Protein 9BQ8 (pdb70)

Solvent-accessible surface area: 19017 Å² total; per-residue (Å²): 104,59,100,135,164,84,167,118,196,89,82,106,84,85,72,0,60,82,133,14,77,99,24,1,13,42,20,78,85,69,72,73,145,36,40,0,53,16,150,125,93,14,25,29,43,61,98,0,61,15,5,26,0,0,31,24,0,0,12,13,2,0,9,58,4,6,17,14,32,56,104,20,140,125,0,60,14,0,94,2,42,8,64,36,150,50,30,61,0,22,3,62,9,33,13,62,0,22,34,7,50,88,60,164,118,81,137,46,86,25,0,18,14,45,16,17,72,27,86,19,35,79,22,111,77,65,133,81,134,55,21,9,0,12,37,56,11,43,10,8,6,0,0,1,3,3,1,55,90,0,9,0,46,1,0,0,92,115,87,85,71,18,4,101,18,31,11,58,77,20,25,138,113,65,75,169,16,115,48,116,138,32,70,35,162,22,60,12,18,9,35,1,46,1,10,18,83,64,0,143,32,176,95,2,65,140,28,2,18,4,0,0,12,18,6,0,16,1,2,6,5,8,13,128,54,9,107,1,46,30,83,70,158,85,9,110,7,137,28,10,82,32,1,0,36,62,4,2,142,140,71,112,26,144,111,46,92,65,24,94,31,8,77,32,90,34,49,128,80,0,18,0,0,0,0,12,1,78,143,21,62,25,34,24,4,3,0,6,10,2,16,0,91,147,5,9,94,0,4,54,39,0,2,94,32,2,10,35,62,1,30,105,34,1,138,149,97,27,192,143,74,20,108,80,136,35,0,70,67,39,0,10,2,0,0,20,2,42,0,26,19,2,62,35,114,38,18,16,14,53,36,0,38,27,91,43,197,49,0,45,29,148,0,124,9,43,114,170,5,18,148,26,0,17,96,6,19,0,1,93,35,5,22,104,152,36,205

GO terms:
  GO:0005634 nucleus (C, IDA)
  GO:0005730 nucleolus (C, IDA)
  GO:0003918 DNA topoisomerase type II (double strand cut, ATP-hydrolyzing) activity (F, IDA)
  GO:0006265 DNA topological change (P, IDA)
  GO:0005634 nucleus (C, EXP)
  GO:0003918 DNA topoisomerase type II (double strand cut, ATP-hydrolyzing) activity (F, IMP)
  GO:0030183 B cell differentiation (P, IMP)
  GO:0005654 nucleoplasm (C, TAS)
  GO:0005515 protein binding (F, IPI)
  GO:0005654 nucleoplasm (C, IDA)
  GO:0000792 heterochromatin (C, IDA)
  GO:0005829 cytosol (C, IDA)
  GO:0003682 chromatin binding (F, IDA)
  GO:0045870 positive regulation of single stranded viral RNA replication via double stranded DNA intermediate (P, IMP)

Foldseek 3Di:
DDPDVVDDDDDPLRCCLVPVPQAQHFLEKDWDWQWFQFPPPGTDTDIFIDGRSVLRLLVLVVLVQLLVCQVFVPKAEWEWEADFVVLKIKIKTFDAWDQQDADPPVRHGPVCPLQQDAQDDPQDDQVPQDLRPDHGSHNNLSSLQQFQKKWKWWAGQVNQKIWIWMAGDRSPDTDDIDIDGDHDTIMMMMMTRGNCVSSPDDTCDRRSVRHSVVLQLLCQAFRANYWYHYNHHTDPRNYNVSSVCSPFVPDDDPVRHGFDKFWDPQDPFKTKIKTWDPAFAAEFEARNSQTLQVEEQVNVQVLVVLLVLLLVVLVVVQPPDDDSRLLNGTMYMYIHGGFTNWDDPGNSNNYTYDHPVRRPDHRDDDPVRSVSSNVRCSSVVVNVVSD

Nearest PDB structures (foldseek):
  7zbg-assembly1_A-2  TM=9.766E-01  e=2.369E-74  Homo sapiens
  7qfn-assembly1_A-2  TM=9.805E-01  e=5.914E-73  Homo sapiens
  1zxn-assembly1_A  TM=9.740E-01  e=1.458E-66  Homo sapiens
  1zxn-assembly2_D  TM=9.707E-01  e=5.525E-65  Homo sapiens
  4gfh-assembly1_A  TM=9.729E-01  e=1.283E-58  Saccharomyces cerevisiae S288C

InterPro domains:
  IPR001154 DNA topoisomerase II, eukaryotic-type [PR01158] (461-471)
  IPR001154 DNA topoisomerase II, eukaryotic-type [PR01158] (476-483)
  IPR001154 DNA topoisomerase II, eukaryotic-type [PR01158] (524-537)
  IPR001154 DNA topoisomerase II, eukaryotic-type [PR01158] (570-585)
  IPR001154 DNA topoisomerase II, eukaryotic-type [PR01158] (590-601)
  IPR001154 DNA topoisomerase II, eukaryotic-type [PR01158] (637-649)
  IPR001154 DNA topoisomerase II, eukaryotic-type [PR01158] (762-785)
  IPR001154 DNA topoisomerase II, eukaryotic-type [PR01158] (809-831)
  IPR001154 DNA topoisomerase II, eukaryotic-type [PR01158] (839-859)
  IPR001154 DNA topoisomerase II, eukaryotic-type [PR01158] (944-958)
  IPR001154 DNA topoisomerase II, eukaryotic-type [PR01158] (1028-1054)
  IPR001241 DNA topoisomerase, type IIA [SM00433] (101-691)
  IPR002205 DNA topoisomerase, type IIA, domain A [PF00521] (734-1189)
  IPR002205 DNA topoisomerase, type IIA, domain A [PS52040] (736-1189)
  IPR002205 DNA topoisomerase, type IIA, domain A [SM00434] (714-1187)
  IPR002205 DNA topoisomerase, type IIA, domain A [cd00187] (732-1192)
  IPR003594 Histidine kinase/HSP90-like ATPase domain [PF02518] (101-197)
  IPR006171 TOPRIM domain [PF01751] (477-579)
  IPR006171 TOPRIM domain [PS50880] (476-593)
  IPR012542 DTHCT [PF08070] (1508-1610)

Secondary structure (DSSP, 8-state):
--HHHHS----HHHHHHHSTHHHH--SS-EEEEEEEEETTTEEEEEEEEE-HHHHHHHHHHHHHHHHHHHH-TT--EEEEEEETTTTEEEEEEES-----SB-TTT-SBHHHHHHHSSS--S---TTS----S--SS-HHHHHHHTEEEEEEEEEEGGGTEEEEEEEETTTTEE-PPEEEE--S--EEEEEEEE-GGGGT-SS--HHHHHHHHHHHHHHHHHSTT-EEEETTEE-S--SHHHHHHHHHTT-B-TTS-BPP-EEEEEETTEEEEEEE-SSS-EEEEEETTEE-TT-BHHHHHHHHHHHHHHHHHHHTTT-----HHHHHTTEEEEEEE--SS--BSSTT--SB---GGGSSS-----HHHHHHHTTSSHHHHHHHHT-

Radius of gyration: 22.7 Å; Cα contacts (8 Å, |Δi|>4): 880; chains: 1; bounding box: 70×69×46 Å

Organism: Homo sapiens (NCBI:txid9606)

B-factor: mean 25.47, std 14.93, range [9.86, 101.51]

Sequence (387 aa):
ASVERVYQKKTQLEHILLRPDTYIGSVEPLTQFFMMWVYDEDVGMNCREVVTFVPGLYYKIFDEILVNAADNKQRDKNMTCIKVSSSIDPESNIISIWNNGKGIPVVEHKVEKVYVPALIFGQLLTSSNYDDDEKKVTGGRNGYGAKLCNIFSTKFTVEETACKEYKHSFKQTWMNNMMMKTSEAKIKHFDDGEDYTCITFQPDLSKFKMEKLDKDIVALLMTRRAYDLAGSCRGVKVMMMFNGKKLPVNGFRRSYVDLYVKDKLDETGVALKVIHELANERWDVCLLTLSEKGFQQISFVNSIATTKGGRHVDYVVDQVVGKLIEVVKKKNKVSVKPFQVKNHIWVFINCLIIENPTFDDSSQTKKEENNMTLQPKSFGSKCQQLSEKFFKAASNCCGIVESILNWVK

Structure (mmCIF, N/CA/C/O backbone):
data_9BQ8
#
_entry.id   9BQ8
#
_cell.length_a   83.766
_cell.length_b   83.766
_cell.length_c   127.108
_cell.angle_alpha   90.00
_cell.angle_beta   90.00
_cell.angle_gamma   90.00
#
_symmetry.space_group_name_H-M   'P 41 21 2'
#
loop_
_entity.id
_entity.type
_entity.pdbx_description
1 polymer 'DNA topoisomerase 2-beta'
2 non-polymer 'PHOSPHOAMINOPHOSPHONIC ACID-ADENYLATE ESTER'
3 non-polymer 'MAGNESIUM ION'
4 water water
#
loop_
_atom_site.group_PDB
_atom_site.id
_atom_site.type_symbol
_atom_site.label_atom_id
_atom_site.label_alt_id
_atom_site.label_comp_id
_atom_site.label_asym_id
_atom_site.label_entity_id
_atom_site.label_seq_id
_atom_site.pdbx_PDB_ins_code
_atom_site.Cartn_x
_atom_site.Cartn_y
_atom_site.Cartn_z
_atom_site.occupancy
_atom_site.B_iso_or_equiv
_atom_site.auth_seq_id
_atom_site.auth_comp_id
_atom_site.auth_asym_id
_atom_site.auth_atom_id
_atom_site.pdbx_PDB_model_num
ATOM 1 N N . ALA A 1 3 ? 17.034 -17.841 13.675 1.00 41.50 44 ALA A N 1
ATOM 2 C CA . ALA A 1 3 ? 15.812 -17.177 13.241 1.00 39.67 44 ALA A CA 1
ATOM 3 C C . ALA A 1 3 ? 15.240 -17.848 11.999 1.00 36.61 44 ALA A C 1
ATOM 4 O O . ALA A 1 3 ? 15.945 -18.077 11.017 1.00 34.76 44 ALA A O 1
ATOM 10 N N . SER A 1 4 ? 13.947 -18.147 12.055 1.00 33.13 45 SER A N 1
ATOM 11 C CA . SER A 1 4 ? 13.290 -18.869 10.984 1.00 29.57 45 SER A CA 1
ATOM 12 C C . SER A 1 4 ? 13.120 -17.984 9.756 1.00 25.50 45 SER A C 1
ATOM 13 O O . SER A 1 4 ? 13.210 -16.758 9.815 1.00 24.12 45 SER A O 1
ATOM 21 N N . VAL A 1 5 ? 12.835 -18.639 8.634 1.00 24.50 46 VAL A N 1
ATOM 22 C CA . VAL A 1 5 ? 12.548 -17.938 7.388 1.00 23.16 46 VAL A CA 1
ATOM 23 C C . VAL A 1 5 ? 11.410 -16.944 7.575 1.00 21.54 46 VAL A C 1
ATOM 24 O O . VAL A 1 5 ? 11.440 -15.831 7.032 1.00 22.07 46 VAL A O 1
ATOM 37 N N . GLU A 1 6 ? 10.391 -17.326 8.348 1.00 22.61 47 GLU A N 1
ATOM 38 C CA . GLU A 1 6 ? 9.223 -16.471 8.525 1.00 23.10 47 GLU A CA 1
ATOM 39 C C . GLU A 1 6 ? 9.512 -15.295 9.451 1.00 22.51 47 GLU A C 1
ATOM 40 O O . GLU A 1 6 ? 8.875 -14.243 9.328 1.00 25.21 47 GLU A O 1
ATOM 52 N N . ARG A 1 7 ? 10.472 -15.437 10.364 1.00 24.77 48 ARG A N 1
ATOM 53 C CA . ARG A 1 7 ? 10.874 -14.295 11.177 1.00 26.62 48 ARG A CA 1
ATOM 54 C C . ARG A 1 7 ? 11.776 -13.348 10.393 1.00 23.88 48 ARG A C 1
ATOM 55 O O . ARG A 1 7 ? 11.681 -12.126 10.549 1.00 23.89 48 ARG A O 1
ATOM 76 N N . VAL A 1 8 ? 12.634 -13.893 9.529 1.00 20.77 49 VAL A N 1
ATOM 77 C CA . VAL A 1 8 ? 13.594 -13.068 8.800 1.00 20.15 49 VAL A CA 1
ATOM 78 C C . VAL A 1 8 ? 12.901 -12.275 7.699 1.00 17.92 49 VAL A C 1
ATOM 79 O O . VAL A 1 8 ? 13.093 -11.061 7.576 1.00 18.67 49 VAL A O 1
ATOM 92 N N . TYR A 1 9 ? 12.119 -12.953 6.862 1.00 16.74 50 TYR A N 1
ATOM 93 C CA . TYR A 1 9 ? 11.526 -12.355 5.669 1.00 16.52 50 TYR A CA 1
ATOM 94 C C . TYR A 1 9 ? 10.075 -12.010 5.973 1.00 18.42 50 TYR A C 1
ATOM 95 O O . TYR A 1 9 ? 9.233 -12.901 6.116 1.00 19.41 50 TYR A O 1
ATOM 113 N N . GLN A 1 10 ? 9.789 -10.715 6.068 1.00 16.45 51 GLN A N 1
ATOM 114 C CA . GLN A 1 10 ? 8.500 -10.237 6.534 1.00 15.82 51 GLN A CA 1
ATOM 115 C C . GLN A 1 10 ? 7.833 -9.350 5.494 1.00 15.99 51 GLN A C 1
ATOM 116 O O . GLN A 1 10 ? 8.490 -8.629 4.744 1.00 16.30 51 GLN A O 1
ATOM 130 N N . LYS A 1 11 ? 6.513 -9.406 5.474 1.00 16.53 52 LYS A N 1
ATOM 131 C CA . LYS A 1 11 ? 5.677 -8.530 4.675 1.00 16.74 52 LYS A CA 1
ATOM 132 C C . LYS A 1 11 ? 4.886 -7.635 5.617 1.00 17.02 52 LYS A C 1
ATOM 133 O O . LYS A 1 11 ? 4.399 -8.092 6.655 1.00 19.54 52 LYS A O 1
ATOM 152 N N . LYS A 1 12 ? 4.774 -6.357 5.265 1.00 15.49 53 LYS A N 1
ATOM 153 C CA . LYS A 1 12 ? 4.013 -5.397 6.048 1.00 16.25 53 LYS A CA 1
ATOM 154 C C . LYS A 1 12 ? 2.834 -4.884 5.235 1.00 15.69 53 LYS A C 1
ATOM 155 O O . LYS A 1 12 ? 2.902 -4.790 4.007 1.00 17.65 53 LYS A O 1
ATOM 174 N N . THR A 1 13 ? 1.744 -4.560 5.930 1.00 16.40 54 THR A N 1
ATOM 175 C CA . THR A 1 13 ? 0.668 -3.801 5.310 1.00 16.71 54 THR A CA 1
ATOM 176 C C . THR A 1 13 ? 1.079 -2.334 5.182 1.00 16.43 54 THR A C 1
ATOM 177 O O . THR A 1 13 ? 2.025 -1.865 5.820 1.00 15.45 54 THR A O 1
ATOM 188 N N . GLN A 1 14 ? 0.341 -1.600 4.354 1.00 17.36 55 GLN A N 1
ATOM 189 C CA . GLN A 1 14 ? 0.638 -0.181 4.178 1.00 17.93 55 GLN A CA 1
ATOM 190 C C . GLN A 1 14 ? 0.561 0.563 5.504 1.00 16.41 55 GLN A C 1
ATOM 191 O O . GLN A 1 14 ? 1.423 1.395 5.812 1.00 15.57 55 GLN A O 1
ATOM 205 N N . LEU A 1 15 ? -0.471 0.281 6.302 1.00 17.27 56 LEU A N 1
ATOM 206 C CA . LEU A 1 15 ? -0.626 0.974 7.577 1.00 18.40 56 LEU A CA 1
ATOM 207 C C . LEU A 1 15 ? 0.486 0.603 8.549 1.00 17.60 56 LEU A C 1
ATOM 208 O O . LEU A 1 15 ? 1.000 1.468 9.266 1.00 19.64 56 LEU A O 1
ATOM 224 N N . GLU A 1 16 ? 0.878 -0.673 8.587 1.00 17.23 57 GLU A N 1
ATOM 225 C CA . GLU A 1 16 ? 2.001 -1.063 9.434 1.00 17.81 57 GLU A CA 1
ATOM 226 C C . GLU A 1 16 ? 3.277 -0.353 9.006 1.00 16.69 57 GLU A C 1
ATOM 227 O O . GLU A 1 16 ? 4.080 0.065 9.848 1.00 17.49 57 GLU A O 1
ATOM 239 N N . HIS A 1 17 ? 3.480 -0.217 7.696 1.00 15.40 58 HIS A N 1
ATOM 240 C CA . HIS A 1 17 ? 4.716 0.351 7.169 1.00 14.76 58 HIS A CA 1
ATOM 241 C C . HIS A 1 17 ? 4.861 1.815 7.563 1.00 14.18 58 HIS A C 1
ATOM 242 O O . HIS A 1 17 ? 5.970 2.280 7.846 1.00 14.25 58 HIS A O 1
ATOM 256 N N . ILE A 1 18 ? 3.750 2.551 7.606 1.00 13.47 59 ILE A N 1
ATOM 257 C CA . ILE A 1 18 ? 3.798 3.957 8.002 1.00 13.38 59 ILE A CA 1
ATOM 258 C C . ILE A 1 18 ? 4.300 4.102 9.436 1.00 13.45 59 ILE A C 1
ATOM 259 O O . ILE A 1 18 ? 5.125 4.975 9.735 1.00 13.72 59 ILE A O 1
ATOM 275 N N . LEU A 1 19 ? 3.813 3.255 10.349 1.00 14.71 60 LEU A N 1
ATOM 276 C CA . LEU A 1 19 ? 4.249 3.364 11.739 1.00 14.98 60 LEU A CA 1
ATOM 277 C C . LEU A 1 19 ? 5.663 2.842 11.930 1.00 15.12 60 LEU A C 1
ATOM 278 O O . LEU A 1 19 ? 6.392 3.343 12.791 1.00 15.75 60 LEU A O 1
ATOM 294 N N . LEU A 1 20 ? 6.061 1.840 11.147 1.00 15.76 61 LEU A N 1
ATOM 295 C CA . LEU A 1 20 ? 7.391 1.258 11.272 1.00 16.91 61 LEU A CA 1
ATOM 296 C C . LEU A 1 20 ? 8.456 2.132 10.626 1.00 14.84 61 LEU A C 1
ATOM 297 O O . LEU A 1 20 ? 9.594 2.194 11.112 1.00 16.07 61 LEU A O 1
ATOM 313 N N . ARG A 1 21 ? 8.104 2.801 9.539 1.00 15.06 62 ARG A N 1
ATOM 314 C CA . ARG A 1 21 ? 9.041 3.586 8.739 1.00 14.49 62 ARG A CA 1
ATOM 315 C C . ARG A 1 21 ? 8.432 4.958 8.502 1.00 15.57 62 ARG A C 1
ATOM 316 O O . ARG A 1 21 ? 8.124 5.328 7.368 1.00 19.84 62 ARG A O 1
ATOM 337 N N . PRO A 1 22 ? 8.241 5.745 9.565 1.00 12.88 63 PRO A N 1
ATOM 338 C CA . PRO A 1 22 ? 7.552 7.031 9.399 1.00 13.14 63 PRO A CA 1
ATOM 339 C C . PRO A 1 22 ? 8.331 8.028 8.5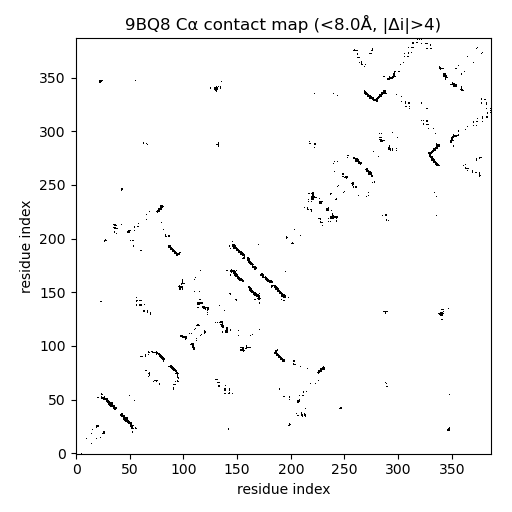62 1.00 13.46 63 PRO A C 1
ATOM 340 O O . PRO A 1 22 ? 7.735 8.954 8.003 1.00 14.50 63 PRO A O 1
ATOM 351 N N . ASP A 1 23 ? 9.639 7.836 8.410 1.00 15.33 64 ASP A N 1
ATOM 352 C CA . ASP A 1 23 ? 10.492 8.910 7.918 1.00 15.82 64 ASP A CA 1
ATOM 353 C C . ASP A 1 23 ? 10.181 9.313 6.484 1.00 14.38 64 ASP A C 1
ATOM 354 O O . ASP A 1 23 ? 10.251 10.503 6.162 1.00 15.42 64 ASP A O 1
ATOM 363 N N . THR A 1 24 ? 9.899 8.361 5.588 1.00 15.13 65 THR A N 1
ATOM 364 C CA . THR A 1 24 ? 9.603 8.785 4.220 1.00 18.17 65 THR A CA 1
ATOM 365 C C . THR A 1 24 ? 8.183 9.304 4.068 1.00 19.32 65 THR A C 1
ATOM 366 O O . THR A 1 24 ? 7.825 9.794 2.993 1.00 22.19 65 THR A O 1
ATOM 377 N N . TYR A 1 25 ? 7.370 9.226 5.112 1.00 13.60 66 TYR A N 1
ATOM 378 C CA . TYR A 1 25 ? 6.019 9.751 5.050 1.00 13.22 66 TYR A CA 1
ATOM 379 C C . TYR A 1 25 ? 5.922 11.145 5.651 1.00 12.43 66 TYR A C 1
ATOM 380 O O . TYR A 1 25 ? 5.348 12.033 5.024 1.00 13.16 66 TYR A O 1
ATOM 398 N N . ILE A 1 26 ? 6.498 11.358 6.838 1.00 11.97 67 ILE A N 1
ATOM 399 C CA . ILE A 1 26 ? 6.362 12.621 7.552 1.00 11.44 67 ILE A CA 1
ATOM 400 C C . ILE A 1 26 ? 7.692 13.243 7.947 1.00 11.35 67 ILE A C 1
ATOM 401 O O . ILE A 1 26 ? 7.700 14.326 8.537 1.00 12.02 67 ILE A O 1
ATOM 417 N N . GLY A 1 27 ? 8.817 12.611 7.632 1.00 11.88 68 GLY A N 1
ATOM 418 C CA . GLY A 1 27 ? 10.098 13.064 8.133 1.00 12.67 68 GLY A CA 1
ATOM 419 C C . GLY A 1 27 ? 10.420 12.468 9.489 1.00 12.99 68 GLY A C 1
ATOM 420 O O . GLY A 1 27 ? 9.710 11.609 10.028 1.00 15.20 68 GLY A O 1
ATOM 424 N N . SER A 1 28 ? 11.522 12.948 10.054 1.00 14.12 69 SER A N 1
ATOM 425 C CA . SER A 1 28 ? 12.064 12.344 11.260 1.00 14.72 69 SER A CA 1
ATOM 426 C C . SER A 1 28 ? 11.095 12.459 12.429 1.00 13.92 69 SER A C 1
ATOM 427 O O . SER A 1 28 ? 10.469 13.501 12.643 1.00 15.24 69 SER A O 1
ATOM 435 N N . VAL A 1 29 ? 10.993 11.376 13.204 1.00 14.71 70 VAL A N 1
ATOM 436 C CA . VAL A 1 29 ? 10.201 11.370 14.428 1.00 15.30 70 VAL A CA 1
ATOM 437 C C . VAL A 1 29 ? 11.074 11.527 15.668 1.00 16.38 70 VAL A C 1
ATOM 438 O O . VAL A 1 29 ? 10.600 11.321 16.789 1.00 17.61 70 VAL A O 1
ATOM 451 N N . GLU A 1 30 ? 12.337 11.878 15.491 1.00 17.03 71 GLU A N 1
ATOM 452 C CA . GLU A 1 30 ? 13.239 12.178 16.586 1.00 17.13 71 GLU A CA 1
ATOM 453 C C . GLU A 1 30 ? 13.536 13.675 16.615 1.00 17.13 71 GLU A C 1
ATOM 454 O O . GLU A 1 30 ? 13.369 14.376 15.612 1.00 15.25 71 GLU A O 1
ATOM 466 N N . PRO A 1 31 ? 13.990 14.201 17.747 1.00 19.41 72 PRO A N 1
ATOM 467 C CA . PRO A 1 31 ? 14.249 15.640 17.827 1.00 19.54 72 PRO A CA 1
ATOM 468 C C . PRO A 1 31 ? 15.364 16.076 16.889 1.00 19.00 72 PRO A C 1
ATOM 469 O O . PRO A 1 31 ? 16.302 15.327 16.598 1.00 20.68 72 PRO A O 1
ATOM 480 N N . LEU A 1 32 ? 15.254 17.322 16.440 1.00 18.07 73 LEU A N 1
ATOM 481 C CA . LEU A 1 32 ? 16.240 17.993 15.607 1.00 19.14 73 LEU A CA 1
ATOM 482 C C . LEU A 1 32 ? 16.465 19.375 16.200 1.00 18.18 73 LEU A C 1
ATOM 483 O O . LEU A 1 32 ? 15.500 20.048 16.566 1.00 18.79 73 LEU A O 1
ATOM 499 N N . THR A 1 33 ? 17.727 19.786 16.316 1.00 18.77 74 THR A N 1
ATOM 500 C CA . THR A 1 33 ? 18.082 21.119 16.788 1.00 20.15 74 THR A CA 1
ATOM 501 C C . THR A 1 33 ? 18.815 21.847 15.674 1.00 20.78 74 THR A C 1
ATOM 502 O O . THR A 1 33 ? 19.834 21.357 15.178 1.00 22.01 74 THR A O 1
ATOM 513 N N . GLN A 1 34 ? 18.314 23.021 15.299 1.00 21.23 75 GLN A N 1
ATOM 514 C CA . GLN A 1 34 ? 18.955 23.791 14.243 1.00 22.55 75 GLN A CA 1
ATOM 515 C C . GLN A 1 34 ? 18.484 25.237 14.292 1.00 21.03 75 GLN A C 1
ATOM 516 O O . GLN A 1 34 ? 17.455 25.560 14.892 1.00 20.04 75 GLN A O 1
ATOM 530 N N A PHE A 1 35 ? 19.283 26.110 13.682 0.66 20.50 76 PHE A N 1
ATOM 531 N N B PHE A 1 35 ? 19.258 26.092 13.627 0.34 24.08 76 PHE A N 1
ATOM 532 C CA A PHE A 1 35 ? 18.929 27.516 13.558 0.66 21.20 76 PHE A CA 1
ATOM 533 C CA B PHE A 1 35 ? 18.975 27.517 13.511 0.34 26.35 76 PHE A CA 1
ATOM 534 C C A PHE A 1 35 ? 17.922 27.671 12.431 0.66 23.28 76 PHE A C 1
ATOM 535 C C B PHE A 1 35 ? 17.961 27.729 12.394 0.34 24.40 76 PHE A C 1
ATOM 536 O O A PHE A 1 35 ? 18.112 27.137 11.335 0.66 27.20 76 PHE A O 1
ATOM 537 O O B PHE A 1 35 ? 18.181 27.291 11.261 0.34 25.53 76 PHE A O 1
ATOM 570 N N . MET A 1 36 ? 16.848 28.396 12.698 1.00 21.31 77 MET A N 1
ATOM 571 C CA A MET A 1 36 ? 15.825 28.562 11.677 0.76 21.73 77 MET A CA 1
ATOM 572 C CA B MET A 1 36 ? 15.844 28.589 11.666 0.24 19.70 77 MET A CA 1
ATOM 573 C C . MET A 1 36 ? 14.866 29.668 12.093 1.00 18.15 77 MET A C 1
ATOM 574 O O . MET A 1 36 ? 14.881 30.141 13.232 1.00 17.95 77 MET A O 1
ATOM 601 N N . TRP A 1 37 ? 14.017 30.049 11.144 1.00 16.14 78 TRP A N 1
ATOM 602 C CA . TRP A 1 37 ? 13.063 31.125 11.330 1.00 14.54 78 TRP A CA 1
ATOM 603 C C . TRP A 1 37 ? 11.797 30.593 11.974 1.00 14.42 78 TRP A C 1
ATOM 604 O O . TRP A 1 37 ? 11.205 29.619 11.495 1.00 15.25 78 TRP A O 1
ATOM 625 N N . VAL A 1 38 ? 11.381 31.255 13.049 1.00 13.29 79 VAL A N 1
ATOM 626 C CA . VAL A 1 38 ? 10.142 30.951 13.749 1.00 13.31 79 VAL A CA 1
ATOM 627 C C . VAL A 1 38 ? 9.470 32.270 14.100 1.00 14.25 79 VAL A C 1
ATOM 628 O O . VAL A 1 38 ? 10.050 33.347 13.957 1.00 14.63 79 VAL A O 1
ATOM 641 N N . TYR A 1 39 ? 8.229 32.178 14.559 1.00 13.68 80 TYR A N 1
ATOM 642 C CA . TYR A 1 39 ? 7.471 33.347 14.988 1.00 13.88 80 TYR A CA 1
ATOM 643 C C . TYR A 1 39 ? 7.141 33.174 16.466 1.00 13.76 80 TYR A C 1
ATOM 644 O O . TYR A 1 39 ? 6.278 32.362 16.822 1.00 14.69 80 TYR A O 1
ATOM 662 N N . ASP A 1 40 ? 7.844 33.918 17.320 1.00 15.23 81 ASP A N 1
ATOM 663 C CA . ASP A 1 40 ? 7.740 33.791 18.763 1.00 15.04 81 ASP A CA 1
ATOM 664 C C . ASP A 1 40 ? 6.783 34.827 19.344 1.00 16.31 81 ASP A C 1
ATOM 665 O O . ASP A 1 40 ? 6.589 35.912 18.790 1.00 16.28 81 ASP A O 1
ATOM 674 N N . GLU A 1 41 ? 6.225 34.490 20.508 1.00 15.80 82 GLU A N 1
ATOM 675 C CA . GLU A 1 41 ? 5.318 35.400 21.197 1.00 17.92 82 GLU A CA 1
ATOM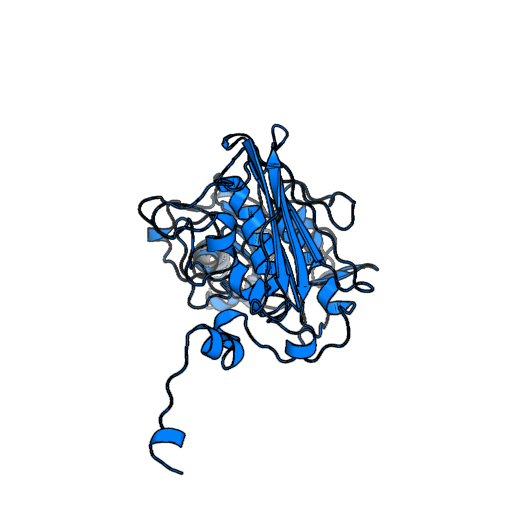 676 C C . GLU A 1 41 ? 6.021 36.665 21.674 1.00 17.73 82 GLU A C 1
ATOM 677 O O . GLU A 1 41 ? 5.374 37.706 21.813 1.00 18.69 82 GLU A O 1
ATOM 689 N N . ASP A 1 42 ? 7.332 36.607 21.924 1.00 17.82 83 ASP A N 1
ATOM 690 C CA . ASP A 1 42 ? 8.036 37.760 22.478 1.00 19.04 83 ASP A CA 1
ATOM 691 C C . ASP A 1 42 ? 8.677 38.657 21.423 1.00 20.08 83 ASP A C 1
ATOM 692 O O . ASP A 1 42 ? 8.706 39.880 21.607 1.00 19.68 83 ASP A O 1
ATOM 701 N N . VAL A 1 43 ? 9.188 38.094 20.328 1.00 18.26 84 VAL A N 1
ATOM 702 C CA . VAL A 1 43 ? 9.944 38.863 19.347 1.00 18.15 84 VAL A CA 1
ATOM 703 C C . VAL A 1 43 ? 9.382 38.760 17.942 1.00 17.57 84 VAL A C 1
ATOM 704 O O . VAL A 1 43 ? 9.920 39.395 17.026 1.00 18.33 84 VAL A O 1
ATOM 717 N N . GLY A 1 44 ? 8.318 37.986 17.734 1.00 16.36 85 GLY A N 1
ATOM 718 C CA . GLY A 1 44 ? 7.825 37.820 16.384 1.00 18.56 85 GLY A CA 1
ATOM 719 C C . GLY A 1 44 ? 8.813 37.029 15.554 1.00 16.31 85 GLY A C 1
ATOM 720 O O . GLY A 1 44 ? 9.422 36.063 16.026 1.00 16.89 85 GLY A O 1
ATOM 724 N N . MET A 1 45 ? 8.954 37.425 14.292 1.00 17.19 86 MET A N 1
ATOM 725 C CA . MET A 1 45 ? 9.796 36.691 13.359 1.00 17.10 86 MET A CA 1
ATOM 726 C C . MET A 1 45 ? 11.254 36.844 13.769 1.00 16.92 86 MET A C 1
ATOM 727 O O . MET A 1 45 ? 11.748 37.960 13.962 1.00 19.31 86 MET A O 1
ATOM 741 N N . ASN A 1 46 ? 11.940 35.718 13.916 1.00 16.43 87 ASN A N 1
ATOM 742 C CA . ASN A 1 46 ? 13.340 35.744 14.296 1.00 16.49 87 ASN A CA 1
ATOM 743 C C . ASN A 1 46 ? 13.969 34.410 13.938 1.00 15.93 87 ASN A C 1
ATOM 744 O O . ASN A 1 46 ? 13.287 33.391 13.789 1.00 16.31 87 ASN A O 1
ATOM 755 N N . CYS A 1 47 ? 15.283 34.440 13.791 1.00 16.76 88 CYS A N 1
ATOM 756 C CA . CYS A 1 47 ? 16.070 33.256 13.494 1.00 17.97 88 CYS A CA 1
ATOM 757 C C . CYS A 1 47 ? 16.830 32.872 14.755 1.00 19.54 88 CYS A C 1
ATOM 758 O O . CYS A 1 47 ? 17.591 33.679 15.297 1.00 21.34 88 CYS A O 1
ATOM 766 N N . ARG A 1 48 ? 16.596 31.659 15.241 1.00 17.99 89 ARG A N 1
ATOM 767 C CA . ARG A 1 48 ? 17.232 31.199 16.464 1.00 18.87 89 ARG A CA 1
ATOM 768 C C . ARG A 1 48 ? 17.335 29.682 16.436 1.00 18.71 89 ARG A C 1
ATOM 769 O O . ARG A 1 48 ? 16.749 29.010 15.585 1.00 18.94 89 ARG A O 1
ATOM 790 N N . GLU A 1 49 ? 18.090 29.140 17.386 1.00 17.88 90 GLU A N 1
ATOM 791 C CA . GLU A 1 49 ? 18.154 27.694 17.535 1.00 17.63 90 GLU A CA 1
ATOM 792 C C . GLU A 1 49 ? 16.814 27.182 18.055 1.00 16.91 90 GLU A C 1
ATOM 793 O O . GLU A 1 49 ? 16.266 27.711 19.029 1.00 18.42 90 GLU A O 1
ATOM 805 N N . VAL A 1 50 ? 16.292 26.156 17.394 1.00 16.80 91 VAL A N 1
ATOM 806 C CA A VAL A 1 50 ? 14.993 25.553 17.680 0.63 17.11 91 VAL A CA 1
ATOM 807 C CA B VAL A 1 50 ? 15.034 25.558 17.800 0.37 18.06 91 VAL A CA 1
ATOM 808 C C . VAL A 1 50 ? 15.204 24.051 17.830 1.00 18.53 91 VAL A C 1
ATOM 809 O O . VAL A 1 50 ? 15.963 23.462 17.055 1.00 20.35 91 VAL A O 1
ATOM 834 N N . THR A 1 51 ? 14.517 23.429 18.785 1.00 16.38 92 THR A N 1
ATOM 835 C CA . THR A 1 51 ? 14.499 21.975 18.912 1.00 16.41 92 THR A CA 1
ATOM 836 C C . THR A 1 51 ? 13.067 21.498 18.708 1.00 15.91 92 THR A C 1
ATOM 837 O O . THR A 1 51 ? 12.159 21.933 19.424 1.00 16.62 92 THR A O 1
ATOM 848 N N . PHE A 1 52 ? 12.865 20.616 17.731 1.00 15.72 93 PHE A N 1
ATOM 849 C CA . PHE A 1 52 ? 11.524 20.174 17.376 1.00 15.59 93 PHE A CA 1
ATOM 850 C C . PHE A 1 52 ? 11.610 18.833 16.668 1.00 15.19 93 PHE A C 1
ATOM 851 O O . PHE A 1 52 ? 12.683 18.391 16.257 1.00 16.15 93 PHE A O 1
ATOM 868 N N . VAL A 1 53 ? 10.455 18.198 16.509 1.00 13.28 94 VAL A N 1
ATOM 869 C CA . VAL A 1 53 ? 10.350 16.912 15.833 1.00 14.07 94 VAL A CA 1
ATOM 870 C C . VAL A 1 53 ? 9.749 17.156 14.448 1.00 12.57 94 VAL A C 1
ATOM 871 O O . VAL A 1 53 ? 8.575 17.554 14.340 1.00 13.04 94 VAL A O 1
ATOM 884 N N . PRO A 1 54 ? 10.504 16.929 13.368 1.00 12.70 95 PRO A N 1
ATOM 885 C CA . PRO A 1 54 ? 9.973 17.227 12.028 1.00 12.13 95 PRO A CA 1
ATOM 886 C C . PRO A 1 54 ? 8.627 16.594 11.724 1.00 12.14 95 PRO A C 1
ATOM 887 O O . PRO A 1 54 ? 7.778 17.260 11.121 1.00 12.15 95 PRO A O 1
ATOM 898 N N . GLY A 1 55 ? 8.395 15.336 12.112 1.00 11.36 96 GLY A N 1
ATOM 899 C CA . GLY A 1 55 ? 7.140 14.690 11.760 1.00 11.50 96 GLY A CA 1
ATOM 900 C C . GLY A 1 55 ? 5.925 15.373 12.354 1.00 11.29 96 GLY A C 1
ATOM 901 O O . GLY A 1 55 ? 4.855 15.384 11.742 1.00 12.24 96 GLY A O 1
ATOM 905 N N . LEU A 1 56 ? 6.071 15.959 13.544 1.00 11.84 97 LEU A N 1
ATOM 906 C CA . LEU A 1 56 ? 4.956 16.674 14.157 1.00 12.10 97 LEU A CA 1
ATOM 907 C C . LEU A 1 56 ? 4.662 17.961 13.395 1.00 11.38 97 LEU A C 1
ATOM 908 O O . LEU A 1 56 ? 3.505 18.285 13.099 1.00 12.03 97 LEU A O 1
ATOM 924 N N . TYR A 1 57 ? 5.704 18.714 13.078 1.00 11.32 98 TYR A N 1
ATOM 925 C CA A TYR A 1 57 ? 5.540 19.887 12.232 0.65 12.09 98 TYR A CA 1
ATOM 926 C CA B TYR A 1 57 ? 5.536 19.889 12.236 0.35 11.97 98 TYR A CA 1
ATOM 927 C C . TYR A 1 57 ? 4.864 19.519 10.919 1.00 10.96 98 TYR A C 1
ATOM 928 O O . TYR A 1 57 ? 3.979 20.241 10.437 1.00 11.40 98 TYR A O 1
ATOM 961 N N . LYS A 1 58 ? 5.249 18.382 10.335 1.00 10.32 99 LYS A N 1
ATOM 962 C CA . LYS A 1 58 ? 4.733 17.999 9.023 1.00 10.59 99 LYS A CA 1
ATOM 963 C C . LYS A 1 58 ? 3.250 17.626 9.056 1.00 10.45 99 LYS A C 1
ATOM 964 O O . LYS A 1 58 ? 2.512 17.946 8.116 1.00 11.47 99 LYS A O 1
ATOM 983 N N . ILE A 1 59 ? 2.788 16.914 10.085 1.00 10.56 100 ILE A N 1
ATOM 984 C CA . ILE A 1 59 ? 1.371 16.555 10.066 1.00 11.26 100 ILE A CA 1
ATOM 985 C C . ILE A 1 59 ? 0.493 17.796 10.155 1.00 11.50 100 ILE A C 1
ATOM 986 O O . ILE A 1 59 ? -0.576 17.845 9.539 1.00 12.61 100 ILE A O 1
ATOM 1002 N N . PHE A 1 60 ? 0.935 18.820 10.897 1.00 11.47 101 PHE A N 1
ATOM 1003 C CA . PHE A 1 60 ? 0.276 20.125 10.875 1.00 11.14 101 PHE A CA 1
ATOM 1004 C C . PHE A 1 60 ? 0.317 20.727 9.474 1.00 10.67 101 PHE A C 1
ATOM 1005 O O . PHE A 1 60 ? -0.706 21.184 8.945 1.00 10.93 101 PHE A O 1
ATOM 1022 N N . ASP A 1 61 ? 1.502 20.728 8.856 1.00 10.68 102 ASP A N 1
ATOM 1023 C CA . ASP A 1 61 ? 1.655 21.283 7.517 1.00 10.32 102 ASP A CA 1
ATOM 1024 C C . ASP A 1 61 ? 0.710 20.623 6.518 1.00 10.17 102 ASP A C 1
ATOM 1025 O O . ASP A 1 61 ? 0.155 21.294 5.644 1.00 10.51 102 ASP A O 1
ATOM 1034 N N . GLU A 1 62 ? 0.539 19.304 6.606 1.00 10.43 103 GLU A N 1
ATOM 1035 C CA . GLU A 1 62 ? -0.332 18.629 5.649 1.00 10.35 103 GLU A CA 1
ATOM 1036 C C . GLU A 1 62 ? -1.738 19.210 5.695 1.00 10.28 103 GLU A C 1
ATOM 1037 O O . GLU A 1 62 ? -2.367 19.438 4.650 1.00 11.11 103 GLU A O 1
ATOM 1049 N N . ILE A 1 63 ? -2.262 19.432 6.898 1.00 11.06 104 ILE A N 1
ATOM 1050 C CA . ILE A 1 63 ? -3.620 19.953 7.014 1.00 10.94 104 ILE A CA 1
ATOM 1051 C C . ILE A 1 63 ? -3.674 21.409 6.560 1.00 10.94 104 ILE A C 1
ATOM 1052 O O . ILE A 1 63 ? -4.643 21.842 5.929 1.00 11.30 104 ILE A O 1
ATOM 1068 N N . LEU A 1 64 ? -2.636 22.186 6.866 1.00 10.76 105 LEU A N 1
ATOM 1069 C CA . LEU A 1 64 ? -2.611 23.589 6.471 1.00 10.50 105 LEU A CA 1
ATOM 1070 C C . LEU A 1 64 ? -2.589 23.741 4.956 1.00 10.45 105 LEU A C 1
ATOM 1071 O O . LEU A 1 64 ? -3.323 24.564 4.389 1.00 11.57 105 LEU A O 1
ATOM 1087 N N . VAL A 1 65 ? -1.729 22.979 4.278 1.00 10.31 106 VAL A N 1
ATOM 1088 C CA . VAL A 1 65 ? -1.674 23.066 2.823 1.00 11.09 106 VAL A CA 1
ATOM 1089 C C . VAL A 1 65 ? -2.984 22.577 2.202 1.00 10.89 106 VAL A C 1
ATOM 1090 O O . VAL A 1 65 ? -3.434 23.108 1.184 1.00 11.45 106 VAL A O 1
ATOM 1103 N N . ASN A 1 66 ? -3.622 21.566 2.797 1.00 11.01 107 ASN A N 1
ATOM 1104 C CA . ASN A 1 66 ? -4.931 21.145 2.301 1.00 10.24 107 ASN A CA 1
ATOM 1105 C C . ASN A 1 66 ? -5.932 22.296 2.329 1.00 11.42 107 ASN A C 1
ATOM 1106 O O . ASN A 1 66 ? -6.781 22.412 1.437 1.00 12.19 107 ASN A O 1
ATOM 1117 N N . ALA A 1 67 ? -5.886 23.120 3.377 1.00 11.39 108 ALA A N 1
ATOM 1118 C CA . ALA A 1 67 ? -6.783 24.268 3.448 1.00 11.82 108 ALA A CA 1
ATOM 1119 C C . ALA A 1 67 ? -6.464 25.270 2.345 1.00 12.45 108 ALA A C 1
ATOM 1120 O O . ALA A 1 67 ? -7.368 25.751 1.655 1.00 13.14 108 ALA A O 1
ATOM 1127 N N . ALA A 1 68 ? -5.177 25.574 2.151 1.00 11.83 109 ALA A N 1
ATOM 1128 C CA . ALA A 1 68 ? -4.771 26.461 1.065 1.00 12.28 109 ALA A CA 1
ATOM 1129 C C . ALA A 1 68 ? -5.228 25.917 -0.282 1.00 11.98 109 ALA A C 1
ATOM 1130 O O . ALA A 1 68 ? -5.653 26.676 -1.163 1.00 12.95 109 ALA A O 1
ATOM 1137 N N . ASP A 1 69 ? -5.160 24.596 -0.450 1.00 11.79 110 ASP A N 1
ATOM 1138 C CA . ASP A 1 69 ? -5.544 23.978 -1.710 1.00 11.95 110 ASP A CA 1
ATOM 1139 C C . ASP A 1 69 ? -7.009 24.217 -2.039 1.00 12.45 110 ASP A C 1
ATOM 1140 O O . ASP A 1 69 ? -7.394 24.169 -3.214 1.00 13.28 110 ASP A O 1
ATOM 1149 N N . ASN A 1 70 ? -7.847 24.454 -1.025 1.00 13.04 111 ASN A N 1
ATOM 1150 C CA . ASN A 1 70 ? -9.257 24.671 -1.313 1.00 13.36 111 ASN A CA 1
ATOM 1151 C C . ASN A 1 70 ? -9.490 25.960 -2.082 1.00 14.97 111 ASN A C 1
ATOM 1152 O O . ASN A 1 70 ? -10.537 26.102 -2.719 1.00 16.07 111 ASN A O 1
ATOM 1163 N N . LYS A 1 71 ? -8.536 26.893 -2.046 1.00 14.09 112 LYS A N 1
ATOM 1164 C CA . LYS A 1 71 ? -8.666 28.110 -2.840 1.00 15.90 112 LYS A CA 1
ATOM 1165 C C . LYS A 1 71 ? -8.654 27.786 -4.325 1.00 18.59 112 LYS A C 1
ATOM 1166 O O . LYS A 1 71 ? -9.199 28.548 -5.130 1.00 21.41 112 LYS A O 1
ATOM 1185 N N . GLN A 1 72 ? -8.040 26.663 -4.706 1.00 18.21 113 GLN A N 1
ATOM 1186 C CA . GLN A 1 72 ? -8.085 26.214 -6.094 1.00 19.39 113 GLN A CA 1
ATOM 1187 C C . GLN A 1 72 ? -9.425 25.574 -6.432 1.00 20.79 113 GLN A C 1
ATOM 1188 O O . GLN A 1 72 ? -9.921 25.734 -7.552 1.00 24.21 113 GLN A O 1
ATOM 1202 N N . ARG A 1 73 ? -10.023 24.851 -5.481 1.00 19.79 114 ARG A N 1
ATOM 1203 C CA . ARG A 1 73 ? -11.336 24.259 -5.711 1.00 20.66 114 ARG A CA 1
ATOM 1204 C C . ARG A 1 73 ? -12.423 25.320 -5.750 1.00 18.69 114 ARG A C 1
ATOM 1205 O O . ARG A 1 73 ? -13.446 25.139 -6.424 1.00 21.57 114 ARG A O 1
ATOM 1226 N N . ASP A 1 74 ? -12.237 26.411 -5.011 1.00 16.32 115 ASP A N 1
ATOM 1227 C CA . ASP A 1 74 ? -13.249 27.459 -4.919 1.00 14.92 115 ASP A CA 1
ATOM 1228 C C . ASP A 1 74 ? -12.510 28.785 -4.771 1.00 13.96 115 ASP A C 1
ATOM 1229 O O . ASP A 1 74 ? -12.074 29.138 -3.673 1.00 14.49 115 ASP A O 1
ATOM 1238 N N . LYS A 1 75 ? -12.398 29.519 -5.874 1.00 14.09 116 LYS A N 1
ATOM 1239 C CA . LYS A 1 75 ? -11.673 30.779 -5.854 1.00 14.40 116 LYS A CA 1
ATOM 1240 C C . LYS A 1 75 ? -12.356 31.827 -4.989 1.00 15.14 116 LYS A C 1
ATOM 1241 O O . LYS A 1 75 ? -11.726 32.838 -4.666 1.00 16.14 116 LYS A O 1
ATOM 1260 N N . ASN A 1 76 ? -13.615 31.611 -4.599 1.00 14.27 117 ASN A N 1
ATOM 1261 C CA . ASN A 1 76 ? -14.299 32.530 -3.696 1.00 15.01 117 ASN A CA 1
ATOM 1262 C C . ASN A 1 76 ? -13.889 32.363 -2.236 1.00 14.81 117 ASN A C 1
ATOM 1263 O O . ASN A 1 76 ? -14.311 33.167 -1.400 1.00 16.46 117 ASN A O 1
ATOM 1274 N N . MET A 1 77 ? -13.111 31.338 -1.903 1.00 14.40 118 MET A N 1
ATOM 1275 C CA . MET A 1 77 ? -12.643 31.186 -0.533 1.00 13.80 118 MET A CA 1
ATOM 1276 C C . MET A 1 77 ? -11.904 32.443 -0.088 1.00 14.40 118 MET A C 1
ATOM 1277 O O . MET A 1 77 ? -11.166 33.053 -0.865 1.00 16.39 118 MET A O 1
ATOM 1291 N N . THR A 1 78 ? -12.101 32.833 1.176 1.00 14.02 119 THR A N 1
ATOM 1292 C CA . THR A 1 78 ? -11.479 34.047 1.693 1.00 15.47 119 THR A CA 1
ATOM 1293 C C . THR A 1 78 ? -10.669 33.884 2.972 1.00 15.32 119 THR A C 1
ATOM 1294 O O . THR A 1 78 ? -9.932 34.813 3.319 1.00 15.76 119 THR A O 1
ATOM 1305 N N . CYS A 1 79 ? -10.767 32.763 3.688 1.00 14.37 120 CYS A N 1
ATOM 1306 C CA . CYS A 1 79 ? -10.263 32.750 5.054 1.00 14.81 120 CYS A CA 1
ATOM 1307 C C . CYS A 1 79 ? -9.856 31.360 5.508 1.00 12.83 120 CYS A C 1
ATOM 1308 O O . CYS A 1 79 ? -10.555 30.375 5.251 1.00 14.28 120 CYS A O 1
ATOM 1316 N N . ILE A 1 80 ? -8.717 31.303 6.197 1.00 12.78 121 ILE A N 1
ATOM 1317 C CA . ILE A 1 80 ? -8.270 30.132 6.941 1.00 13.23 121 ILE A CA 1
ATOM 1318 C C . ILE A 1 80 ? -8.035 30.568 8.381 1.00 13.16 121 ILE A C 1
ATOM 1319 O O . ILE A 1 80 ? -7.410 31.607 8.619 1.00 13.91 121 ILE A O 1
ATOM 1335 N N . LYS A 1 81 ? -8.548 29.789 9.336 1.00 13.56 122 LYS A N 1
ATOM 1336 C CA . LYS A 1 81 ? -8.376 30.063 10.757 1.00 13.90 122 LYS A CA 1
ATOM 1337 C C . LYS A 1 81 ? -7.632 28.907 11.404 1.00 13.37 122 LYS A C 1
ATOM 1338 O O . LYS A 1 81 ? -8.054 27.750 11.292 1.00 14.83 122 LYS A O 1
ATOM 1357 N N . VAL A 1 82 ? -6.534 29.229 12.081 1.00 13.70 123 VAL A N 1
ATOM 1358 C CA . VAL A 1 82 ? -5.686 28.256 12.757 1.00 12.91 123 VAL A CA 1
ATOM 1359 C C . VAL A 1 82 ? -5.786 28.502 14.253 1.00 13.46 123 VAL A C 1
ATOM 1360 O O . VAL A 1 82 ? -5.680 29.647 14.703 1.00 14.58 123 VAL A O 1
ATOM 1373 N N . SER A 1 83 ? -5.952 27.433 15.024 1.00 14.47 124 SER A N 1
ATOM 1374 C CA A SER A 1 83 ? -5.963 27.517 16.477 0.31 15.18 124 SER A CA 1
ATOM 1375 C CA B SER A 1 83 ? -5.972 27.510 16.477 0.35 15.21 124 SER A CA 1
ATOM 1376 C CA C SER A 1 83 ? -5.976 27.507 16.477 0.34 14.89 124 SER A CA 1
ATOM 1377 C C . SER A 1 83 ? -5.060 26.434 17.047 1.00 14.73 124 SER A C 1
ATOM 1378 O O . SER A 1 83 ? -5.079 25.290 16.590 1.00 14.88 124 SER A O 1
ATOM 1400 N N . ILE A 1 84 ? -4.254 26.811 18.036 1.00 15.07 125 ILE A N 1
ATOM 1401 C CA . ILE A 1 84 ? -3.361 25.884 18.723 1.00 14.36 125 ILE A CA 1
ATOM 1402 C C . ILE A 1 84 ? -3.513 26.122 20.219 1.00 15.80 125 ILE A C 1
ATOM 1403 O O . ILE A 1 84 ? -3.274 27.236 20.697 1.00 18.26 125 ILE A O 1
ATOM 1419 N N . ASP A 1 85 ? -3.903 25.083 20.956 1.00 15.90 126 ASP A N 1
ATOM 1420 C CA . ASP A 1 85 ? -4.042 25.154 22.413 1.00 17.19 126 ASP A CA 1
ATOM 1421 C C . ASP A 1 85 ? -3.124 24.107 23.023 1.00 16.75 126 ASP A C 1
ATOM 1422 O O . ASP A 1 85 ? -3.491 22.921 23.088 1.00 17.08 126 ASP A O 1
ATOM 1431 N N . PRO A 1 86 ? -1.927 24.482 23.477 1.00 17.27 127 PRO A N 1
ATOM 1432 C CA . PRO A 1 86 ? -1.017 23.472 24.038 1.00 18.11 127 PRO A CA 1
ATOM 1433 C C . PRO A 1 86 ? -1.563 22.784 25.275 1.00 20.33 127 PRO A C 1
ATOM 1434 O O . PRO A 1 86 ? -1.266 21.604 25.500 1.00 21.39 127 PRO A O 1
ATOM 1445 N N . GLU A 1 87 ? -2.348 23.484 26.094 1.00 18.90 128 GLU A N 1
ATOM 1446 C CA . GLU A 1 87 ? -2.812 22.889 27.341 1.00 22.46 128 GLU A CA 1
ATOM 1447 C C . GLU A 1 87 ? -3.757 21.725 27.080 1.00 21.76 128 GLU A C 1
ATOM 1448 O O . GLU A 1 87 ? -3.664 20.685 27.740 1.00 23.94 128 GLU A O 1
ATOM 1460 N N . SER A 1 88 ? -4.671 21.878 26.125 1.00 19.98 129 SER A N 1
ATOM 1461 C CA . SER A 1 88 ? -5.586 20.809 25.752 1.00 20.73 129 SER A CA 1
ATOM 1462 C C . SER A 1 88 ? -5.016 19.902 24.671 1.00 19.53 129 SER A C 1
ATOM 1463 O O . SER A 1 88 ? -5.586 18.835 24.412 1.00 19.33 129 SER A O 1
ATOM 1471 N N . ASN A 1 89 ? -3.914 20.303 24.040 1.00 17.13 130 ASN A N 1
ATOM 1472 C CA . ASN A 1 89 ? -3.305 19.561 22.938 1.00 15.60 130 ASN A CA 1
ATOM 1473 C C . ASN A 1 89 ? -4.214 19.490 21.715 1.00 15.71 130 ASN A C 1
ATOM 1474 O O . ASN A 1 89 ? -4.206 18.492 20.989 1.00 17.27 130 ASN A O 1
ATOM 1485 N N . ILE A 1 90 ? -4.989 20.542 21.467 1.00 16.71 131 ILE A N 1
ATOM 1486 C CA . ILE A 1 90 ? -5.925 20.585 20.348 1.00 15.55 131 ILE A CA 1
ATOM 1487 C C . ILE A 1 90 ? -5.448 21.611 19.329 1.00 14.25 131 ILE A C 1
ATOM 1488 O O . ILE A 1 90 ? -5.207 22.778 19.671 1.00 15.14 131 ILE A O 1
ATOM 1504 N N . ILE A 1 91 ? -5.327 21.173 18.077 1.00 13.75 132 ILE A N 1
ATOM 1505 C CA . ILE A 1 91 ? -5.065 22.038 16.934 1.00 13.39 132 ILE A CA 1
ATOM 1506 C C . ILE A 1 91 ? -6.278 21.974 16.019 1.00 14.55 132 ILE A C 1
ATOM 1507 O O . ILE A 1 91 ? -6.814 20.891 15.767 1.00 14.29 132 ILE A O 1
ATOM 1523 N N . SER A 1 92 ? -6.710 23.119 15.511 1.00 13.27 133 SER A N 1
ATOM 1524 C CA . SER A 1 92 ? -7.771 23.125 14.515 1.00 14.19 133 SER A CA 1
ATOM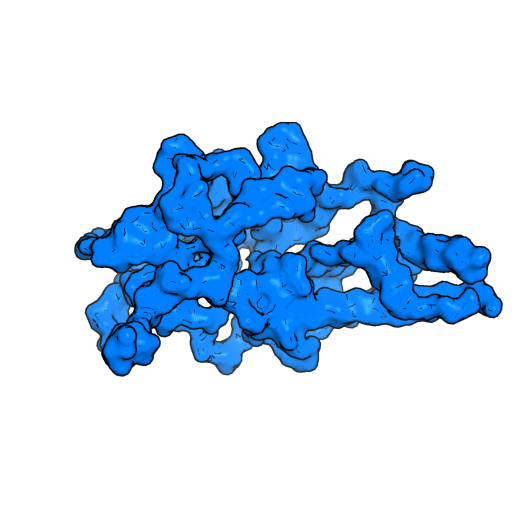 1525 C C . SER A 1 92 ? -7.414 24.043 13.359 1.00 14.13 133 SER A C 1
ATOM 1526 O O . SER A 1 92 ? -6.803 25.101 13.549 1.00 14.34 133 SER A O 1
ATOM 1534 N N . ILE A 1 93 ? -7.783 23.611 12.156 1.00 13.00 134 ILE A N 1
ATOM 1535 C CA . ILE A 1 93 ? -7.585 24.380 10.936 1.00 12.35 134 ILE A CA 1
ATOM 1536 C C . ILE A 1 93 ? -8.912 24.403 10.200 1.00 12.57 134 ILE A C 1
ATOM 1537 O O . ILE A 1 93 ? -9.434 23.348 9.815 1.00 12.60 134 ILE A O 1
ATOM 1553 N N . TRP A 1 94 ? -9.458 25.599 10.028 1.00 12.81 135 TRP A N 1
ATOM 1554 C CA . TRP A 1 94 ? -10.766 25.833 9.434 1.00 12.75 135 TRP A CA 1
ATOM 1555 C C . TRP A 1 94 ? -10.580 26.644 8.164 1.00 13.01 135 TRP A C 1
ATOM 1556 O O . TRP A 1 94 ? -9.705 27.516 8.094 1.00 13.21 135 TRP A O 1
ATOM 1577 N N . ASN A 1 95 ? -11.403 26.364 7.159 1.00 12.81 136 ASN A N 1
ATOM 1578 C CA . ASN A 1 95 ? -11.408 27.160 5.945 1.00 12.00 136 ASN A CA 1
ATOM 1579 C C . ASN A 1 95 ? -12.832 27.311 5.441 1.00 12.72 136 ASN A C 1
ATOM 1580 O O . ASN A 1 95 ? -13.694 26.472 5.715 1.00 13.49 136 ASN A O 1
ATOM 1591 N N . ASN A 1 96 ? -13.070 28.395 4.711 1.00 13.87 137 ASN A N 1
ATOM 1592 C CA . ASN A 1 96 ? -14.342 28.576 4.029 1.00 13.66 137 ASN A CA 1
ATOM 1593 C C . ASN A 1 96 ? -14.159 28.274 2.541 1.00 14.58 137 ASN A C 1
ATOM 1594 O O . ASN A 1 96 ? -13.187 27.621 2.144 1.00 14.57 137 ASN A O 1
ATOM 1605 N N . GLY A 1 97 ? -15.094 28.722 1.713 1.00 14.50 138 GLY A N 1
ATOM 1606 C CA . GLY A 1 97 ? -15.206 28.174 0.381 1.00 15.71 138 GLY A CA 1
ATOM 1607 C C . GLY A 1 97 ? -15.837 26.795 0.436 1.00 14.59 138 GLY A C 1
ATOM 1608 O O . GLY A 1 97 ? -16.162 26.266 1.498 1.00 15.43 138 GLY A O 1
ATOM 1612 N N . LYS A 1 98 ? -15.992 26.198 -0.747 1.00 15.00 139 LYS A N 1
ATOM 1613 C CA . LYS A 1 98 ? -16.768 24.970 -0.878 1.00 14.69 139 LYS A CA 1
ATOM 1614 C C . LYS A 1 98 ? -16.284 23.898 0.087 1.00 15.03 139 LYS A C 1
ATOM 1615 O O . LYS A 1 98 ? -15.080 23.663 0.235 1.00 14.84 139 LYS A O 1
ATOM 1634 N N . GLY A 1 99 ? -17.244 23.231 0.721 1.00 14.49 140 GLY A N 1
ATOM 1635 C CA . GLY A 1 99 ? -16.971 22.063 1.523 1.00 15.18 140 GLY A CA 1
ATOM 1636 C C . GLY A 1 99 ? -16.797 20.839 0.648 1.00 15.22 140 GLY A C 1
ATOM 1637 O O . GLY A 1 99 ? -16.696 20.917 -0.577 1.00 18.06 140 GLY A O 1
ATOM 1641 N N . ILE A 1 100 ? -16.761 19.686 1.296 1.00 15.99 141 ILE A N 1
ATOM 1642 C CA . ILE A 1 100 ? -16.574 18.405 0.621 1.00 16.29 141 ILE A CA 1
ATOM 1643 C C . ILE A 1 100 ? -17.944 17.760 0.444 1.00 16.83 141 ILE A C 1
ATOM 1644 O O . ILE A 1 100 ? -18.725 17.730 1.406 1.00 18.08 141 ILE A O 1
ATOM 1660 N N . PRO A 1 101 ? -18.271 17.233 -0.742 1.00 17.58 142 PRO A N 1
ATOM 1661 C CA . PRO A 1 101 ? -19.590 16.608 -0.927 1.00 18.41 142 PRO A CA 1
ATOM 1662 C C . PRO A 1 101 ? -19.914 15.585 0.149 1.00 18.09 142 PRO A C 1
ATOM 1663 O O . PRO A 1 101 ? -19.157 14.632 0.363 1.00 18.50 142 PRO A O 1
ATOM 1674 N N . VAL A 1 102 ? -21.043 15.773 0.825 1.00 18.04 143 VAL A N 1
ATOM 1675 C CA . VAL A 1 102 ? -21.496 14.861 1.871 1.00 19.73 143 VAL A CA 1
ATOM 1676 C C . VAL A 1 102 ? -22.489 13.920 1.201 1.00 21.71 143 VAL A C 1
ATOM 1677 O O . VAL A 1 102 ? -23.699 14.145 1.190 1.00 24.59 143 VAL A O 1
ATOM 1690 N N . VAL A 1 103 ? -21.948 12.848 0.628 1.00 19.91 144 VAL A N 1
ATOM 1691 C CA . VAL A 1 103 ? -22.711 11.916 -0.186 1.00 20.28 144 VAL A CA 1
ATOM 1692 C C . VAL A 1 103 ? -21.922 10.620 -0.221 1.00 21.06 144 VAL A C 1
ATOM 1693 O O . VAL A 1 103 ? -20.702 10.609 -0.025 1.00 20.28 144 VAL A O 1
ATOM 1706 N N . GLU A 1 104 ? -22.615 9.514 -0.459 1.00 23.05 145 GLU A N 1
ATOM 1707 C CA . GLU A 1 104 ? -21.931 8.240 -0.590 1.00 23.34 145 GLU A CA 1
ATOM 1708 C C . GLU A 1 104 ? -21.221 8.158 -1.936 1.00 22.43 145 GLU A C 1
ATOM 1709 O O . GLU A 1 104 ? -21.811 8.434 -2.985 1.00 24.53 145 GLU A O 1
ATOM 1721 N N . HIS A 1 105 ? -19.947 7.785 -1.892 1.00 20.89 146 HIS A N 1
ATOM 1722 C CA . HIS A 1 105 ? -19.176 7.473 -3.087 1.00 20.88 146 HIS A CA 1
ATOM 1723 C C . HIS A 1 105 ? -19.692 6.159 -3.654 1.00 22.26 146 HIS A C 1
ATOM 1724 O O . HIS A 1 105 ? -19.730 5.147 -2.949 1.00 22.68 146 HIS A O 1
ATOM 1738 N N . LYS A 1 106 ? -20.096 6.169 -4.923 1.00 23.81 147 LYS A N 1
ATOM 1739 C CA . LYS A 1 106 ? -20.806 5.014 -5.464 1.00 24.86 147 LYS A CA 1
ATOM 1740 C C . LYS A 1 106 ? -19.895 3.823 -5.745 1.00 26.14 147 LYS A C 1
ATOM 1741 O O . LYS A 1 106 ? -20.396 2.700 -5.867 1.00 28.36 147 LYS A O 1
ATOM 1760 N N . VAL A 1 107 ? -18.588 4.034 -5.856 1.00 25.03 148 VAL A N 1
ATOM 1761 C CA . VAL A 1 107 ? -17.652 2.924 -6.035 1.00 26.42 148 VAL A CA 1
ATOM 1762 C C . VAL A 1 107 ? -17.151 2.406 -4.695 1.00 25.95 148 VAL A C 1
ATOM 1763 O O . VAL A 1 107 ? -17.157 1.201 -4.432 1.00 26.16 148 VAL A O 1
ATOM 1776 N N . GLU A 1 108 ? -16.709 3.308 -3.824 1.00 23.80 149 GLU A N 1
ATOM 1777 C CA . GLU A 1 108 ? -16.125 2.910 -2.551 1.00 23.93 149 GLU A CA 1
ATOM 1778 C C . GLU A 1 108 ? -17.168 2.664 -1.470 1.00 23.54 149 GLU A C 1
ATOM 1779 O O . GLU A 1 108 ? -16.832 2.081 -0.434 1.00 24.01 149 GLU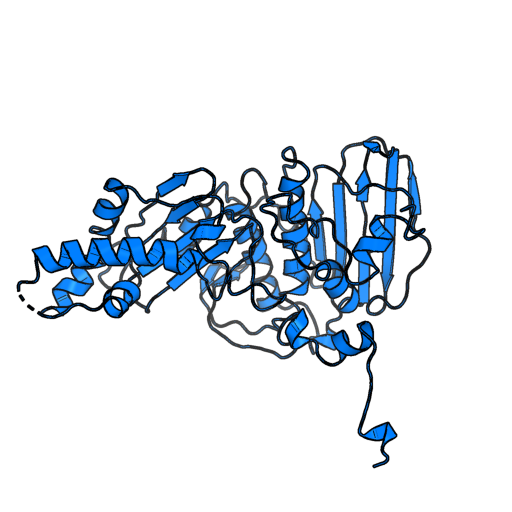 A O 1
ATOM 1791 N N . LYS A 1 109 ? -18.417 3.079 -1.687 1.00 23.70 150 LYS A N 1
ATOM 1792 C CA . LYS A 1 109 ? -19.532 2.724 -0.806 1.00 24.13 150 LYS A CA 1
ATOM 1793 C C . LYS A 1 109 ? -19.352 3.279 0.605 1.00 23.35 150 LYS A C 1
ATOM 1794 O O . LYS A 1 109 ? -19.745 2.648 1.588 1.00 24.18 150 LYS A O 1
ATOM 1813 N N . VAL A 1 110 ? -18.757 4.470 0.703 1.00 20.79 151 VAL A N 1
ATOM 1814 C CA . VAL A 1 110 ? -18.592 5.192 1.958 1.00 20.22 151 VAL A CA 1
ATOM 1815 C C . VAL A 1 110 ? -18.833 6.664 1.658 1.00 19.53 151 VAL A C 1
ATOM 1816 O O . VAL A 1 110 ? -18.800 7.095 0.505 1.00 19.59 151 VAL A O 1
ATOM 1829 N N . TYR A 1 111 ? -19.072 7.444 2.711 1.00 18.81 152 TYR A N 1
ATOM 1830 C CA . TYR A 1 111 ? -19.172 8.885 2.525 1.00 19.34 152 TYR A CA 1
ATOM 1831 C C . TYR A 1 111 ? -17.843 9.441 2.026 1.00 17.45 152 TYR A C 1
ATOM 1832 O O . TYR A 1 111 ? -16.771 9.022 2.475 1.00 17.91 152 TYR A O 1
ATOM 1850 N N . VAL A 1 112 ? -17.924 10.383 1.081 1.00 17.13 153 VAL A N 1
ATOM 1851 C CA . VAL A 1 112 ? -16.713 10.957 0.489 1.00 16.84 153 VAL A CA 1
ATOM 1852 C C . VAL A 1 112 ? -15.721 11.438 1.544 1.00 15.30 153 VAL A C 1
ATOM 1853 O O . VAL A 1 112 ? -14.532 11.109 1.434 1.00 15.93 153 VAL A O 1
ATOM 1866 N N . PRO A 1 113 ? -16.117 12.214 2.558 1.00 15.54 154 PRO A N 1
ATOM 1867 C CA . PRO A 1 113 ? -15.113 12.649 3.547 1.00 16.05 154 PRO A CA 1
ATOM 1868 C C . PRO A 1 113 ? -14.484 11.491 4.302 1.00 15.17 154 PRO A C 1
ATOM 1869 O O . PRO A 1 113 ? -13.293 11.550 4.646 1.00 16.44 154 PRO A O 1
ATOM 1880 N N . ALA A 1 114 ? -15.247 10.427 4.565 1.00 16.61 155 ALA A N 1
ATOM 1881 C CA . ALA A 1 114 ? -14.682 9.262 5.237 1.00 17.31 155 ALA A CA 1
ATOM 1882 C C . ALA A 1 114 ? -13.661 8.555 4.353 1.00 17.36 155 ALA A C 1
ATOM 1883 O O . ALA A 1 114 ? -12.639 8.065 4.849 1.00 17.24 155 ALA A O 1
ATOM 1890 N N . LEU A 1 115 ? -13.916 8.501 3.042 1.00 15.31 156 LEU A N 1
ATOM 1891 C CA . LEU A 1 115 ? -12.960 7.904 2.115 1.00 15.61 156 LEU A CA 1
ATOM 1892 C C . LEU A 1 115 ? -11.636 8.653 2.140 1.00 14.89 156 LEU A C 1
ATOM 1893 O O . LEU A 1 115 ? -10.565 8.049 2.280 1.00 15.67 156 LEU A O 1
ATOM 1909 N N . ILE A 1 116 ? -11.691 9.979 1.992 1.00 14.26 157 ILE A N 1
ATOM 1910 C CA . ILE A 1 116 ? -10.486 10.754 1.702 1.00 13.37 157 ILE A CA 1
ATOM 1911 C C . ILE A 1 116 ? -9.752 11.192 2.957 1.00 12.47 157 ILE A C 1
ATOM 1912 O O . ILE A 1 116 ? -8.599 11.633 2.856 1.00 13.61 157 ILE A O 1
ATOM 1928 N N . PHE A 1 117 ? -10.345 11.027 4.139 1.00 13.51 158 PHE A N 1
ATOM 1929 C CA . PHE A 1 117 ? -9.621 11.222 5.387 1.00 13.68 158 PHE A CA 1
ATOM 1930 C C . PHE A 1 117 ? -9.302 9.929 6.123 1.00 14.19 158 PHE A C 1
ATOM 1931 O O . PHE A 1 117 ? -8.472 9.954 7.035 1.00 14.76 158 PHE A O 1
ATOM 1948 N N . GLY A 1 118 ? -9.922 8.807 5.752 1.00 13.98 159 GLY A N 1
ATOM 1949 C CA . GLY A 1 118 ? -9.785 7.577 6.501 1.00 15.15 159 GLY A CA 1
ATOM 1950 C C . GLY A 1 118 ? -9.212 6.390 5.753 1.00 14.74 159 GLY A C 1
ATOM 1951 O O . GLY A 1 118 ? -9.028 5.329 6.356 1.00 16.51 159 GLY A O 1
ATOM 1955 N N . GLN A 1 119 ? -8.918 6.539 4.459 1.00 14.52 160 GLN A N 1
ATOM 1956 C CA . GLN A 1 119 ? -8.323 5.471 3.661 1.00 15.02 160 GLN A CA 1
ATOM 1957 C C . GLN A 1 119 ? -7.117 6.003 2.900 1.00 13.82 160 GLN A C 1
ATOM 1958 O O . GLN A 1 119 ? -7.168 7.096 2.331 1.00 13.86 160 GLN A O 1
ATOM 1972 N N . LEU A 1 120 ? -6.040 5.222 2.883 1.00 13.83 161 LEU A N 1
ATOM 1973 C CA . LEU A 1 120 ? -4.816 5.638 2.216 1.00 13.77 161 LEU A CA 1
ATOM 1974 C C . LEU A 1 120 ? -5.005 5.707 0.704 1.00 13.27 161 LEU A C 1
ATOM 1975 O O . LEU A 1 120 ? -5.814 4.983 0.116 1.00 14.47 161 LEU A O 1
ATOM 1991 N N . LEU A 1 121 ? -4.217 6.579 0.075 1.00 12.82 162 LEU A N 1
ATOM 1992 C CA . LEU A 1 121 ? -4.127 6.679 -1.381 1.00 13.07 162 LEU A CA 1
ATOM 1993 C C . LEU A 1 121 ? -5.454 7.127 -1.984 1.00 13.00 162 LEU A C 1
ATOM 1994 O O . LEU A 1 121 ? -5.968 6.526 -2.928 1.00 13.43 162 LEU A O 1
ATOM 2010 N N . THR A 1 122 ? -5.990 8.214 -1.432 1.00 13.37 163 THR A N 1
ATOM 2011 C CA . THR A 1 122 ? -7.263 8.791 -1.846 1.00 13.52 163 THR A CA 1
ATOM 2012 C C . THR A 1 122 ? -7.061 10.286 -2.047 1.00 13.40 163 THR A C 1
ATOM 2013 O O . THR A 1 122 ? -6.460 10.956 -1.197 1.00 12.84 163 THR A O 1
ATOM 2024 N N . SER A 1 123 ? -7.555 10.809 -3.168 1.00 13.13 164 SER A N 1
ATOM 2025 C CA . SER A 1 123 ? -7.202 12.165 -3.558 1.00 12.93 164 SER A CA 1
ATOM 2026 C C . SER A 1 123 ? -8.130 12.651 -4.657 1.00 13.02 164 SER A C 1
ATOM 2027 O O . SER A 1 123 ? -8.639 11.858 -5.449 1.00 14.16 164 SER A O 1
ATOM 2035 N N . SER A 1 124 ? -8.308 13.970 -4.717 1.00 13.39 165 SER A N 1
ATOM 2036 C CA . SER A 1 124 ? -8.858 14.627 -5.892 1.00 13.83 165 SER A CA 1
ATOM 2037 C C . SER A 1 124 ? -7.771 15.140 -6.827 1.00 16.17 165 SER A C 1
ATOM 2038 O O . SER A 1 124 ? -8.083 15.817 -7.812 1.00 17.56 165 SER A O 1
ATOM 2046 N N . ASN A 1 125 ? -6.506 14.815 -6.549 1.00 15.13 166 ASN A N 1
ATOM 2047 C CA . ASN A 1 125 ? -5.369 15.328 -7.300 1.00 15.44 166 ASN A CA 1
ATOM 2048 C C . ASN A 1 125 ? -4.666 14.262 -8.129 1.00 16.39 166 ASN A C 1
ATOM 2049 O O . ASN A 1 125 ? -3.495 14.433 -8.473 1.00 17.52 166 ASN A O 1
ATOM 2060 N N . TYR A 1 126 ? -5.363 13.188 -8.496 1.00 15.69 167 TYR A N 1
ATOM 2061 C CA . TYR A 1 126 ? -4.737 12.095 -9.224 1.00 15.81 167 TYR A CA 1
ATOM 2062 C C . TYR A 1 126 ? -4.895 12.188 -10.742 1.00 17.26 167 TYR A C 1
ATOM 2063 O O . TYR A 1 126 ? -4.332 11.352 -11.455 1.00 19.87 167 TYR A O 1
ATOM 2081 N N . ASP A 1 127 ? -5.637 13.166 -11.260 1.00 19.73 168 ASP A N 1
ATOM 2082 C CA . ASP A 1 127 ? -5.824 13.321 -12.705 1.00 21.97 168 ASP A CA 1
ATOM 2083 C C . ASP A 1 127 ? -4.986 14.506 -13.183 1.00 22.30 168 ASP A C 1
ATOM 2084 O O . ASP A 1 127 ? -5.421 15.658 -13.101 1.00 23.65 168 ASP A O 1
ATOM 2093 N N . ASP A 1 128 ? -3.799 14.220 -13.714 1.00 24.36 169 ASP A N 1
ATOM 2094 C CA . ASP A 1 128 ? -2.853 15.276 -14.058 1.00 26.09 169 ASP A CA 1
ATOM 2095 C C . ASP A 1 128 ? -3.161 15.963 -15.380 1.00 27.77 169 ASP A C 1
ATOM 2096 O O . ASP A 1 128 ? -2.504 16.960 -15.705 1.00 28.71 169 ASP A O 1
ATOM 2105 N N . ASP A 1 129 ? -4.135 15.466 -16.143 1.00 25.94 170 ASP A N 1
ATOM 2106 C CA . ASP A 1 129 ? -4.590 16.206 -17.315 1.00 28.32 170 ASP A CA 1
ATOM 2107 C C . ASP A 1 129 ? -5.159 17.553 -16.908 1.00 26.63 170 ASP A C 1
ATOM 2108 O O . ASP A 1 129 ? -5.089 18.523 -17.674 1.00 27.93 170 ASP A O 1
ATOM 2117 N N . GLU A 1 130 ? -5.729 17.635 -15.714 1.00 26.25 171 GLU A N 1
ATOM 2118 C CA . GLU A 1 130 ? -5.936 18.930 -15.100 1.00 29.57 171 GLU A CA 1
ATOM 2119 C C . GLU A 1 130 ? -4.566 19.416 -14.672 1.00 32.31 171 GLU A C 1
ATOM 2120 O O . GLU A 1 130 ? -3.813 18.679 -14.029 1.00 35.42 171 GLU A O 1
ATOM 2132 N N . LYS A 1 131 ? -4.219 20.632 -15.059 1.00 31.35 172 LYS A N 1
ATOM 2133 C CA . LYS A 1 131 ? -2.914 21.192 -14.725 1.00 21.37 172 LYS A CA 1
ATOM 2134 C C . LYS A 1 131 ? -3.087 22.065 -13.485 1.00 21.32 172 LYS A C 1
ATOM 2135 O O . LYS A 1 131 ? -3.105 23.291 -13.550 1.00 29.09 172 LYS A O 1
ATOM 2154 N N . LYS A 1 132 ? -3.199 21.414 -12.336 1.00 16.96 173 LYS A N 1
ATOM 2155 C CA . LYS A 1 132 ? -3.563 22.108 -11.113 1.00 15.05 173 LYS A CA 1
ATOM 2156 C C . LYS A 1 132 ? -2.341 22.703 -10.432 1.00 13.55 173 LYS A C 1
ATOM 2157 O O . LYS A 1 132 ? -1.224 22.192 -10.553 1.00 14.70 173 LYS A O 1
ATOM 2176 N N . VAL A 1 133 ? -2.575 23.777 -9.678 1.00 12.55 174 VAL A N 1
ATOM 2177 C CA . VAL A 1 133 ? -1.529 24.391 -8.866 1.00 12.29 174 VAL A CA 1
ATOM 2178 C C . VAL A 1 133 ? -1.847 24.197 -7.387 1.00 12.91 174 VAL A C 1
ATOM 2179 O O . VAL A 1 133 ? -1.488 25.024 -6.546 1.00 12.65 174 VAL A O 1
ATOM 2192 N N . THR A 1 134 ? -2.504 23.087 -7.060 1.00 13.50 175 THR A N 1
ATOM 2193 C CA . THR A 1 134 ? -2.595 22.653 -5.675 1.00 12.63 175 THR A CA 1
ATOM 2194 C C . THR A 1 134 ? -1.250 22.091 -5.210 1.00 12.36 175 THR A C 1
ATOM 2195 O O . THR A 1 134 ? -0.420 21.643 -6.004 1.00 12.77 175 THR A O 1
ATOM 2206 N N . GLY A 1 135 ? -1.040 22.122 -3.895 1.00 12.75 176 GLY A N 1
ATOM 2207 C CA . GLY A 1 135 ? 0.104 21.446 -3.319 1.00 12.69 176 GLY A CA 1
ATOM 2208 C C . GLY A 1 135 ? -0.103 19.955 -3.180 1.00 12.94 176 GLY A C 1
ATOM 2209 O O . GLY A 1 135 ? 0.864 19.188 -3.220 1.00 14.04 176 GLY A O 1
ATOM 2213 N N . GLY A 1 136 ? -1.352 19.525 -3.022 1.00 13.14 177 GLY A N 1
ATOM 2214 C CA . GLY A 1 136 ? -1.630 18.108 -2.878 1.00 13.39 177 GLY A CA 1
ATOM 2215 C C . GLY A 1 136 ? -1.394 17.349 -4.172 1.00 12.66 177 GLY A C 1
ATOM 2216 O O . GLY A 1 136 ? -1.791 17.780 -5.256 1.00 13.76 177 GLY A O 1
ATOM 2220 N N . ARG A 1 137 ? -0.735 16.190 -4.042 1.00 12.69 178 ARG A N 1
ATOM 2221 C CA . ARG A 1 137 ? -0.394 15.343 -5.176 1.00 12.74 178 ARG A CA 1
ATOM 2222 C C . ARG A 1 137 ? -0.590 13.856 -4.921 1.00 12.09 178 ARG A C 1
ATOM 2223 O O . ARG A 1 137 ? -0.893 13.126 -5.872 1.00 13.24 178 ARG A O 1
ATOM 2244 N N . ASN A 1 138 ? -0.404 13.367 -3.692 1.00 12.07 179 ASN A N 1
ATOM 2245 C CA . ASN A 1 138 ? -0.165 11.948 -3.481 1.00 11.88 179 ASN A CA 1
ATOM 2246 C C . ASN A 1 138 ? -1.291 11.172 -2.815 1.00 12.82 179 ASN A C 1
ATOM 2247 O O . ASN A 1 138 ? -1.267 9.945 -2.875 1.00 13.01 179 ASN A O 1
ATOM 2258 N N . GLY A 1 139 ? -2.238 11.832 -2.161 1.00 12.13 180 GLY A N 1
ATOM 2259 C CA . GLY A 1 139 ? -3.306 11.123 -1.482 1.00 12.40 180 GLY A CA 1
ATOM 2260 C C . GLY A 1 139 ? -2.944 10.542 -0.134 1.00 11.75 180 GLY A C 1
ATOM 2261 O O . GLY A 1 139 ? -3.581 9.570 0.300 1.00 12.88 180 GLY A O 1
ATOM 2265 N N . TYR A 1 140 ? -1.950 11.116 0.545 1.00 11.34 181 TYR A N 1
ATOM 2266 C CA . TYR A 1 140 ? -1.492 10.666 1.852 1.00 11.46 181 TYR A CA 1
ATOM 2267 C C . TYR A 1 140 ? -1.717 11.658 2.983 1.00 11.15 181 TYR A C 1
ATOM 2268 O O . TYR A 1 140 ? -2.037 11.238 4.097 1.00 11.70 181 TYR A O 1
ATOM 2286 N N . GLY A 1 141 ? -1.501 12.957 2.739 1.00 11.38 182 GLY A N 1
ATOM 2287 C CA . GLY A 1 141 ? -1.236 13.895 3.829 1.00 11.98 182 GLY A CA 1
ATOM 2288 C C . GLY A 1 141 ? -2.235 13.855 4.974 1.00 11.69 182 GLY A C 1
ATOM 2289 O O . GLY A 1 141 ? -1.850 13.831 6.149 1.00 11.94 182 GLY A O 1
ATOM 2293 N N . ALA A 1 142 ? -3.534 13.891 4.658 1.00 11.98 183 ALA A N 1
ATOM 2294 C CA . ALA A 1 142 ? -4.546 13.944 5.710 1.00 12.69 183 ALA A CA 1
ATOM 2295 C C . ALA A 1 142 ? -4.596 12.645 6.501 1.00 12.21 183 ALA A C 1
ATOM 2296 O O . ALA A 1 142 ? -4.843 12.656 7.715 1.00 13.12 183 ALA A O 1
ATOM 2303 N N . LYS A 1 143 ? -4.403 11.511 5.826 1.00 11.40 184 LYS A N 1
ATOM 2304 C CA . LYS A 1 143 ? -4.373 10.229 6.525 1.00 12.03 184 LYS A CA 1
ATOM 2305 C C . LYS A 1 143 ? -3.152 10.137 7.425 1.00 12.14 184 LYS A C 1
ATOM 2306 O O . LYS A 1 143 ? -3.223 9.563 8.516 1.00 13.19 184 LYS A O 1
ATOM 2325 N N . LEU A 1 144 ? -2.025 10.712 6.993 1.00 11.83 185 LEU A N 1
ATOM 2326 C CA . LEU A 1 144 ? -0.846 10.715 7.849 1.00 11.68 185 LEU A CA 1
ATOM 2327 C C . LEU A 1 144 ? -1.108 11.497 9.131 1.00 10.97 185 LEU A C 1
ATOM 2328 O O . LEU A 1 144 ? -0.745 11.050 10.222 1.00 12.48 185 LEU A O 1
ATOM 2344 N N . CYS A 1 145 ? -1.746 12.665 9.030 1.00 12.36 186 CYS A N 1
ATOM 2345 C CA . CYS A 1 145 ? -2.076 13.390 10.251 1.00 12.16 186 CYS A CA 1
ATOM 2346 C C . CYS A 1 145 ? -2.988 12.555 11.147 1.00 12.05 186 CYS A C 1
ATOM 2347 O O . CYS A 1 145 ? -2.787 12.487 12.367 1.00 13.00 186 CYS A O 1
ATOM 2355 N N . ASN A 1 146 ? -3.997 11.911 10.551 1.00 12.20 187 ASN A N 1
ATOM 2356 C CA . ASN A 1 146 ? -4.911 11.046 11.295 1.00 12.38 187 ASN A CA 1
ATOM 2357 C C . ASN A 1 146 ? -4.148 9.928 12.007 1.00 12.12 187 ASN A C 1
ATOM 2358 O O . ASN A 1 146 ? -4.323 9.705 13.215 1.00 13.35 187 ASN A O 1
ATOM 2369 N N . ILE A 1 147 ? -3.275 9.225 11.279 1.00 12.68 188 ILE A N 1
ATOM 2370 C CA . ILE A 1 147 ? -2.510 8.120 11.857 1.00 12.93 188 ILE A CA 1
ATOM 2371 C C . ILE A 1 147 ? -1.645 8.583 13.022 1.00 13.07 188 ILE A C 1
ATOM 2372 O O . ILE A 1 147 ? -1.435 7.834 13.984 1.00 14.46 188 ILE A O 1
ATOM 2388 N N . PHE A 1 148 ? -1.128 9.810 12.963 1.00 12.10 189 PHE A N 1
ATOM 2389 C CA . PHE A 1 148 ? -0.268 10.329 14.018 1.00 12.94 189 PHE A CA 1
ATOM 2390 C C . PHE A 1 148 ? -1.023 11.197 15.019 1.00 14.25 189 PHE A C 1
ATOM 2391 O O . PHE A 1 148 ? -0.402 11.990 15.738 1.00 14.27 189 PHE A O 1
ATOM 2408 N N . SER A 1 149 ? -2.341 11.014 15.118 1.00 13.88 190 SER A N 1
ATOM 2409 C CA . SER A 1 149 ? -3.176 11.706 16.091 1.00 13.78 190 SER A CA 1
ATOM 2410 C C . SER A 1 149 ? -3.901 10.707 16.987 1.00 15.17 190 SER A C 1
ATOM 2411 O O . SER A 1 149 ? -4.321 9.635 16.539 1.00 16.05 190 SER A O 1
ATOM 2419 N N . THR A 1 150 ? -4.060 11.071 18.256 1.00 14.92 191 THR A N 1
ATOM 2420 C CA . THR A 1 150 ? -4.898 10.276 19.141 1.00 17.02 191 THR A CA 1
ATOM 2421 C C . THR A 1 150 ? -6.377 10.559 18.927 1.00 15.63 191 THR A C 1
ATOM 2422 O O . THR A 1 150 ? -7.212 9.710 19.255 1.00 17.38 191 THR A O 1
ATOM 2433 N N . LYS A 1 151 ? -6.711 11.735 18.395 1.00 15.66 192 LYS A N 1
ATOM 2434 C CA . LYS A 1 151 ? -8.075 12.086 18.034 1.00 15.94 192 LYS A CA 1
ATOM 2435 C C . LYS A 1 151 ? -7.996 12.981 16.809 1.00 15.40 192 LYS A C 1
ATOM 2436 O O . LYS A 1 151 ? -7.174 13.901 16.756 1.00 14.92 192 LYS A O 1
ATOM 2455 N N . PHE A 1 152 ? -8.855 12.713 15.830 1.00 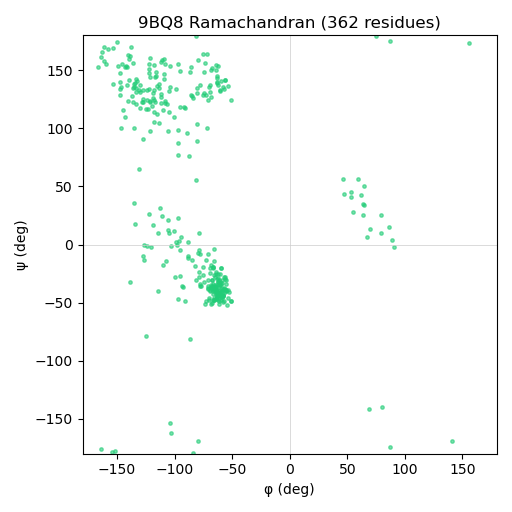14.81 193 PHE A N 1
ATOM 2456 C CA . PHE A 1 152 ? -8.820 13.420 14.552 1.00 14.04 193 PHE A CA 1
ATOM 2457 C C . PHE A 1 152 ? -10.260 13.555 14.086 1.00 15.26 193 PHE A C 1
ATOM 2458 O O . PHE A 1 152 ? -10.926 12.544 13.838 1.00 15.74 193 PHE A O 1
ATOM 2475 N N . THR A 1 153 ? -10.750 14.791 13.993 1.00 14.24 194 THR A N 1
ATOM 2476 C CA . THR A 1 153 ? -12.143 15.052 13.651 1.00 14.91 194 THR A CA 1
ATOM 2477 C C . THR A 1 153 ? -12.214 15.828 12.347 1.00 14.40 194 THR A C 1
ATOM 2478 O O . THR A 1 153 ? -11.494 16.820 12.168 1.00 14.59 194 THR A O 1
ATOM 2489 N N . VAL A 1 154 ? -13.088 15.373 11.453 1.00 14.91 195 VAL A N 1
ATOM 2490 C CA . VAL A 1 154 ? -13.384 16.042 10.195 1.00 14.62 195 VAL A CA 1
ATOM 2491 C C . VAL A 1 154 ? -14.809 16.564 10.275 1.00 14.95 195 VAL A C 1
ATOM 2492 O O . VAL A 1 154 ? -15.749 15.783 10.479 1.00 15.97 195 VAL A O 1
ATOM 2505 N N . GLU A 1 155 ? -14.969 17.874 10.106 1.00 14.58 196 GLU A N 1
ATOM 2506 C CA A GLU A 1 155 ? -16.268 18.520 9.968 0.48 15.58 196 GLU A CA 1
ATOM 2507 C CA B GLU A 1 155 ? -16.276 18.488 9.948 0.52 15.34 196 GLU A CA 1
ATOM 2508 C C . GLU A 1 155 ? -16.284 19.256 8.636 1.00 15.11 196 GLU A C 1
ATOM 2509 O O . GLU A 1 155 ? -15.375 20.042 8.359 1.00 16.61 196 GLU A O 1
ATOM 2532 N N . THR A 1 156 ? -17.304 19.012 7.823 1.00 15.04 197 THR A N 1
ATOM 2533 C CA . THR A 1 156 ? -17.408 19.710 6.551 1.00 14.68 197 THR A CA 1
ATOM 2534 C C . THR A 1 156 ? -18.884 19.903 6.251 1.00 16.32 197 THR A C 1
ATOM 2535 O O . THR A 1 156 ? -19.722 19.092 6.645 1.00 17.91 197 THR A O 1
ATOM 2546 N N . ALA A 1 157 ? -19.194 21.009 5.586 1.00 16.00 198 ALA A N 1
ATOM 2547 C CA . ALA A 1 157 ? -20.570 21.370 5.28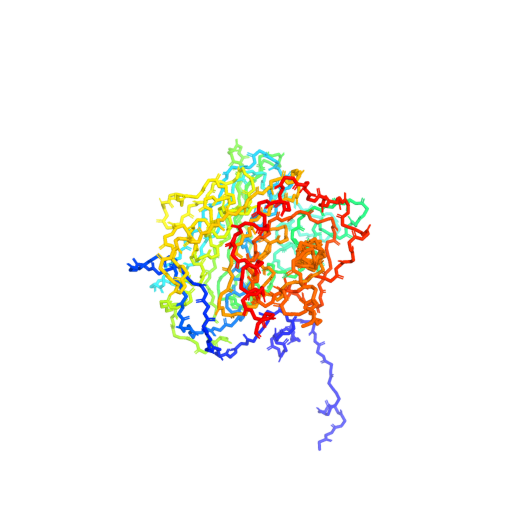5 1.00 18.06 198 ALA A CA 1
ATOM 2548 C C . ALA A 1 157 ? -20.605 21.872 3.855 1.00 17.37 198 ALA A C 1
ATOM 2549 O O . ALA A 1 157 ? -19.843 22.774 3.493 1.00 17.46 198 ALA A O 1
ATOM 2556 N N . CYS A 1 158 ? -21.506 21.304 3.055 1.00 18.02 199 CYS A N 1
ATOM 2557 C CA . CYS A 1 158 ? -21.507 21.514 1.609 1.00 18.96 199 CYS A CA 1
ATOM 2558 C C . CYS A 1 158 ? -22.947 21.771 1.177 1.00 19.24 199 CYS A C 1
ATOM 2559 O O . CYS A 1 158 ? -23.744 20.837 1.055 1.00 21.37 199 CYS A O 1
ATOM 2567 N N . LYS A 1 159 ? -23.263 23.032 0.979 1.00 19.42 200 LYS A N 1
ATOM 2568 C CA . LYS A 1 159 ? -24.621 23.431 0.604 1.00 21.82 200 LYS A CA 1
ATOM 2569 C C . LYS A 1 159 ? -25.091 22.720 -0.652 1.00 21.29 200 LYS A C 1
ATOM 2570 O O . LYS A 1 159 ? -26.239 22.333 -0.722 1.00 23.22 200 LYS A O 1
ATOM 2589 N N . GLU A 1 160 ? -24.233 22.512 -1.624 1.00 21.00 201 GLU A N 1
ATOM 2590 C CA . GLU A 1 160 ? -24.644 21.875 -2.874 1.00 21.69 201 GLU A CA 1
ATOM 2591 C C . GLU A 1 160 ? -25.290 20.518 -2.619 1.00 22.98 201 GLU A C 1
ATOM 2592 O O . GLU A 1 160 ? -26.277 20.159 -3.274 1.00 25.06 201 GLU A O 1
ATOM 2604 N N . TYR A 1 161 ? -24.739 19.748 -1.685 1.00 23.11 202 TYR A N 1
ATOM 2605 C CA . TYR A 1 161 ? -25.268 18.440 -1.324 1.00 25.60 202 TYR A CA 1
ATOM 2606 C C . TYR A 1 161 ? -26.178 18.491 -0.103 1.00 25.22 202 TYR A C 1
ATOM 2607 O O . TYR A 1 161 ? -26.655 17.443 0.342 1.00 28.18 202 TYR A O 1
ATOM 2625 N N . LYS A 1 162 ? -26.433 19.690 0.430 1.00 27.10 203 LYS A N 1
ATOM 2626 C CA . LYS A 1 162 ? -27.468 19.952 1.441 1.00 27.63 203 LYS A CA 1
ATOM 2627 C C . LYS A 1 162 ? -27.224 19.222 2.762 1.00 25.26 203 LYS A C 1
ATOM 2628 O O . LYS A 1 162 ? -28.153 19.009 3.543 1.00 23.73 203 LYS A O 1
ATOM 2647 N N . HIS A 1 163 ? -25.971 18.888 3.069 1.00 23.88 204 HIS A N 1
ATOM 2648 C CA . HIS A 1 163 ? -25.681 18.194 4.313 1.00 21.56 204 HIS A CA 1
ATOM 2649 C C . HIS A 1 163 ? -24.334 18.618 4.875 1.00 20.21 204 HIS A C 1
ATOM 2650 O O . HIS A 1 163 ? -23.439 19.057 4.146 1.00 20.07 204 HIS A O 1
ATOM 2664 N N . SER A 1 164 ? -24.212 18.470 6.187 1.00 20.03 205 SER A N 1
ATOM 2665 C CA . SER A 1 164 ? -22.948 18.560 6.894 1.00 18.87 205 SER A CA 1
ATOM 2666 C C . SER A 1 164 ? -22.573 17.178 7.410 1.00 18.99 205 SER A C 1
ATOM 2667 O O . SER A 1 164 ? -23.419 16.288 7.555 1.00 19.72 205 SER A O 1
ATOM 2675 N N . PHE A 1 165 ? -21.282 17.017 7.680 1.00 18.72 206 PHE A N 1
ATOM 2676 C CA . PHE A 1 165 ? -20.674 15.746 8.040 1.00 18.42 206 PHE A CA 1
ATOM 2677 C C . PHE A 1 165 ? -19.729 16.007 9.198 1.00 17.81 206 PHE A C 1
ATOM 2678 O O . PHE A 1 165 ? -18.967 16.976 9.165 1.00 17.83 206 PHE A O 1
ATOM 2695 N N . LYS A 1 166 ? -19.776 15.155 10.216 1.00 17.94 207 LYS A N 1
ATOM 2696 C CA . LYS A 1 166 ? -18.788 15.189 11.286 1.00 17.65 207 LYS A CA 1
ATOM 2697 C C . LYS A 1 166 ? -18.441 13.761 11.667 1.00 18.51 207 LYS A C 1
ATOM 2698 O O . LYS A 1 166 ? -19.325 12.972 12.012 1.00 19.32 207 LYS A O 1
ATOM 2717 N N . GLN A 1 167 ? -17.155 13.429 11.600 1.00 17.55 208 GLN A N 1
ATOM 2718 C CA . GLN A 1 167 ? -16.692 12.111 12.002 1.00 17.24 208 GLN A CA 1
ATOM 2719 C C . GLN A 1 167 ? -15.379 12.248 12.754 1.00 16.77 208 GLN A C 1
ATOM 2720 O O . GLN A 1 167 ? -14.527 13.070 12.399 1.00 16.12 208 GLN A O 1
ATOM 2734 N N . THR A 1 168 ? -15.228 11.438 13.795 1.00 16.76 209 THR A N 1
ATOM 2735 C CA . THR A 1 168 ? -14.033 11.441 14.621 1.00 16.56 209 THR A CA 1
ATOM 2736 C C . THR A 1 168 ? -13.364 10.078 14.563 1.00 17.05 209 THR A C 1
ATOM 2737 O O . THR A 1 168 ? -14.023 9.046 14.737 1.00 18.37 209 THR A O 1
ATOM 2748 N N . TRP A 1 169 ? -12.062 10.087 14.309 1.00 16.26 210 TRP A N 1
ATOM 2749 C CA . TRP A 1 169 ? -11.210 8.917 14.418 1.00 17.28 210 TRP A CA 1
ATOM 2750 C C . TRP A 1 169 ? -10.393 9.048 15.694 1.00 17.71 210 TRP A C 1
ATOM 2751 O O . TRP A 1 169 ? -10.115 10.158 16.158 1.00 17.24 210 TRP A O 1
ATOM 2772 N N . MET A 1 170 ? -9.995 7.908 16.250 1.00 18.10 211 MET A N 1
ATOM 2773 C CA . MET A 1 170 ? -9.162 7.905 17.438 1.00 18.41 211 MET A CA 1
ATOM 2774 C C . MET A 1 170 ? -8.095 6.833 17.318 1.00 18.47 211 MET A C 1
ATOM 2775 O O . MET A 1 170 ? -8.189 5.913 16.503 1.00 19.32 211 MET A O 1
ATOM 2789 N N . ASN A 1 171 ? -7.071 6.969 18.155 1.00 17.98 212 ASN A N 1
ATOM 2790 C CA . ASN A 1 171 ? -6.059 5.934 18.321 1.00 18.57 212 ASN A CA 1
ATOM 2791 C C . ASN A 1 171 ? -5.364 5.633 16.994 1.00 18.00 212 ASN A C 1
ATOM 2792 O O . ASN A 1 171 ? -5.346 4.498 16.513 1.00 18.82 212 ASN A O 1
ATOM 2803 N N . ASN A 1 172 ? -4.800 6.682 16.398 1.00 17.54 213 ASN A N 1
ATOM 2804 C CA . ASN A 1 172 ? -3.948 6.521 15.224 1.00 16.38 213 ASN A CA 1
ATOM 2805 C C . ASN A 1 172 ? -4.726 5.923 14.059 1.00 16.22 213 ASN A C 1
ATOM 2806 O O . ASN A 1 172 ? -4.238 5.044 13.348 1.00 17.71 213 ASN A O 1
ATOM 2817 N N . MET A 1 173 ? -5.950 6.414 13.866 1.00 15.90 214 MET A N 1
ATOM 2818 C CA . MET A 1 173 ? -6.851 6.052 12.777 1.00 16.63 214 MET A CA 1
ATOM 2819 C C . MET A 1 173 ? -7.395 4.635 12.898 1.00 19.69 214 MET A C 1
ATOM 2820 O O . MET A 1 173 ? -8.000 4.125 11.949 1.00 23.29 214 MET A O 1
ATOM 2834 N N . MET A 1 174 ? -7.238 3.992 14.049 1.00 18.77 215 MET A N 1
ATOM 2835 C CA A MET A 1 174 ? -7.651 2.603 14.189 0.42 20.93 215 MET A CA 1
ATOM 2836 C CA B MET A 1 174 ? -7.635 2.601 14.224 0.58 20.72 215 MET A CA 1
ATOM 2837 C C . MET A 1 174 ? -9.050 2.447 14.766 1.00 21.98 215 MET A C 1
ATOM 2838 O O . MET A 1 174 ? -9.590 1.336 14.736 1.00 24.47 215 MET A O 1
ATOM 2865 N N . LYS A 1 175 ? -9.658 3.522 15.254 1.00 20.93 216 LYS A N 1
ATOM 2866 C CA . LYS A 1 175 ? -10.999 3.478 15.814 1.00 22.76 216 LYS A CA 1
ATOM 2867 C C . LYS A 1 175 ? -11.798 4.654 15.280 1.00 22.17 216 LYS A C 1
ATOM 2868 O O . LYS A 1 175 ? -11.283 5.766 15.172 1.00 22.79 216 LYS A O 1
ATOM 2887 N N . THR A 1 176 ? -13.054 4.404 14.931 1.00 22.74 217 THR A N 1
ATOM 2888 C CA . THR A 1 176 ? -13.959 5.474 14.540 1.00 22.14 217 THR A CA 1
ATOM 2889 C C . THR A 1 176 ? -15.381 5.010 14.826 1.00 25.52 217 THR A C 1
ATOM 2890 O O . THR A 1 176 ? -15.609 3.911 15.341 1.00 27.13 217 THR A O 1
ATOM 2901 N N . SER A 1 177 ? -16.338 5.868 14.503 1.00 26.74 218 SER A N 1
ATOM 2902 C CA . SER A 1 177 ? -17.740 5.561 14.719 1.00 28.20 218 SER A CA 1
ATOM 2903 C C . SER A 1 177 ? -18.552 6.288 13.662 1.00 27.79 218 SER A C 1
ATOM 2904 O O . SER A 1 177 ? -18.028 7.090 12.884 1.00 27.71 218 SER A O 1
ATOM 2912 N N . GLU A 1 178 ? -19.850 6.006 13.658 1.00 28.97 219 GLU A N 1
ATOM 2913 C CA . GLU A 1 178 ? -20.735 6.519 12.625 1.00 29.87 219 GLU A CA 1
ATOM 2914 C C . GLU A 1 178 ? -20.686 8.040 12.568 1.00 26.90 219 GLU A C 1
ATOM 2915 O O . GLU A 1 178 ? -20.757 8.721 13.594 1.00 29.46 219 GLU A O 1
ATOM 2927 N N . ALA A 1 179 ? -20.567 8.568 11.355 1.00 23.92 220 ALA A N 1
ATOM 2928 C CA . ALA A 1 179 ? -20.556 10.009 11.165 1.00 23.47 220 ALA A CA 1
ATOM 2929 C C . ALA A 1 179 ? -21.926 10.604 11.483 1.00 22.34 220 ALA A C 1
ATOM 2930 O O . ALA A 1 179 ? -22.969 9.955 11.332 1.00 24.76 220 ALA A O 1
ATOM 2937 N N . LYS A 1 180 ? -21.911 11.851 11.943 1.00 22.69 221 LYS A N 1
ATOM 2938 C CA . LYS A 1 180 ? -23.130 12.622 12.149 1.00 23.94 221 LYS A CA 1
ATOM 2939 C C . LYS A 1 180 ? -23.423 13.403 10.874 1.00 22.16 221 LYS A C 1
ATOM 2940 O O . LYS A 1 180 ? -22.614 14.239 10.449 1.00 21.62 221 LYS A O 1
ATOM 2959 N N . ILE A 1 181 ? -24.569 13.117 10.263 1.00 23.14 222 ILE A N 1
ATOM 2960 C CA . ILE A 1 181 ? -25.015 13.760 9.032 1.00 23.33 222 ILE A CA 1
ATOM 2961 C C . ILE A 1 181 ? -26.230 14.612 9.371 1.00 23.05 222 ILE A C 1
ATOM 2962 O O . ILE A 1 181 ? -27.187 14.118 9.983 1.00 26.36 222 ILE A O 1
ATOM 2978 N N . LYS A 1 182 ? -26.211 15.877 8.952 1.00 22.69 223 LYS A N 1
ATOM 2979 C CA . LYS A 1 182 ? -27.309 16.792 9.235 1.00 23.71 223 LYS A CA 1
ATOM 2980 C C . LYS A 1 182 ? -27.645 17.603 7.992 1.00 22.69 223 LYS A C 1
ATOM 2981 O O . LYS A 1 182 ? -26.810 17.788 7.105 1.00 23.70 223 LYS A O 1
ATOM 3000 N N . HIS A 1 183 ? -28.882 18.095 7.943 1.00 22.31 224 HIS A N 1
ATOM 3001 C CA . HIS A 1 183 ? -29.253 19.062 6.920 1.00 22.76 224 HIS A CA 1
ATOM 3002 C C . HIS A 1 183 ? -28.376 20.302 7.042 1.00 23.35 224 HIS A C 1
ATOM 3003 O O . HIS A 1 183 ? -28.075 20.762 8.147 1.00 24.66 224 HIS A O 1
ATOM 3017 N N . PHE A 1 184 ? -27.979 20.857 5.897 1.00 22.83 225 PHE A N 1
ATOM 3018 C CA . PHE A 1 184 ? -27.166 22.063 5.884 1.00 23.03 225 PHE A CA 1
ATOM 3019 C C . PHE A 1 184 ? -27.519 22.895 4.662 1.00 24.25 225 PHE A C 1
ATOM 3020 O O . PHE A 1 184 ? -27.608 22.362 3.552 1.00 24.94 225 PHE A O 1
ATOM 3037 N N . ASP A 1 185 ? -27.700 24.202 4.871 1.00 25.50 226 ASP A N 1
ATOM 3038 C CA A ASP A 1 185 ? -27.983 25.120 3.776 0.49 27.25 226 ASP A CA 1
ATOM 3039 C CA B ASP A 1 185 ? -27.981 25.120 3.773 0.51 27.64 226 ASP A CA 1
ATOM 3040 C C . ASP A 1 185 ? -27.322 26.477 3.999 1.00 28.37 226 ASP A C 1
ATOM 3041 O O . ASP A 1 185 ? -27.803 27.495 3.491 1.00 32.68 226 ASP A O 1
ATOM 3056 N N . GLY A 1 186 ? -26.219 26.508 4.740 1.00 27.71 227 GLY A N 1
ATOM 3057 C CA . GLY A 1 186 ? -25.525 27.735 5.074 1.00 27.55 227 GLY A CA 1
ATOM 3058 C C . GLY A 1 186 ? -24.264 27.942 4.264 1.00 25.20 227 GLY A C 1
ATOM 3059 O O . GLY A 1 186 ? -24.123 27.444 3.139 1.00 26.69 227 GLY A O 1
ATOM 3063 N N . GLU A 1 187 ? -23.329 28.690 4.842 1.00 25.48 228 GLU A N 1
ATOM 3064 C CA . GLU A 1 187 ? -22.062 28.971 4.181 1.00 25.12 228 GLU A CA 1
ATOM 3065 C C . GLU A 1 187 ? -21.084 27.828 4.422 1.00 20.41 228 GLU A C 1
ATOM 3066 O O . GLU A 1 187 ? -20.817 27.459 5.570 1.00 20.51 228 GLU A O 1
ATOM 3078 N N . ASP A 1 188 ? -20.542 27.284 3.332 1.00 18.09 229 ASP A N 1
ATOM 3079 C CA . ASP A 1 188 ? -19.703 26.096 3.399 1.00 17.22 229 ASP A CA 1
ATOM 3080 C C . ASP A 1 188 ? -18.448 26.350 4.225 1.00 15.80 229 ASP A C 1
ATOM 3081 O O . ASP A 1 188 ? -17.944 27.477 4.313 1.00 16.47 229 ASP A O 1
ATOM 3090 N N . TYR A 1 189 ? -17.922 25.270 4.799 1.00 15.07 230 TYR A N 1
ATOM 3091 C CA . TYR A 1 189 ? -16.640 25.308 5.491 1.00 15.04 230 TYR A CA 1
ATOM 3092 C C . TYR A 1 189 ? -16.147 23.882 5.651 1.00 14.52 230 TYR A C 1
ATOM 3093 O O . TYR A 1 189 ? -16.905 22.920 5.502 1.00 15.92 230 TYR A O 1
ATOM 3111 N N . THR A 1 190 ? -14.867 23.763 5.996 1.00 13.79 231 THR A N 1
ATOM 3112 C CA . THR A 1 190 ? -14.284 22.523 6.484 1.00 12.96 231 THR A CA 1
ATOM 3113 C C . THR A 1 190 ? -13.428 22.861 7.694 1.00 13.61 231 THR A C 1
ATOM 3114 O O . THR A 1 190 ? -12.734 23.881 7.703 1.00 14.47 231 THR A O 1
ATOM 3125 N N . CYS A 1 191 ? -13.492 22.022 8.725 1.00 13.20 232 CYS A N 1
ATOM 3126 C CA . CYS A 1 191 ? -12.680 22.213 9.918 1.00 14.51 232 CYS A CA 1
ATOM 3127 C C . CYS A 1 191 ? -12.099 20.872 10.331 1.00 14.09 232 CYS A C 1
ATOM 3128 O O . CYS A 1 191 ? -12.841 19.912 10.557 1.00 14.40 232 CYS A O 1
ATOM 3136 N N . ILE A 1 192 ? -10.776 20.816 10.418 1.00 13.44 233 ILE A N 1
ATOM 3137 C CA . ILE A 1 192 ? -10.047 19.635 10.849 1.00 12.91 233 ILE A CA 1
ATOM 3138 C C . ILE A 1 192 ? -9.503 19.939 12.233 1.00 13.84 233 ILE A C 1
ATOM 3139 O O . ILE A 1 192 ? -8.752 20.906 12.406 1.00 14.05 233 ILE A O 1
ATOM 3155 N N . THR A 1 193 ? -9.868 19.124 13.218 1.00 13.81 234 THR A N 1
ATOM 3156 C CA . THR A 1 193 ? -9.458 19.327 14.602 1.00 13.95 234 THR A CA 1
ATOM 3157 C C . THR A 1 193 ? -8.757 18.058 15.059 1.00 13.37 234 THR A C 1
ATOM 3158 O O . THR A 1 193 ? -9.326 16.967 14.960 1.00 14.67 234 THR A O 1
ATOM 3169 N N . PHE A 1 194 ? -7.519 18.184 15.530 1.00 13.99 235 PHE A N 1
ATOM 3170 C CA . PHE A 1 194 ? -6.766 16.994 15.889 1.00 14.00 235 PHE A CA 1
ATOM 3171 C C . PHE A 1 194 ? -5.937 17.214 17.139 1.00 13.62 235 PHE A C 1
ATOM 3172 O O . PHE A 1 194 ? -5.554 18.339 17.473 1.00 14.58 235 PHE A O 1
ATOM 3189 N N . GLN A 1 195 ? -5.699 16.109 17.840 1.00 13.55 236 GLN A N 1
ATOM 3190 C CA . GLN A 1 195 ? -4.809 16.052 18.993 1.00 13.95 236 GLN A CA 1
ATOM 3191 C C . GLN A 1 195 ? -3.637 15.185 18.583 1.00 14.07 236 GLN A C 1
ATOM 3192 O O . GLN A 1 195 ? -3.787 13.959 18.458 1.00 14.34 236 GLN A O 1
ATOM 3206 N N . PRO A 1 196 ? -2.472 15.765 18.302 1.00 13.72 237 PRO A N 1
ATOM 3207 C CA . PRO A 1 196 ? -1.344 14.951 17.836 1.00 14.44 237 PRO A CA 1
ATOM 3208 C C . PRO A 1 196 ? -0.929 13.958 18.907 1.00 14.58 237 PRO A C 1
ATOM 3209 O O . PRO A 1 196 ? -0.980 14.250 20.104 1.00 15.32 237 PRO A O 1
ATOM 3220 N N . ASP A 1 197 ? -0.535 12.762 18.465 1.00 14.75 238 ASP A N 1
ATOM 3221 C CA . ASP A 1 197 ? -0.110 11.703 19.375 1.00 15.05 238 ASP A CA 1
ATOM 3222 C C . ASP A 1 197 ? 1.330 11.992 19.772 1.00 16.59 238 ASP A C 1
ATOM 3223 O O . ASP A 1 197 ? 2.285 11.542 19.137 1.00 16.37 238 ASP A O 1
ATOM 3232 N N . LEU A 1 198 ? 1.490 12.760 20.844 1.00 15.56 239 LEU A N 1
ATOM 3233 C CA . LEU A 1 198 ? 2.825 13.220 21.199 1.00 16.75 239 LEU A CA 1
ATOM 3234 C C . LEU A 1 198 ? 3.750 12.073 21.571 1.00 19.38 239 LEU A C 1
ATOM 3235 O O . LEU A 1 198 ? 4.970 12.222 21.446 1.00 20.19 239 LEU A O 1
ATOM 3251 N N . SER A 1 199 ? 3.205 10.931 22.002 1.00 19.47 240 SER A N 1
ATOM 3252 C CA . SER A 1 199 ? 4.051 9.785 22.319 1.00 22.04 240 SER A CA 1
ATOM 3253 C C . SER A 1 199 ? 4.789 9.273 21.086 1.00 21.05 240 SER A C 1
ATOM 3254 O O . SER A 1 199 ? 5.895 8.729 21.209 1.00 22.11 240 SER A O 1
ATOM 3262 N N . LYS A 1 200 ? 4.203 9.432 19.896 1.00 20.47 241 LYS A N 1
ATOM 3263 C CA . LYS A 1 200 ? 4.883 9.032 18.670 1.00 20.43 241 LYS A CA 1
ATOM 3264 C C . LYS A 1 200 ? 6.110 9.885 18.402 1.00 19.47 241 LYS A C 1
ATOM 3265 O O . LYS A 1 200 ? 6.976 9.481 17.619 1.00 20.89 241 LYS A O 1
ATOM 3284 N N . PHE A 1 201 ? 6.178 11.061 19.019 1.00 18.36 242 PHE A N 1
ATOM 3285 C CA . PHE A 1 201 ? 7.258 12.015 18.830 1.00 18.73 242 PHE A CA 1
ATOM 3286 C C . PHE A 1 201 ? 8.071 12.200 20.105 1.00 19.21 242 PHE A C 1
ATOM 3287 O O . PHE A 1 201 ? 8.911 13.099 20.169 1.00 20.24 242 PHE A O 1
ATOM 3304 N N . LYS A 1 202 ? 7.843 11.357 21.111 1.00 20.77 243 LYS A N 1
ATOM 3305 C CA . LYS A 1 202 ? 8.550 11.414 22.388 1.00 22.34 243 LYS A CA 1
ATOM 3306 C C . LYS A 1 202 ? 8.468 12.803 23.015 1.00 21.05 243 LYS A C 1
ATOM 3307 O O . LYS A 1 202 ? 9.453 13.348 23.515 1.00 22.68 243 LYS A O 1
ATOM 3326 N N . MET A 1 203 ? 7.265 13.369 23.006 1.00 20.11 244 MET A N 1
ATOM 3327 C CA . MET A 1 203 ? 7.023 14.693 23.554 1.00 19.10 244 MET A CA 1
ATOM 3328 C C . MET A 1 203 ? 5.955 14.641 24.635 1.00 22.15 244 MET A C 1
ATOM 3329 O O . MET A 1 203 ? 5.050 13.805 24.602 1.00 23.43 244 MET A O 1
ATOM 3343 N N . GLU A 1 204 ? 6.056 15.571 25.583 1.00 21.95 245 GLU A N 1
ATOM 3344 C CA . GLU A 1 204 ? 5.075 15.694 26.651 1.00 25.42 245 GLU A CA 1
ATOM 3345 C C . GLU A 1 204 ? 3.998 16.721 26.347 1.00 21.60 245 GLU A C 1
ATOM 3346 O O . GLU A 1 204 ? 2.878 16.593 26.850 1.00 23.56 245 GLU A O 1
ATOM 3358 N N . LYS A 1 205 ? 4.312 17.726 25.536 1.00 19.25 246 LYS A N 1
ATOM 3359 C CA . LYS A 1 205 ? 3.392 18.821 25.271 1.00 18.94 246 LYS A CA 1
ATOM 3360 C C . LYS A 1 205 ? 3.875 19.560 24.034 1.00 16.79 246 LYS A C 1
ATOM 3361 O O . LYS A 1 205 ? 5.041 19.457 23.646 1.00 17.69 246 LYS A O 1
ATOM 3380 N N . LEU A 1 206 ? 2.970 20.325 23.430 1.00 15.89 247 LEU A N 1
ATOM 3381 C CA . LEU A 1 206 ? 3.345 21.274 22.386 1.00 15.23 247 LEU A CA 1
ATOM 3382 C C . LEU A 1 206 ? 4.077 22.429 23.053 1.00 15.92 247 LEU A C 1
ATOM 3383 O O . LEU A 1 206 ? 3.447 23.323 23.620 1.00 18.76 247 LEU A O 1
ATOM 3399 N N . ASP A 1 207 ? 5.408 22.411 22.986 1.00 15.16 248 ASP A N 1
ATOM 3400 C CA . ASP A 1 207 ? 6.236 23.402 23.659 1.00 14.76 248 ASP A CA 1
ATOM 3401 C C . ASP A 1 207 ? 6.382 24.664 22.806 1.00 13.31 248 ASP A C 1
ATOM 3402 O O . ASP A 1 207 ? 5.830 24.780 21.705 1.00 14.60 248 ASP A O 1
ATOM 3411 N N . LYS A 1 208 ? 7.142 25.634 23.325 1.00 14.27 249 LYS A N 1
ATOM 3412 C CA . LYS A 1 208 ? 7.202 26.932 22.661 1.00 14.53 249 LYS A CA 1
ATOM 3413 C C . LYS A 1 208 ? 7.817 26.823 21.273 1.00 13.07 249 LYS A C 1
ATOM 3414 O O . LYS A 1 208 ? 7.406 27.538 20.349 1.00 13.82 249 LYS A O 1
ATOM 3433 N N . ASP A 1 209 ? 8.811 25.949 21.103 1.00 13.51 250 ASP A N 1
ATOM 3434 C CA . ASP A 1 209 ? 9.500 25.874 19.821 1.00 13.07 250 ASP A CA 1
ATOM 3435 C C . ASP A 1 209 ? 8.569 25.356 18.727 1.00 12.77 250 ASP A C 1
ATOM 3436 O O . ASP A 1 209 ? 8.499 25.929 17.633 1.00 13.19 250 ASP A O 1
ATOM 3445 N N . ILE A 1 210 ? 7.849 24.260 18.987 1.00 13.34 251 ILE A N 1
ATOM 3446 C CA . ILE A 1 210 ? 6.968 23.748 17.942 1.00 12.56 251 ILE A CA 1
ATOM 3447 C C . ILE A 1 210 ? 5.841 24.734 17.671 1.00 11.91 251 ILE A C 1
ATOM 3448 O O . ILE A 1 210 ? 5.443 24.934 16.520 1.00 12.30 251 ILE A O 1
ATOM 3464 N N . VAL A 1 211 ? 5.323 25.384 18.714 1.00 12.76 252 VAL A N 1
ATOM 3465 C CA . VAL A 1 211 ? 4.266 26.365 18.489 1.00 12.80 252 VAL A CA 1
ATOM 3466 C C . VAL A 1 211 ? 4.786 27.530 17.654 1.00 12.11 252 VAL A C 1
ATOM 3467 O O . VAL A 1 211 ? 4.079 28.044 16.780 1.00 12.74 252 VAL A O 1
ATOM 3480 N N . ALA A 1 212 ? 6.029 27.959 17.899 1.00 11.44 253 ALA A N 1
ATOM 3481 C CA . ALA A 1 212 ? 6.595 29.062 17.129 1.00 12.10 253 ALA A CA 1
ATOM 3482 C C . ALA A 1 212 ? 6.797 28.685 15.668 1.00 11.88 253 ALA A C 1
ATOM 3483 O O . ALA A 1 212 ? 6.671 29.539 14.782 1.00 12.50 253 ALA A O 1
ATOM 3490 N N . LEU A 1 213 ? 7.135 27.423 15.404 1.00 11.74 254 LEU A N 1
ATOM 3491 C CA A LEU A 1 213 ? 7.251 26.949 14.029 0.69 11.58 254 LEU A CA 1
ATOM 3492 C CA B LEU A 1 213 ? 7.256 26.958 14.027 0.31 11.66 254 LEU A CA 1
ATOM 3493 C C . LEU A 1 213 ? 5.888 26.885 13.354 1.00 11.46 254 LEU A C 1
ATOM 3494 O O . LEU A 1 213 ? 5.726 27.311 12.201 1.00 11.67 254 LEU A O 1
ATOM 3523 N N . MET A 1 214 ? 4.895 26.331 14.050 1.00 11.92 255 MET A N 1
ATOM 3524 C CA . MET A 1 214 ? 3.558 26.242 13.471 1.00 12.09 255 MET A CA 1
ATOM 3525 C C . MET A 1 214 ? 2.966 27.628 13.254 1.00 11.49 255 MET A C 1
ATOM 3526 O O . MET A 1 214 ? 2.298 27.877 12.242 1.00 11.95 255 MET A O 1
ATOM 3540 N N . THR A 1 215 ? 3.231 28.551 14.177 1.00 11.53 256 THR A N 1
ATOM 3541 C CA . THR A 1 215 ? 2.764 29.920 14.008 1.00 12.80 256 THR A CA 1
ATOM 3542 C C . THR A 1 215 ? 3.409 30.560 12.785 1.00 12.04 256 THR A C 1
ATOM 3543 O O . THR A 1 215 ? 2.735 31.216 11.985 1.00 12.10 256 THR A O 1
ATOM 3554 N N . ARG A 1 216 ? 4.724 30.395 12.623 1.00 12.29 257 ARG A N 1
ATOM 3555 C CA . ARG A 1 216 ? 5.362 30.982 11.451 1.00 11.58 257 ARG A CA 1
ATOM 3556 C C . ARG A 1 216 ? 4.750 30.432 10.172 1.00 10.69 257 ARG A C 1
ATOM 3557 O O . ARG A 1 216 ? 4.594 31.149 9.184 1.00 11.56 257 ARG A O 1
ATOM 3578 N N . ARG A 1 217 ? 4.411 29.148 10.168 1.00 12.05 258 ARG A N 1
ATOM 3579 C CA . ARG A 1 217 ? 3.794 28.558 8.992 1.00 12.38 258 ARG A CA 1
ATOM 3580 C C . ARG A 1 217 ? 2.474 29.243 8.649 1.00 11.68 258 ARG A C 1
ATOM 3581 O O . ARG A 1 217 ? 2.148 29.409 7.468 1.00 12.38 258 ARG A O 1
ATOM 3602 N N . ALA A 1 218 ? 1.720 29.679 9.657 1.00 11.62 259 ALA A N 1
ATOM 3603 C CA . ALA A 1 218 ? 0.507 30.441 9.387 1.00 12.13 259 ALA A CA 1
ATOM 3604 C C . ALA A 1 218 ? 0.835 31.790 8.750 1.00 12.60 259 ALA A C 1
ATOM 3605 O O . ALA A 1 218 ? 0.121 32.243 7.846 1.00 12.82 259 ALA A O 1
ATOM 3612 N N . TYR A 1 219 ? 1.918 32.440 9.200 1.00 11.48 260 TYR A N 1
ATOM 3613 C CA . TYR A 1 219 ? 2.381 33.657 8.539 1.00 11.67 260 TYR A CA 1
ATOM 3614 C C . TYR A 1 219 ? 2.804 33.376 7.099 1.00 12.12 260 TYR A C 1
ATOM 3615 O O . TYR A 1 219 ? 2.497 34.165 6.195 1.00 12.05 260 TYR A O 1
ATOM 3633 N N . ASP A 1 220 ? 3.513 32.253 6.864 1.00 11.58 261 ASP A N 1
ATOM 3634 C CA . ASP A 1 220 ? 3.888 31.886 5.504 1.00 10.87 261 ASP A CA 1
ATOM 3635 C C . ASP A 1 220 ? 2.650 31.850 4.619 1.00 11.25 261 ASP A C 1
ATOM 3636 O O . ASP A 1 220 ? 2.650 32.342 3.487 1.00 12.57 261 ASP A O 1
ATOM 3645 N N . LEU A 1 221 ? 1.586 31.221 5.128 1.00 12.21 262 LEU A N 1
ATOM 3646 C CA . LEU A 1 221 ? 0.357 31.054 4.365 1.00 12.88 262 LEU A CA 1
ATOM 3647 C C . LEU A 1 221 ? -0.285 32.399 4.063 1.00 12.29 262 LEU A C 1
ATOM 3648 O O . LEU A 1 221 ? -0.766 32.632 2.945 1.00 13.67 262 LEU A O 1
ATOM 3664 N N . ALA A 1 222 ? -0.304 33.296 5.047 1.00 12.66 263 ALA A N 1
ATOM 3665 C CA . ALA A 1 222 ? -0.801 34.642 4.799 1.00 13.93 263 ALA A CA 1
ATOM 3666 C C . ALA A 1 222 ? -0.003 35.323 3.695 1.00 14.74 263 ALA A C 1
ATOM 3667 O O . ALA A 1 222 ? -0.556 36.116 2.923 1.00 16.16 263 ALA A O 1
ATOM 3674 N N . GLY A 1 223 ? 1.296 35.023 3.602 1.00 13.03 264 GLY A N 1
ATOM 3675 C CA . GLY A 1 223 ? 2.121 35.614 2.565 1.00 13.99 264 GLY A CA 1
ATOM 3676 C C . GLY A 1 223 ? 2.017 34.943 1.209 1.00 12.77 264 GLY A C 1
ATOM 3677 O O . GLY A 1 223 ? 2.166 35.609 0.182 1.00 14.81 264 GLY A O 1
ATOM 3681 N N . SER A 1 224 ? 1.747 33.635 1.174 1.00 12.28 265 SER A N 1
ATOM 3682 C CA . SER A 1 224 ? 1.847 32.877 -0.065 1.00 12.23 265 SER A CA 1
ATOM 3683 C C . SER A 1 224 ? 0.516 32.641 -0.762 1.00 12.98 265 SER A C 1
ATOM 3684 O O . SER A 1 224 ? 0.496 32.490 -1.989 1.00 14.25 265 SER A O 1
ATOM 3692 N N . CYS A 1 225 ? -0.588 32.591 -0.029 1.00 13.50 266 CYS A N 1
ATOM 3693 C CA . CYS A 1 225 ? -1.871 32.175 -0.584 1.00 14.99 266 CYS A CA 1
ATOM 3694 C C . CYS A 1 225 ? -2.658 33.425 -0.960 1.00 15.76 266 CYS A C 1
ATOM 3695 O O . CYS A 1 225 ? -3.280 34.062 -0.106 1.00 16.33 266 CYS A O 1
ATOM 3703 N N . ARG A 1 226 ? -2.624 33.773 -2.246 1.00 17.13 267 ARG A N 1
ATOM 3704 C CA . ARG A 1 226 ? -3.231 35.012 -2.711 1.00 18.32 267 ARG A CA 1
ATOM 3705 C C . ARG A 1 226 ? -4.724 35.024 -2.415 1.00 18.96 267 ARG A C 1
ATOM 3706 O O . ARG A 1 226 ? -5.430 34.049 -2.680 1.00 20.17 267 ARG A O 1
ATOM 3727 N N . GLY A 1 227 ? -5.202 36.136 -1.865 1.00 20.38 268 GLY A N 1
ATOM 3728 C CA . GLY A 1 227 ? -6.623 36.332 -1.679 1.00 21.05 268 GLY A CA 1
ATOM 3729 C C . GLY A 1 227 ? -7.213 35.625 -0.485 1.00 21.17 268 GLY A C 1
ATOM 3730 O O . GLY A 1 227 ? -8.442 35.581 -0.355 1.00 25.28 268 GLY A O 1
ATOM 3734 N N . VAL A 1 228 ? -6.386 35.065 0.390 1.00 18.33 269 VAL A N 1
ATOM 3735 C CA . VAL A 1 228 ? -6.857 34.365 1.576 1.00 17.26 269 VAL A CA 1
ATOM 3736 C C . VAL A 1 228 ? -6.265 35.043 2.800 1.00 18.21 269 VAL A C 1
ATOM 3737 O O . VAL A 1 228 ? -5.039 35.166 2.916 1.00 21.00 269 VAL A O 1
ATOM 3750 N N . LYS A 1 229 ? -7.131 35.482 3.703 1.00 18.17 270 LYS A N 1
ATOM 3751 C CA . LYS A 1 229 ? -6.707 36.018 4.985 1.00 19.52 270 LYS A CA 1
ATOM 3752 C C . LYS A 1 229 ? -6.546 34.873 5.968 1.00 16.59 270 LYS A C 1
ATOM 3753 O O . LYS A 1 229 ? -7.239 33.858 5.882 1.00 16.53 270 LYS A O 1
ATOM 3772 N N . VAL A 1 230 ? -5.611 35.029 6.893 1.00 14.58 271 VAL A N 1
ATOM 3773 C CA . VAL A 1 230 ? -5.292 33.985 7.853 1.00 14.11 271 VAL A CA 1
ATOM 3774 C C . VAL A 1 230 ? -5.477 34.544 9.249 1.00 13.34 271 VAL A C 1
ATOM 3775 O O . VAL A 1 230 ? -5.019 35.652 9.552 1.00 15.07 271 VAL A O 1
ATOM 3788 N N . MET A 1 231 ? -6.144 33.776 10.091 1.00 14.36 272 MET A N 1
ATOM 3789 C CA A MET A 1 231 ? -6.311 34.092 11.501 0.18 14.48 272 MET A CA 1
ATOM 3790 C CA B MET A 1 231 ? -6.308 34.090 11.500 0.35 14.85 272 MET A CA 1
ATOM 3791 C CA C MET A 1 231 ? -6.277 34.104 11.496 0.47 15.53 272 MET A CA 1
ATOM 3792 C C . MET A 1 231 ? -5.549 33.058 12.321 1.00 15.04 272 MET A C 1
ATOM 3793 O O . MET A 1 231 ? -5.537 31.870 11.978 1.00 15.52 272 MET A O 1
ATOM 3831 N N . PHE A 1 232 ? -4.914 33.511 13.399 1.00 14.68 273 PHE A N 1
ATOM 3832 C CA . PHE A 1 232 ? -4.216 32.620 14.314 1.00 14.46 273 PHE A CA 1
ATOM 3833 C C . PHE A 1 232 ? -4.720 32.906 15.719 1.00 14.18 273 PHE A C 1
ATOM 3834 O O . PHE A 1 232 ? -4.628 34.044 16.190 1.00 15.72 273 PHE A O 1
ATOM 3851 N N . ASN A 1 233 ? -5.240 31.874 16.383 1.00 15.17 274 ASN A N 1
ATOM 3852 C CA . ASN A 1 233 ? -5.801 31.998 17.728 1.00 17.11 274 ASN A CA 1
ATOM 3853 C C . ASN A 1 233 ? -6.737 33.199 17.837 1.00 18.95 274 ASN A C 1
ATOM 3854 O O . ASN A 1 233 ? -6.722 33.949 18.818 1.00 21.40 274 ASN A O 1
ATOM 3865 N N . GLY A 1 234 ? -7.574 33.369 16.819 1.00 17.86 275 GLY A N 1
ATOM 3866 C CA . GLY A 1 234 ? -8.656 34.325 16.864 1.00 18.71 275 GLY A CA 1
ATOM 3867 C C . GLY A 1 234 ? -8.317 35.717 16.389 1.00 19.51 275 GLY A C 1
ATOM 3868 O O . GLY A 1 234 ? -9.181 36.603 16.466 1.00 22.14 275 GLY A O 1
ATOM 3872 N N . LYS A 1 235 ? -7.098 35.946 15.903 1.00 17.43 276 LYS A N 1
ATOM 3873 C CA . LYS A 1 235 ? -6.672 37.272 15.474 1.00 17.24 276 LYS A CA 1
ATOM 3874 C C . LYS A 1 235 ? -6.106 37.213 14.063 1.00 15.92 276 LYS A C 1
ATOM 3875 O O . LYS A 1 235 ? -5.278 36.350 13.755 1.00 15.37 276 LYS A O 1
ATOM 3894 N N . LYS A 1 236 ? -6.548 38.137 13.211 1.00 17.24 277 LYS A N 1
ATOM 3895 C CA . LYS A 1 236 ? -6.041 38.200 11.848 1.00 16.96 277 LYS A CA 1
ATOM 3896 C C . LYS A 1 236 ? -4.547 38.496 11.847 1.00 15.69 277 LYS A C 1
ATOM 3897 O O . LYS A 1 236 ? -4.064 39.358 12.585 1.00 18.44 277 LYS A O 1
ATOM 3916 N N . LEU A 1 237 ? -3.817 37.796 10.991 1.00 15.05 278 LEU A N 1
ATOM 3917 C CA . LEU A 1 237 ? -2.397 38.074 10.833 1.00 16.30 278 LEU A CA 1
ATOM 3918 C C . LEU A 1 237 ? -2.232 39.283 9.923 1.00 17.57 278 LEU A C 1
ATOM 3919 O O . LEU A 1 237 ? -2.835 39.322 8.841 1.00 18.34 278 LEU A O 1
ATOM 3935 N N . PRO A 1 238 ? -1.437 40.285 10.324 1.00 18.29 279 PRO A N 1
ATOM 3936 C CA . PRO A 1 238 ? -1.306 41.528 9.543 1.00 20.79 279 PRO A CA 1
ATOM 3937 C C . PRO A 1 238 ? -0.329 41.390 8.385 1.00 19.74 279 PRO A C 1
ATOM 3938 O O . PRO A 1 238 ? 0.645 42.134 8.262 1.00 22.82 279 PRO A O 1
ATOM 3949 N N . VAL A 1 239 ? -0.585 40.407 7.533 1.00 19.50 280 VAL A N 1
ATOM 3950 C CA . VAL A 1 239 ? 0.186 40.157 6.327 1.00 20.42 280 VAL A CA 1
ATOM 3951 C C . VAL A 1 239 ? -0.831 40.078 5.203 1.00 25.90 280 VAL A C 1
ATOM 3952 O O . VAL A 1 239 ? -1.759 39.262 5.265 1.00 30.12 280 VAL A O 1
ATOM 3965 N N . ASN A 1 240 ? -0.680 40.931 4.195 1.00 28.39 281 ASN A N 1
ATOM 3966 C CA . ASN A 1 240 ? -1.687 41.057 3.147 1.00 33.29 281 ASN A CA 1
ATOM 3967 C C . ASN A 1 240 ? -1.120 40.788 1.758 1.00 33.12 281 ASN A C 1
ATOM 3968 O O . ASN A 1 240 ? -1.649 41.273 0.755 1.00 36.94 281 ASN A O 1
ATOM 3979 N N . GLY A 1 241 ? -0.065 39.997 1.684 1.00 26.53 282 GLY A N 1
ATOM 3980 C CA . GLY A 1 241 ? 0.591 39.714 0.425 1.00 24.19 282 GLY A CA 1
ATOM 3981 C C . GLY A 1 241 ? 2.032 39.328 0.659 1.00 18.99 282 GLY A C 1
ATOM 3982 O O . GLY A 1 241 ? 2.558 39.405 1.770 1.00 17.65 282 GLY A O 1
ATOM 3986 N N . PHE A 1 242 ? 2.683 38.918 -0.428 1.00 16.80 283 PHE A N 1
ATOM 3987 C CA . PHE A 1 242 ? 4.022 38.355 -0.297 1.00 14.67 283 PHE A CA 1
ATOM 3988 C C . PHE A 1 242 ? 5.041 39.411 0.114 1.00 13.95 283 PHE A C 1
ATOM 3989 O O . PHE A 1 242 ? 5.935 39.131 0.921 1.00 14.38 283 PHE A O 1
ATOM 4006 N N . ARG A 1 243 ? 4.932 40.632 -0.415 1.00 15.29 284 ARG A N 1
ATOM 4007 C CA A ARG A 1 243 ? 5.912 41.654 -0.064 0.56 17.36 284 ARG A CA 1
ATOM 4008 C CA B ARG A 1 243 ? 5.908 41.660 -0.061 0.44 16.30 284 ARG A CA 1
ATOM 4009 C C . ARG A 1 243 ? 5.864 41.976 1.427 1.00 15.50 284 ARG A C 1
ATOM 4010 O O . ARG A 1 243 ? 6.911 42.141 2.067 1.00 16.70 284 ARG A O 1
ATOM 4051 N N . SER A 1 244 ? 4.661 42.068 2.002 1.00 16.04 285 SER A N 1
ATOM 4052 C CA . SER A 1 244 ? 4.563 42.344 3.434 1.00 17.30 285 SER A CA 1
ATOM 4053 C C . SER A 1 244 ? 5.093 41.176 4.255 1.00 15.38 285 SER A C 1
ATOM 4054 O O . SER A 1 244 ? 5.625 41.379 5.351 1.00 17.00 285 SER A O 1
ATOM 4062 N N . TYR A 1 245 ? 4.967 39.954 3.736 1.00 14.41 286 TYR A N 1
ATOM 4063 C CA . TYR A 1 245 ? 5.567 38.797 4.391 1.00 13.24 286 TYR A CA 1
ATOM 4064 C C . TYR A 1 245 ? 7.091 38.891 4.365 1.00 13.08 286 TYR A C 1
ATOM 4065 O O . TYR A 1 245 ? 7.756 38.707 5.391 1.00 13.56 286 TYR A O 1
ATOM 4083 N N . VAL A 1 246 ? 7.661 39.189 3.197 1.00 12.81 287 VAL A N 1
ATOM 4084 C CA . VAL A 1 246 ? 9.111 39.327 3.086 1.00 12.82 287 VAL A CA 1
ATOM 4085 C C . VAL A 1 246 ? 9.626 40.391 4.045 1.00 13.84 287 VAL A C 1
ATOM 4086 O O . VAL A 1 246 ? 10.717 40.260 4.617 1.00 13.61 287 VAL A O 1
ATOM 4099 N N . ASP A 1 247 ? 8.861 41.469 4.222 1.00 13.72 288 ASP A N 1
ATOM 4100 C CA . ASP A 1 247 ? 9.263 42.534 5.136 1.00 15.08 288 ASP A CA 1
ATOM 4101 C C . ASP A 1 247 ? 9.545 42.017 6.542 1.00 15.40 288 ASP A C 1
ATOM 4102 O O . ASP A 1 247 ? 10.376 42.596 7.257 1.00 15.40 288 ASP A O 1
ATOM 4111 N N . LEU A 1 248 ? 8.862 40.946 6.967 1.00 13.99 289 LEU A N 1
ATOM 4112 C CA . LEU A 1 248 ? 9.094 40.412 8.304 1.00 14.28 289 LEU A CA 1
ATOM 4113 C C . LEU A 1 248 ? 10.535 39.972 8.494 1.00 13.82 289 LEU A C 1
ATOM 4114 O O . LEU A 1 248 ? 11.025 39.928 9.629 1.00 16.60 289 LEU A O 1
ATOM 4130 N N . TYR A 1 249 ? 11.217 39.620 7.406 1.00 13.51 290 TYR A N 1
ATOM 4131 C CA . TYR A 1 249 ? 12.599 39.171 7.473 1.00 14.11 290 TYR A CA 1
ATOM 4132 C C . TYR A 1 249 ? 13.605 40.299 7.286 1.00 14.35 290 TYR A C 1
ATOM 4133 O O . TYR A 1 249 ? 14.677 40.271 7.896 1.00 17.32 290 TYR A O 1
ATOM 4151 N N . VAL A 1 250 ? 13.315 41.274 6.427 1.00 14.33 291 VAL A N 1
ATOM 4152 C CA . VAL A 1 250 ? 14.377 42.158 5.959 1.00 16.16 291 VAL A CA 1
ATOM 4153 C C . VAL A 1 250 ? 14.108 43.650 6.108 1.00 17.03 291 VAL A C 1
ATOM 4154 O O . VAL A 1 250 ? 15.026 44.457 5.942 1.00 18.20 291 VAL A O 1
ATOM 4167 N N . LYS A 1 251 ? 12.881 44.044 6.448 1.00 16.24 292 LYS A N 1
ATOM 4168 C CA . LYS A 1 251 ? 12.579 45.474 6.426 1.00 19.57 292 LYS A CA 1
ATOM 4169 C C . LYS A 1 251 ? 13.344 46.244 7.496 1.00 20.71 292 LYS A C 1
ATOM 4170 O O . LYS A 1 251 ? 13.681 47.418 7.290 1.00 24.35 292 LYS A O 1
ATOM 4189 N N . ASP A 1 252 ? 13.640 45.615 8.632 1.00 23.70 293 ASP A N 1
ATOM 4190 C CA . ASP A 1 252 ? 14.297 46.295 9.742 1.00 27.47 293 ASP A CA 1
ATOM 4191 C C . ASP A 1 252 ? 15.767 45.912 9.887 1.00 29.28 293 ASP A C 1
ATOM 4192 O O . ASP A 1 252 ? 16.340 46.086 10.968 1.00 33.26 293 ASP A O 1
ATOM 4201 N N . LYS A 1 253 ? 16.391 45.404 8.826 1.00 30.22 294 LYS A N 1
ATOM 4202 C CA . LYS A 1 253 ? 17.724 44.825 8.895 1.00 29.05 294 LYS A CA 1
ATOM 4203 C C . LYS A 1 253 ? 18.765 45.707 8.214 1.00 23.94 294 LYS A C 1
ATOM 4204 O O . LYS A 1 253 ? 18.492 46.354 7.200 1.00 22.91 294 LYS A O 1
ATOM 4223 N N . LEU A 1 254 ? 19.977 45.684 8.761 1.00 22.55 295 LEU A N 1
ATOM 4224 C CA . LEU A 1 254 ? 21.130 46.350 8.180 1.00 21.21 295 LEU A CA 1
ATOM 4225 C C . LEU A 1 254 ? 22.130 45.311 7.696 1.00 21.81 295 LEU A C 1
ATOM 4226 O O . LEU A 1 254 ? 22.164 44.177 8.181 1.00 26.06 295 LEU A O 1
ATOM 4242 N N . ASP A 1 255 ? 22.971 45.719 6.751 1.00 21.19 296 ASP A N 1
ATOM 4243 C CA . ASP A 1 255 ? 24.122 44.903 6.398 1.00 23.36 296 ASP A CA 1
ATOM 4244 C C . ASP A 1 255 ? 25.239 45.149 7.410 1.00 26.60 296 ASP A C 1
ATOM 4245 O O . ASP A 1 255 ? 25.105 45.950 8.341 1.00 26.36 296 ASP A O 1
ATOM 4254 N N . GLU A 1 256 ? 26.360 44.451 7.229 1.00 32.06 297 GLU A N 1
ATOM 4255 C CA . GLU A 1 256 ? 27.428 44.510 8.221 1.00 36.39 297 GLU A CA 1
ATOM 4256 C C . GLU A 1 256 ? 28.105 45.871 8.269 1.00 35.02 297 GLU A C 1
ATOM 4257 O O . GLU A 1 256 ? 28.796 46.167 9.250 1.00 38.16 297 GLU A O 1
ATOM 4269 N N . THR A 1 257 ? 27.942 46.693 7.240 1.00 32.43 298 THR A N 1
ATOM 4270 C CA . THR A 1 257 ? 28.484 48.043 7.233 1.00 31.86 298 THR A CA 1
ATOM 4271 C C . THR A 1 257 ? 27.523 49.056 7.841 1.00 27.55 298 THR A C 1
ATOM 4272 O O . THR A 1 257 ? 27.837 50.251 7.869 1.00 29.10 298 THR A O 1
ATOM 4283 N N . GLY A 1 258 ? 26.369 48.610 8.331 1.00 24.85 299 GLY A N 1
ATOM 4284 C CA . GLY A 1 258 ? 25.405 49.496 8.939 1.00 22.62 299 GLY A CA 1
ATOM 4285 C C . GLY A 1 258 ? 24.445 50.159 7.979 1.00 20.48 299 GLY A C 1
ATOM 4286 O O . GLY A 1 258 ? 23.783 51.131 8.366 1.00 22.73 299 GLY A O 1
ATOM 4290 N N . VAL A 1 259 ? 24.347 49.672 6.744 1.00 20.36 300 VAL A N 1
ATOM 4291 C CA . VAL A 1 259 ? 23.450 50.232 5.740 1.00 21.51 300 VAL A CA 1
ATOM 4292 C C . VAL A 1 259 ? 22.247 49.314 5.587 1.00 19.63 300 VAL A C 1
ATOM 4293 O O . VAL A 1 259 ? 22.392 48.090 5.519 1.00 18.97 300 VAL A O 1
ATOM 4306 N N . ALA A 1 260 ? 21.055 49.903 5.534 1.00 18.87 301 ALA A N 1
ATOM 4307 C CA . ALA A 1 260 ? 19.840 49.108 5.427 1.00 17.78 301 ALA A CA 1
ATOM 4308 C C . ALA A 1 260 ? 19.906 48.207 4.202 1.00 16.25 301 ALA A C 1
ATOM 4309 O O . ALA A 1 260 ? 20.391 48.607 3.141 1.00 18.42 301 ALA A O 1
ATOM 4316 N N . LEU A 1 261 ? 19.397 46.986 4.347 1.00 17.06 302 LEU A N 1
ATOM 4317 C CA . LEU A 1 261 ? 19.294 46.093 3.205 1.00 16.51 302 LEU A CA 1
ATOM 4318 C C . LEU A 1 261 ? 18.403 46.728 2.149 1.00 15.65 302 LEU A C 1
ATOM 4319 O O . LEU A 1 261 ? 17.319 47.231 2.457 1.00 16.72 302 LEU A O 1
ATOM 4335 N N . LYS A 1 262 ? 18.864 46.716 0.903 1.00 16.76 303 LYS A N 1
ATOM 4336 C CA . LYS A 1 262 ? 18.052 47.151 -0.224 1.00 16.21 303 LYS A CA 1
ATOM 4337 C C . LYS A 1 262 ? 17.326 45.928 -0.761 1.00 15.77 303 LYS A C 1
ATOM 4338 O O . LYS A 1 262 ? 17.965 44.972 -1.211 1.00 16.61 303 LYS A O 1
ATOM 4357 N N . VAL A 1 263 ? 16.001 45.951 -0.699 1.00 16.31 304 VAL A N 1
ATOM 4358 C CA . VAL A 1 263 ? 15.168 44.817 -1.071 1.00 16.10 304 VAL A CA 1
ATOM 4359 C C . VAL A 1 263 ? 14.486 45.166 -2.381 1.00 17.58 304 VAL A C 1
ATOM 4360 O O . VAL A 1 263 ? 13.813 46.201 -2.488 1.00 19.02 304 VAL A O 1
ATOM 4373 N N . ILE A 1 264 ? 14.679 44.324 -3.385 1.00 15.60 305 ILE A N 1
ATOM 4374 C CA . ILE A 1 264 ? 14.092 44.548 -4.695 1.00 17.15 305 ILE A CA 1
ATOM 4375 C C . ILE A 1 264 ? 12.973 43.537 -4.897 1.00 16.16 305 ILE A C 1
ATOM 4376 O O . ILE A 1 264 ? 12.950 42.462 -4.291 1.00 16.46 305 ILE A O 1
ATOM 4392 N N . HIS A 1 265 ? 12.027 43.895 -5.754 1.00 16.38 306 HIS A N 1
ATOM 4393 C CA . HIS A 1 265 ? 10.821 43.104 -5.908 1.00 16.69 306 HIS A CA 1
ATOM 4394 C C . HIS A 1 265 ? 10.321 43.179 -7.340 1.00 17.26 306 HIS A C 1
ATOM 4395 O O . HIS A 1 265 ? 10.347 44.245 -7.956 1.00 19.84 306 HIS A O 1
ATOM 4409 N N . GLU A 1 266 ? 9.849 42.047 -7.855 1.00 15.59 307 GLU A N 1
ATOM 4410 C CA . GLU A 1 266 ? 9.089 42.047 -9.095 1.00 16.90 307 GLU A CA 1
ATOM 4411 C C . GLU A 1 266 ? 8.056 40.933 -9.054 1.00 15.10 307 GLU A C 1
ATOM 4412 O O . GLU A 1 266 ? 8.380 39.780 -8.760 1.00 14.13 307 GLU A O 1
ATOM 4424 N N . LEU A 1 267 ? 6.807 41.291 -9.336 1.00 16.19 308 LEU A N 1
ATOM 4425 C CA . LEU A 1 267 ? 5.768 40.315 -9.642 1.00 16.69 308 LEU A CA 1
ATOM 4426 C C . LEU A 1 267 ? 5.855 40.116 -11.150 1.00 15.90 308 LEU A C 1
ATOM 4427 O O . LEU A 1 267 ? 5.329 40.918 -11.930 1.00 17.77 308 LEU A O 1
ATOM 4443 N N . ALA A 1 268 ? 6.577 39.079 -11.567 1.00 15.40 309 ALA A N 1
ATOM 4444 C CA . ALA A 1 268 ? 6.788 38.866 -12.995 1.00 16.70 309 ALA A CA 1
ATOM 4445 C C . ALA A 1 268 ? 5.473 38.583 -13.706 1.00 16.63 309 ALA A C 1
ATOM 4446 O O . ALA A 1 268 ? 5.251 39.053 -14.829 1.00 20.07 309 ALA A O 1
ATOM 4453 N N . ASN A 1 269 ? 4.602 37.806 -13.071 1.00 15.74 310 ASN A N 1
ATOM 4454 C CA . ASN A 1 269 ? 3.242 37.554 -13.525 1.00 14.83 310 ASN A CA 1
ATOM 4455 C C . ASN A 1 269 ? 2.494 36.966 -12.336 1.00 14.82 310 ASN A C 1
ATOM 4456 O O . ASN A 1 269 ? 3.046 36.841 -11.240 1.00 15.35 310 ASN A O 1
ATOM 4467 N N . GLU A 1 270 ? 1.236 36.586 -12.558 1.00 15.47 311 GLU A N 1
ATOM 4468 C CA . GLU A 1 270 ? 0.407 36.120 -11.453 1.00 17.48 311 GLU A CA 1
ATOM 4469 C C . GLU A 1 270 ? 1.053 34.956 -10.712 1.00 15.61 311 GLU A C 1
ATOM 4470 O O . GLU A 1 270 ? 0.829 34.785 -9.507 1.00 18.63 311 GLU A O 1
ATOM 4482 N N . ARG A 1 271 ? 1.856 34.146 -11.408 1.00 12.64 312 ARG A N 1
ATOM 4483 C CA . ARG A 1 271 ? 2.371 32.908 -10.848 1.00 12.62 312 ARG A CA 1
ATOM 4484 C C . ARG A 1 271 ? 3.783 33.022 -10.283 1.00 12.84 312 ARG A C 1
ATOM 4485 O O . ARG A 1 271 ? 4.288 32.026 -9.756 1.00 13.86 312 ARG A O 1
ATOM 4506 N N . TRP A 1 272 ? 4.420 34.199 -10.352 1.00 12.54 313 TRP A N 1
ATOM 4507 C CA . TRP A 1 272 ? 5.825 34.353 -9.965 1.00 12.90 313 TRP A CA 1
ATOM 4508 C C . TRP A 1 272 ? 6.039 35.694 -9.282 1.00 13.19 313 TRP A C 1
ATOM 4509 O O . TRP A 1 272 ? 6.010 36.735 -9.937 1.00 14.94 313 TRP A O 1
ATOM 4530 N N . ASP A 1 273 ? 6.298 35.654 -7.978 1.00 12.58 314 ASP A N 1
ATOM 4531 C CA . ASP A 1 273 ? 6.558 36.836 -7.165 1.00 12.21 314 ASP A CA 1
ATOM 4532 C C . ASP A 1 273 ? 7.934 36.653 -6.541 1.00 11.74 314 ASP A C 1
ATOM 4533 O O . ASP A 1 273 ? 8.171 35.652 -5.859 1.00 13.17 314 ASP A O 1
ATOM 4542 N N . VAL A 1 274 ? 8.841 37.604 -6.783 1.00 12.39 315 VAL A N 1
ATOM 4543 C CA . VAL A 1 274 ? 10.245 37.472 -6.403 1.00 12.21 315 VAL A CA 1
ATOM 4544 C C . VAL A 1 274 ? 10.706 38.714 -5.648 1.00 12.70 315 VAL A C 1
ATOM 4545 O O . VAL A 1 274 ? 10.497 39.841 -6.110 1.00 13.28 315 VAL A O 1
ATOM 4558 N N . CYS A 1 275 ? 11.358 38.503 -4.502 1.00 12.64 316 CYS A N 1
ATOM 4559 C CA . CYS A 1 275 ? 12.120 39.547 -3.831 1.00 12.12 316 CYS A CA 1
ATOM 4560 C C . CYS A 1 275 ? 13.560 39.076 -3.677 1.00 12.10 316 CYS A C 1
ATOM 4561 O O . CYS A 1 275 ? 13.839 37.873 -3.626 1.00 12.74 316 CYS A O 1
ATOM 4569 N N . LEU A 1 276 ? 14.479 40.028 -3.577 1.00 12.95 317 LEU A N 1
ATOM 4570 C CA A LEU A 1 276 ? 15.899 39.710 -3.511 0.49 13.36 317 LEU A CA 1
ATOM 4571 C CA B LEU A 1 276 ? 15.893 39.703 -3.500 0.51 13.61 317 LEU A CA 1
ATOM 4572 C C . LEU A 1 276 ? 16.620 40.7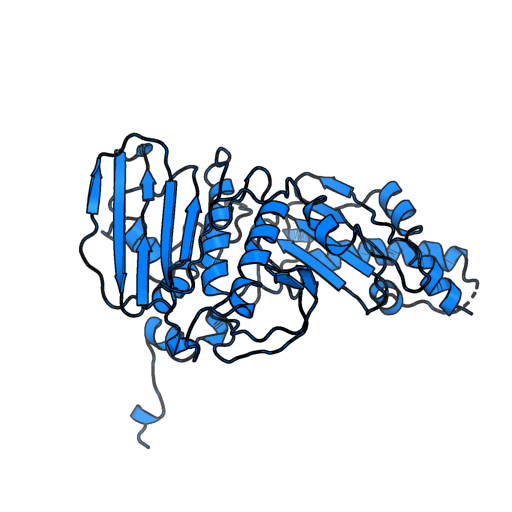77 -2.703 1.00 13.25 317 LEU A C 1
ATOM 4573 O O . LEU A 1 276 ? 16.308 41.967 -2.811 1.00 14.46 317 LEU A O 1
ATOM 4602 N N . THR A 1 277 ? 17.603 40.349 -1.916 1.00 13.57 318 THR A N 1
ATOM 4603 C CA . THR A 1 277 ? 18.482 41.281 -1.229 1.00 13.90 318 THR A CA 1
ATOM 4604 C C . THR A 1 277 ? 19.840 40.618 -1.016 1.00 13.93 318 THR A C 1
ATOM 4605 O O . THR A 1 277 ? 20.083 39.485 -1.442 1.00 14.47 318 THR A O 1
ATOM 4616 N N . LEU A 1 278 ? 20.727 41.343 -0.350 1.00 14.60 319 LEU A N 1
ATOM 4617 C CA . LEU A 1 278 ? 22.066 40.865 -0.052 1.00 15.31 319 LEU A CA 1
ATOM 4618 C C . LEU A 1 278 ? 22.040 39.900 1.124 1.00 15.32 319 LEU A C 1
ATOM 4619 O O . LEU A 1 278 ? 21.353 40.132 2.119 1.00 16.30 319 LEU A O 1
ATOM 4635 N N . SER A 1 279 ? 22.787 38.805 1.000 1.00 15.59 320 SER A N 1
ATOM 4636 C CA . SER A 1 279 ? 23.079 37.931 2.123 1.00 16.41 320 SER A CA 1
ATOM 4637 C C . SER A 1 279 ? 24.542 38.070 2.516 1.00 19.50 320 SER A C 1
ATOM 4638 O O . SER A 1 279 ? 25.417 38.184 1.651 1.00 21.84 320 SER A O 1
ATOM 4646 N N . GLU A 1 280 ? 24.800 38.029 3.821 1.00 22.11 321 GLU A N 1
ATOM 4647 C CA . GLU A 1 280 ? 26.157 38.029 4.357 1.00 25.03 321 GLU A CA 1
ATOM 4648 C C . GLU A 1 280 ? 26.440 36.758 5.150 1.00 26.74 321 GLU A C 1
ATOM 4649 O O . GLU A 1 280 ? 27.412 36.702 5.913 1.00 27.98 321 GLU A O 1
ATOM 4661 N N . LYS A 1 281 ? 25.619 35.728 4.972 1.00 24.26 322 LYS A N 1
ATOM 4662 C CA . LYS A 1 281 ? 25.833 34.447 5.631 1.00 24.97 322 LYS A CA 1
ATOM 4663 C C . LYS A 1 281 ? 25.642 33.297 4.656 1.00 21.12 322 LYS A C 1
ATOM 4664 O O . LYS A 1 281 ? 25.146 32.229 5.024 1.00 22.83 322 LYS A O 1
ATOM 4683 N N . GLY A 1 282 ? 26.050 33.500 3.398 1.00 18.77 323 GLY A N 1
ATOM 4684 C CA . GLY A 1 282 ? 25.938 32.486 2.373 1.00 17.30 323 GLY A CA 1
ATOM 4685 C C . GLY A 1 282 ? 24.586 32.534 1.700 1.00 15.86 323 GLY A C 1
ATOM 4686 O O . GLY A 1 282 ? 23.687 33.289 2.075 1.00 16.28 323 GLY A O 1
ATOM 4690 N N . PHE A 1 283 ? 24.428 31.699 0.681 1.00 15.68 324 PHE A N 1
ATOM 4691 C CA . PHE A 1 283 ? 23.173 31.693 -0.053 1.00 14.97 324 PHE A CA 1
ATOM 4692 C C . PHE A 1 283 ? 22.016 31.404 0.893 1.00 14.96 324 PHE A C 1
ATOM 4693 O O . PHE A 1 283 ? 22.087 30.498 1.730 1.00 16.34 324 PHE A O 1
ATOM 4710 N N . GLN A 1 284 ? 20.937 32.178 0.748 1.00 13.61 325 GLN A N 1
ATOM 4711 C CA . GLN A 1 284 ? 19.706 31.965 1.491 1.00 13.81 325 GLN A CA 1
ATOM 4712 C C . GLN A 1 284 ? 18.526 32.022 0.535 1.00 13.49 325 GLN A C 1
ATOM 4713 O O . GLN A 1 284 ? 18.488 32.863 -0.367 1.00 12.92 325 GLN A O 1
ATOM 4727 N N . GLN A 1 285 ? 17.554 31.147 0.754 1.00 13.08 326 GLN A N 1
ATOM 4728 C CA . GLN A 1 285 ? 16.325 31.170 -0.020 1.00 11.65 326 GLN A CA 1
ATOM 4729 C C . GLN A 1 285 ? 15.150 30.857 0.886 1.00 11.76 326 GLN A C 1
ATOM 4730 O O . GLN A 1 285 ? 15.226 29.969 1.742 1.00 13.53 326 GLN A O 1
ATOM 4744 N N . ILE A 1 286 ? 14.074 31.610 0.693 1.00 11.45 327 ILE A N 1
ATOM 4745 C CA . ILE A 1 286 ? 12.775 31.345 1.303 1.00 11.50 327 ILE A CA 1
ATOM 4746 C C . ILE A 1 286 ? 11.791 31.264 0.149 1.00 11.86 327 ILE A C 1
ATOM 4747 O O . ILE A 1 286 ? 11.616 32.242 -0.585 1.00 13.21 327 ILE A O 1
ATOM 4763 N N . SER A 1 287 ? 11.185 30.093 -0.042 1.00 11.14 328 SER A N 1
ATOM 4764 C CA . SER A 1 287 ? 10.391 29.858 -1.238 1.00 10.91 328 SER A CA 1
ATOM 4765 C C . SER A 1 287 ? 9.168 29.007 -0.943 1.00 10.52 328 SER A C 1
ATOM 4766 O O . SER A 1 287 ? 9.155 28.186 -0.019 1.00 10.78 328 SER A O 1
ATOM 4774 N N . PHE A 1 288 ? 8.146 29.209 -1.777 1.00 10.68 329 PHE A N 1
ATOM 4775 C CA . PHE A 1 288 ? 6.883 28.495 -1.696 1.00 10.40 329 PHE A CA 1
ATOM 4776 C C . PHE A 1 288 ? 6.485 28.073 -3.092 1.00 10.43 329 PHE A C 1
ATOM 4777 O O . PHE A 1 288 ? 6.581 28.866 -4.034 1.00 11.51 329 PHE A O 1
ATOM 4794 N N . VAL A 1 289 ? 6.044 26.816 -3.211 1.00 10.31 330 VAL A N 1
ATOM 4795 C CA . VAL A 1 289 ? 5.433 26.278 -4.423 1.00 9.86 330 VAL A CA 1
ATOM 4796 C C . VAL A 1 289 ? 4.020 25.883 -4.033 1.00 10.73 330 VAL A C 1
ATOM 4797 O O . VAL A 1 289 ? 3.828 24.971 -3.220 1.00 10.52 330 VAL A O 1
ATOM 4810 N N . ASN A 1 290 ? 3.024 26.557 -4.594 1.00 10.21 331 ASN A N 1
ATOM 4811 C CA . ASN A 1 290 ? 1.642 26.191 -4.309 1.00 10.65 331 ASN A CA 1
ATOM 4812 C C . ASN A 1 290 ? 1.400 26.165 -2.798 1.00 11.08 331 ASN A C 1
ATOM 4813 O O . ASN A 1 290 ? 0.733 25.278 -2.264 1.00 11.63 331 ASN A O 1
ATOM 4824 N N . SER A 1 291 ? 1.969 27.153 -2.106 1.00 10.76 332 SER A N 1
ATOM 4825 C CA . SER A 1 291 ? 1.879 27.356 -0.662 1.00 10.78 332 SER A CA 1
ATOM 4826 C C . SER A 1 291 ? 2.580 26.286 0.173 1.00 10.62 332 SER A C 1
ATOM 4827 O O . SER A 1 291 ? 2.475 26.318 1.404 1.00 11.64 332 SER A O 1
ATOM 4835 N N . ILE A 1 292 ? 3.312 25.366 -0.453 1.00 10.58 333 ILE A N 1
ATOM 4836 C CA . ILE A 1 292 ? 4.223 24.464 0.249 1.00 11.39 333 ILE A CA 1
ATOM 4837 C C . ILE A 1 292 ? 5.517 25.215 0.521 1.00 10.96 333 ILE A C 1
ATOM 4838 O O . ILE A 1 292 ? 6.063 25.847 -0.383 1.00 11.70 333 ILE A O 1
ATOM 4854 N N . ALA A 1 293 ? 6.038 25.108 1.740 1.00 11.75 334 ALA A N 1
ATOM 4855 C CA . ALA A 1 293 ? 7.336 25.694 2.076 1.00 12.00 334 ALA A CA 1
ATOM 4856 C C . ALA A 1 293 ? 8.441 24.763 1.579 1.00 12.46 334 ALA A C 1
ATOM 4857 O O . ALA A 1 293 ? 8.714 23.722 2.180 1.00 13.58 334 ALA A O 1
ATOM 4864 N N . THR A 1 294 ? 9.076 25.125 0.469 1.00 10.87 335 THR A N 1
ATOM 4865 C CA . THR A 1 294 ? 10.130 24.296 -0.118 1.00 11.00 335 THR A CA 1
ATOM 4866 C C . THR A 1 294 ? 11.463 24.674 0.526 1.00 11.58 335 THR A C 1
ATOM 4867 O O . THR A 1 294 ? 12.297 25.377 -0.043 1.00 12.31 335 THR A O 1
ATOM 4878 N N . THR A 1 295 ? 11.647 24.201 1.759 1.00 12.26 336 THR A N 1
ATOM 4879 C CA . THR A 1 295 ? 12.764 24.623 2.594 1.00 12.99 336 THR A CA 1
ATOM 4880 C C . THR A 1 295 ? 14.097 24.055 2.137 1.00 14.74 336 THR A C 1
ATOM 4881 O O . THR A 1 295 ? 15.142 24.540 2.578 1.00 17.54 336 THR A O 1
ATOM 4892 N N . LYS A 1 296 ? 14.096 23.063 1.254 1.00 12.26 337 LYS A N 1
ATOM 4893 C CA . LYS A 1 296 ? 15.323 22.612 0.609 1.00 13.38 337 LYS A CA 1
ATOM 4894 C C . LYS A 1 296 ? 15.412 23.068 -0.837 1.00 14.30 337 LYS A C 1
ATOM 4895 O O . LYS A 1 296 ? 16.260 22.573 -1.591 1.00 18.24 337 LYS A O 1
ATOM 4914 N N . GLY A 1 297 ? 14.546 23.986 -1.244 1.00 13.75 338 GLY A N 1
ATOM 4915 C CA . GLY A 1 297 ? 14.653 24.623 -2.535 1.00 14.29 338 GLY A CA 1
ATOM 4916 C C . GLY A 1 297 ? 14.104 23.786 -3.669 1.00 13.21 338 GLY A C 1
ATOM 4917 O O . GLY A 1 297 ? 13.060 23.136 -3.529 1.00 12.83 338 GLY A O 1
ATOM 4921 N N . GLY A 1 298 ? 14.793 23.801 -4.806 1.00 13.40 339 GLY A N 1
ATOM 4922 C CA . GLY A 1 298 ? 14.391 23.029 -5.957 1.00 14.52 339 GLY A CA 1
ATOM 4923 C C . GLY A 1 298 ? 14.606 23.809 -7.234 1.00 12.13 339 GLY A C 1
ATOM 4924 O O . GLY A 1 298 ? 15.236 24.868 -7.252 1.00 13.21 339 GLY A O 1
ATOM 4928 N N . ARG A 1 299 ? 14.061 23.275 -8.328 1.00 12.85 340 ARG A N 1
ATOM 4929 C CA . ARG A 1 299 ? 14.358 23.838 -9.638 1.00 13.12 340 ARG A CA 1
ATOM 4930 C C . ARG A 1 299 ? 13.746 25.219 -9.826 1.00 12.51 340 ARG A C 1
ATOM 4931 O O . ARG A 1 299 ? 14.217 25.979 -10.679 1.00 13.77 340 ARG A O 1
ATOM 4952 N N . HIS A 1 300 ? 12.680 25.540 -9.091 1.00 11.90 341 HIS A N 1
ATOM 4953 C CA . HIS A 1 300 ? 12.124 26.888 -9.148 1.00 12.41 341 HIS A CA 1
ATOM 4954 C C . HIS A 1 300 ? 13.094 27.914 -8.575 1.00 12.72 341 HIS A C 1
ATOM 4955 O O . HIS A 1 300 ? 13.201 29.028 -9.099 1.00 13.67 341 HIS A O 1
ATOM 4969 N N . VAL A 1 301 ? 13.787 27.569 -7.488 1.00 12.83 342 VAL A N 1
ATOM 4970 C CA . VAL A 1 301 ? 14.794 28.467 -6.931 1.00 12.31 342 VAL A CA 1
ATOM 4971 C C . VAL A 1 301 ? 15.948 28.624 -7.907 1.00 13.10 342 VAL A C 1
ATOM 4972 O O . VAL A 1 301 ? 16.375 29.743 -8.215 1.00 14.39 342 VAL A O 1
ATOM 4985 N N . ASP A 1 302 ? 16.450 27.501 -8.427 1.00 14.52 343 ASP A N 1
ATOM 4986 C CA . ASP A 1 302 ? 17.561 27.558 -9.368 1.00 15.89 343 ASP A CA 1
ATOM 4987 C C . ASP A 1 302 ? 17.192 28.383 -10.596 1.00 15.50 343 ASP A C 1
ATOM 4988 O O . ASP A 1 302 ? 18.013 29.141 -11.121 1.00 17.87 343 ASP A O 1
ATOM 4997 N N . TYR A 1 303 ? 15.958 28.230 -11.074 1.00 14.85 344 TYR A N 1
ATOM 4998 C CA . TYR A 1 303 ? 15.500 28.940 -12.264 1.00 14.80 344 TYR A CA 1
ATOM 4999 C C . TYR A 1 303 ? 15.587 30.449 -12.075 1.00 16.28 344 TYR A C 1
ATOM 5000 O O . TYR A 1 303 ? 16.063 31.171 -12.959 1.00 18.22 344 TYR A O 1
ATOM 5018 N N . VAL A 1 304 ? 15.136 30.941 -10.922 1.00 14.42 345 VAL A N 1
ATOM 5019 C CA . VAL A 1 304 ? 15.192 32.373 -10.639 1.00 14.98 345 VAL A CA 1
ATOM 5020 C C . VAL A 1 304 ? 16.626 32.812 -10.369 1.00 15.15 345 VAL A C 1
ATOM 5021 O O . VAL A 1 304 ? 17.101 33.807 -10.925 1.00 17.14 345 VAL A O 1
ATOM 5034 N N . VAL A 1 305 ? 17.328 32.084 -9.500 1.00 15.82 346 VAL A N 1
ATOM 5035 C CA . VAL A 1 305 ? 18.665 32.493 -9.080 1.00 16.84 346 VAL A CA 1
ATOM 5036 C C . VAL A 1 305 ? 19.626 32.514 -10.261 1.00 16.90 346 VAL A C 1
ATOM 5037 O O . VAL A 1 305 ? 20.446 33.430 -10.391 1.00 18.63 346 VAL A O 1
ATOM 5050 N N . ASP A 1 306 ? 19.539 31.518 -11.149 1.00 17.42 347 ASP A N 1
ATOM 5051 C CA . ASP A 1 306 ? 20.470 31.457 -12.274 1.00 19.28 347 ASP A CA 1
ATOM 5052 C C . ASP A 1 306 ? 20.348 32.686 -13.168 1.00 19.58 347 ASP A C 1
ATOM 5053 O O . ASP A 1 306 ? 21.349 33.166 -13.714 1.00 20.94 347 ASP A O 1
ATOM 5062 N N . GLN A 1 307 ? 19.131 33.205 -13.344 1.00 18.32 348 GLN A N 1
ATOM 5063 C CA . GLN A 1 307 ? 18.973 34.420 -14.137 1.00 19.61 348 GLN A CA 1
ATOM 5064 C C . GLN A 1 307 ? 19.706 35.582 -13.490 1.00 21.03 348 GLN A C 1
ATOM 5065 O O . GLN A 1 307 ? 20.410 36.347 -14.159 1.00 21.95 348 GLN A O 1
ATOM 5079 N N . VAL A 1 308 ? 19.503 35.757 -12.186 1.00 20.36 349 VAL A N 1
ATOM 5080 C CA . VAL A 1 308 ? 20.131 36.861 -11.472 1.00 20.39 349 VAL A CA 1
ATOM 5081 C C . VAL A 1 308 ? 21.644 36.717 -11.514 1.00 20.45 349 VAL A C 1
ATOM 5082 O O . VAL A 1 308 ? 22.371 37.677 -11.798 1.00 21.65 349 VAL A O 1
ATOM 5095 N N . VAL A 1 309 ? 22.139 35.510 -11.240 1.00 20.15 350 VAL A N 1
ATOM 5096 C CA . VAL A 1 309 ? 23.581 35.285 -11.229 1.00 20.48 350 VAL A CA 1
ATOM 5097 C C . VAL A 1 309 ? 24.179 35.627 -12.586 1.00 22.31 350 VAL A C 1
ATOM 5098 O O . VAL A 1 309 ? 25.196 36.325 -12.675 1.00 23.44 350 VAL A O 1
ATOM 5111 N N . GLY A 1 310 ? 23.548 35.156 -13.664 1.00 23.60 351 GLY A N 1
ATOM 5112 C CA . GLY A 1 310 ? 24.070 35.436 -14.992 1.00 24.04 351 GLY A CA 1
ATOM 5113 C C . GLY A 1 310 ? 24.182 36.922 -15.272 1.00 26.58 351 GLY A C 1
ATOM 5114 O O . GLY A 1 310 ? 25.192 37.393 -15.802 1.00 28.66 351 GLY A O 1
ATOM 5118 N N . LYS A 1 311 ? 23.154 37.685 -14.901 1.00 25.70 352 LYS A N 1
ATOM 5119 C CA . LYS A 1 311 ? 23.172 39.119 -15.167 1.00 26.66 352 LYS A CA 1
ATOM 5120 C C . LYS A 1 311 ? 24.175 39.839 -14.276 1.00 26.37 352 LYS A C 1
ATOM 5121 O O . LYS A 1 311 ? 24.851 40.772 -14.725 1.00 28.12 352 LYS A O 1
ATOM 5140 N N . LEU A 1 312 ? 24.288 39.427 -13.012 1.00 25.20 353 LEU A N 1
ATOM 5141 C CA . LEU A 1 312 ? 25.243 40.082 -12.126 1.00 23.45 353 LEU A CA 1
ATOM 5142 C C . LEU A 1 312 ? 26.681 39.785 -12.532 1.00 26.44 353 LEU A C 1
ATOM 5143 O O . LEU A 1 312 ? 27.550 40.651 -12.396 1.00 28.85 353 LEU A O 1
ATOM 5159 N N . ILE A 1 313 ? 26.958 38.579 -13.034 1.00 28.85 354 ILE A N 1
ATOM 5160 C CA . ILE A 1 313 ? 28.292 38.307 -13.565 1.00 30.57 354 ILE A CA 1
ATOM 5161 C C . ILE A 1 313 ? 28.608 39.265 -14.707 1.00 32.59 354 ILE A C 1
ATOM 5162 O O . ILE A 1 313 ? 29.730 39.776 -14.817 1.00 34.77 354 ILE A O 1
ATOM 5178 N N . GLU A 1 314 ? 27.623 39.527 -15.570 1.00 34.58 355 GLU A N 1
ATOM 5179 C CA . GLU A 1 314 ? 27.795 40.516 -16.630 1.00 35.42 355 GLU A CA 1
ATOM 5180 C C . GLU A 1 314 ? 28.223 41.860 -16.051 1.00 34.81 355 GLU A C 1
ATOM 5181 O O . GLU A 1 314 ? 29.212 42.461 -16.493 1.00 35.82 355 GLU A O 1
ATOM 5193 N N . VAL A 1 315 ? 27.478 42.350 -15.057 1.00 32.49 356 VAL A N 1
ATOM 5194 C CA . VAL A 1 315 ? 27.766 43.661 -14.484 1.00 32.34 356 VAL A CA 1
ATOM 5195 C C . VAL A 1 315 ? 29.172 43.688 -13.898 1.00 32.65 356 VAL A C 1
ATOM 5196 O O . VAL A 1 315 ? 29.945 44.619 -14.141 1.00 33.99 356 VAL A O 1
ATOM 5209 N N . VAL A 1 316 ? 29.522 42.668 -13.112 1.00 35.02 357 VAL A N 1
ATOM 5210 C CA . VAL A 1 316 ? 30.856 42.607 -12.517 1.00 38.71 357 VAL A CA 1
ATOM 5211 C C . VAL A 1 316 ? 31.924 42.660 -13.602 1.00 42.22 357 VAL A C 1
ATOM 5212 O O . VAL A 1 316 ? 32.899 43.416 -13.507 1.00 42.75 357 VAL A O 1
ATOM 5225 N N . LYS A 1 317 ? 31.762 41.837 -14.641 1.00 47.28 358 LYS A N 1
ATOM 5226 C CA . LYS A 1 317 ? 32.764 41.759 -15.699 1.00 52.52 358 LYS A CA 1
ATOM 5227 C C . LYS A 1 317 ? 33.031 43.130 -16.302 1.00 53.22 358 LYS A C 1
ATOM 5228 O O . LYS A 1 317 ? 34.179 43.471 -16.617 1.00 52.34 358 LYS A O 1
ATOM 5247 N N . LYS A 1 318 ? 31.984 43.934 -16.464 1.00 54.07 359 LYS A N 1
ATOM 5248 C CA . LYS A 1 318 ? 32.129 45.284 -16.989 1.00 60.39 359 LYS A CA 1
ATOM 5249 C C . LYS A 1 318 ? 32.907 46.201 -16.052 1.00 62.30 359 LYS A C 1
ATOM 5250 O O . LYS A 1 318 ? 33.164 47.353 -16.420 1.00 61.21 359 LYS A O 1
ATOM 5269 N N . LYS A 1 319 ? 33.287 45.725 -14.858 1.00 64.56 360 LYS A N 1
ATOM 5270 C CA . LYS A 1 319 ? 34.186 46.457 -13.972 1.00 67.25 360 LYS A CA 1
ATOM 5271 C C . LYS A 1 319 ? 35.278 45.562 -13.390 1.00 70.02 360 LYS A C 1
ATOM 5272 O O . LYS A 1 319 ? 35.918 45.939 -12.403 1.00 69.26 360 LYS A O 1
ATOM 5291 N N . ASN A 1 320 ? 35.518 44.393 -13.984 1.00 73.79 361 ASN A N 1
ATOM 5292 C CA . ASN A 1 320 ? 36.536 43.482 -13.471 1.00 77.95 361 ASN A CA 1
ATOM 5293 C C . ASN A 1 320 ? 37.906 43.814 -14.056 1.00 80.01 361 ASN A C 1
ATOM 5294 O O . ASN A 1 320 ? 38.716 44.479 -13.401 1.00 81.10 361 ASN A O 1
ATOM 5305 N N . LYS A 1 321 ? 38.175 43.358 -15.277 1.00 80.52 362 LYS A N 1
ATOM 5306 C CA . LYS A 1 321 ? 39.448 43.630 -15.943 1.00 80.25 362 LYS A CA 1
ATOM 5307 C C . LYS A 1 321 ? 40.631 43.198 -15.082 1.00 79.10 362 LYS A C 1
ATOM 5308 O O . LYS A 1 321 ? 41.150 42.093 -15.234 1.00 79.01 362 LYS A O 1
ATOM 5327 N N . VAL A 1 324 ? 40.149 38.142 -10.576 1.00 81.57 365 VAL A N 1
ATOM 5328 C CA . VAL A 1 324 ? 40.055 37.940 -12.017 1.00 81.92 365 VAL A CA 1
ATOM 5329 C C . VAL A 1 324 ? 38.751 37.224 -12.361 1.00 80.18 365 VAL A C 1
ATOM 5330 O O . VAL A 1 324 ? 37.785 37.851 -12.796 1.00 80.76 365 VAL A O 1
ATOM 5342 N N . SER A 1 325 ? 38.727 35.909 -12.156 1.00 77.50 366 SER A N 1
ATOM 5343 C CA . SER A 1 325 ? 37.554 35.109 -12.479 1.00 75.30 366 SER A CA 1
ATOM 5344 C C . SER A 1 325 ? 36.561 35.138 -11.323 1.00 71.00 366 SER A C 1
ATOM 5345 O O . SER A 1 325 ? 36.923 34.866 -10.174 1.00 71.19 366 SER A O 1
ATOM 5353 N N . VAL A 1 326 ? 35.310 35.469 -11.632 1.00 66.16 367 VAL A N 1
ATOM 5354 C CA . VAL A 1 326 ? 34.223 35.488 -10.659 1.00 60.37 367 VAL A CA 1
ATOM 5355 C C . VAL A 1 326 ? 33.282 34.339 -10.993 1.00 55.13 367 VAL A C 1
ATOM 5356 O O . VAL A 1 326 ? 32.641 34.338 -12.052 1.00 55.22 367 VAL A O 1
ATOM 5369 N N . LYS A 1 327 ? 33.185 33.371 -10.081 1.00 47.60 368 LYS A N 1
ATOM 5370 C CA . LYS A 1 327 ? 32.467 32.141 -10.363 1.00 42.36 368 LYS A CA 1
ATOM 5371 C C . LYS A 1 327 ? 31.032 32.220 -9.850 1.00 35.59 368 LYS A C 1
ATOM 5372 O O . LYS A 1 327 ? 30.755 32.895 -8.854 1.00 31.63 368 LYS A O 1
ATOM 5391 N N . PRO A 1 328 ? 30.093 31.539 -10.514 1.00 34.19 369 PRO A N 1
ATOM 5392 C CA . PRO A 1 328 ? 28.685 31.647 -10.097 1.00 31.05 369 PRO A CA 1
ATOM 5393 C C . PRO A 1 328 ? 28.433 31.346 -8.628 1.00 27.28 369 PRO A C 1
ATOM 5394 O O . PRO A 1 328 ? 27.598 32.018 -8.011 1.00 25.58 369 PRO A O 1
ATOM 5405 N N . PHE A 1 329 ? 29.107 30.349 -8.047 1.00 26.89 370 PHE A N 1
ATOM 540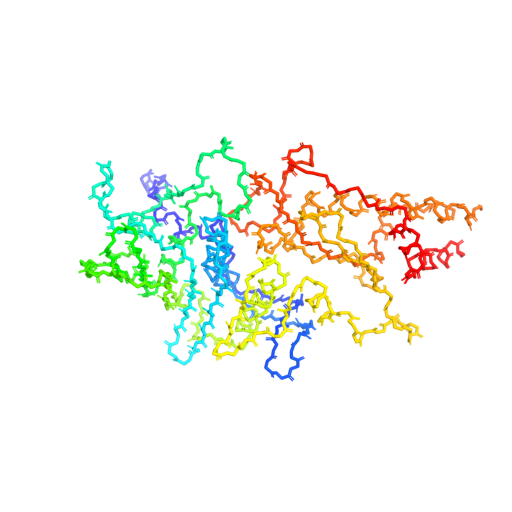6 C CA . PHE A 1 329 ? 28.856 30.039 -6.641 1.00 26.83 370 PHE A CA 1
ATOM 5407 C C . PHE A 1 329 ? 29.226 31.212 -5.739 1.00 25.44 370 PHE A C 1
ATOM 5408 O O . PHE A 1 329 ? 28.617 31.401 -4.678 1.00 25.76 370 PHE A O 1
ATOM 5425 N N . GLN A 1 330 ? 30.200 32.022 -6.154 1.00 23.22 371 GLN A N 1
ATOM 5426 C CA . GLN A 1 330 ? 30.582 33.187 -5.362 1.00 23.98 371 GLN A CA 1
ATOM 5427 C C . GLN A 1 330 ? 29.505 34.265 -5.400 1.00 22.24 371 GLN A C 1
ATOM 5428 O O . GLN A 1 330 ? 29.284 34.959 -4.402 1.00 25.28 371 GLN A O 1
ATOM 5442 N N . VAL A 1 331 ? 28.829 34.423 -6.542 1.00 20.44 372 VAL A N 1
ATOM 5443 C CA . VAL A 1 331 ? 27.716 35.367 -6.634 1.00 19.89 372 VAL A CA 1
ATOM 5444 C C . VAL A 1 331 ? 26.532 34.861 -5.822 1.00 18.88 372 VAL A C 1
ATOM 5445 O O . VAL A 1 331 ? 25.917 35.607 -5.052 1.00 19.09 372 VAL A O 1
ATOM 5458 N N . LYS A 1 332 ? 26.188 33.585 -6.000 1.00 19.85 373 LYS A N 1
ATOM 5459 C CA . LYS A 1 332 ? 25.071 33.005 -5.269 1.00 20.89 373 LYS A CA 1
ATOM 5460 C C . LYS A 1 332 ? 25.289 33.110 -3.765 1.00 20.79 373 LYS A C 1
ATOM 5461 O O . LYS A 1 332 ? 24.325 33.272 -3.004 1.00 21.29 373 LYS A O 1
ATOM 5480 N N . ASN A 1 333 ? 26.551 33.074 -3.329 1.00 22.52 374 ASN A N 1
ATOM 5481 C CA . ASN A 1 333 ? 26.901 33.177 -1.917 1.00 23.31 374 ASN A CA 1
ATOM 5482 C C . ASN A 1 333 ? 26.427 34.487 -1.297 1.00 21.01 374 ASN A C 1
ATOM 5483 O O . ASN A 1 333 ? 26.297 34.569 -0.072 1.00 22.79 374 ASN A O 1
ATOM 5494 N N . HIS A 1 334 ? 26.149 35.506 -2.108 1.00 18.31 375 HIS A N 1
ATOM 5495 C CA . HIS A 1 334 ? 25.717 36.806 -1.615 1.00 16.93 375 HIS A CA 1
ATOM 5496 C C . HIS A 1 334 ? 24.233 37.068 -1.816 1.00 16.24 375 HIS A C 1
ATOM 5497 O O . HIS A 1 334 ? 23.789 38.196 -1.603 1.00 16.67 375 HIS A O 1
ATOM 5511 N N . ILE A 1 335 ? 23.454 36.065 -2.211 1.00 15.45 376 ILE A N 1
ATOM 5512 C CA . ILE A 1 335 ? 22.051 36.262 -2.566 1.00 14.78 376 ILE A CA 1
ATOM 5513 C C . ILE A 1 335 ? 21.159 35.744 -1.451 1.00 13.92 376 ILE A C 1
ATOM 5514 O O . ILE A 1 335 ? 21.329 34.609 -0.983 1.00 13.62 376 ILE A O 1
ATOM 5530 N N . TRP A 1 336 ? 20.181 36.564 -1.055 1.00 12.54 377 TRP A N 1
ATOM 5531 C CA . TRP A 1 336 ? 19.024 36.133 -0.273 1.00 11.94 377 TRP A CA 1
ATOM 5532 C C . TRP A 1 336 ? 17.803 36.332 -1.158 1.00 11.86 377 TRP A C 1
ATOM 5533 O O . TRP A 1 336 ? 17.445 37.470 -1.476 1.00 12.99 377 TRP A O 1
ATOM 5554 N N . VAL A 1 337 ? 17.177 35.234 -1.571 1.00 11.97 378 VAL A N 1
ATOM 5555 C CA . VAL A 1 337 ? 16.063 35.288 -2.509 1.00 11.70 378 VAL A CA 1
ATOM 5556 C C . VAL A 1 337 ? 14.794 34.780 -1.838 1.00 11.55 378 VAL A C 1
ATOM 5557 O O . VAL A 1 337 ? 14.826 33.874 -1.000 1.00 11.92 378 VAL A O 1
ATOM 5570 N N . PHE A 1 338 ? 13.673 35.391 -2.224 1.00 11.03 379 PHE A N 1
ATOM 5571 C CA . PHE A 1 338 ? 12.337 35.057 -1.738 1.00 11.49 379 PHE A CA 1
ATOM 5572 C C . PHE A 1 338 ? 11.456 34.822 -2.959 1.00 11.38 379 PHE A C 1
ATOM 5573 O O . PHE A 1 338 ? 11.377 35.687 -3.840 1.00 12.04 379 PHE A O 1
ATOM 5590 N N . ILE A 1 339 ? 10.806 33.658 -3.032 1.00 11.12 380 ILE A N 1
ATOM 5591 C CA . ILE A 1 339 ? 10.018 33.288 -4.204 1.00 10.77 380 ILE A CA 1
ATOM 5592 C C . ILE A 1 339 ? 8.668 32.745 -3.764 1.00 10.64 380 ILE A C 1
ATOM 5593 O O . ILE A 1 339 ? 8.599 31.834 -2.933 1.00 11.92 380 ILE A O 1
ATOM 5609 N N . ASN A 1 340 ? 7.601 33.253 -4.367 1.00 10.80 381 ASN A N 1
ATOM 5610 C CA . ASN A 1 340 ? 6.276 32.664 -4.220 1.00 10.36 381 ASN A CA 1
ATOM 5611 C C . ASN A 1 340 ? 5.785 32.327 -5.616 1.00 10.29 381 ASN A C 1
ATOM 5612 O O . ASN A 1 340 ? 5.620 33.227 -6.445 1.00 12.42 381 ASN A O 1
ATOM 5623 N N . CYS A 1 341 ? 5.569 31.044 -5.891 1.00 10.49 382 CYS A N 1
ATOM 5624 C CA . CYS A 1 341 ? 5.241 30.650 -7.250 1.00 10.04 382 CYS A CA 1
ATOM 5625 C C . CYS A 1 341 ? 4.154 29.584 -7.265 1.00 10.58 382 CYS A C 1
ATOM 5626 O O . CYS A 1 341 ? 3.886 28.908 -6.264 1.00 10.71 382 CYS A O 1
ATOM 5634 N N . LEU A 1 342 ? 3.509 29.484 -8.428 1.00 10.77 383 LEU A N 1
ATOM 5635 C CA . LEU A 1 342 ? 2.464 28.511 -8.710 1.00 10.25 383 LEU A CA 1
ATOM 5636 C C . LEU A 1 342 ? 2.945 27.652 -9.870 1.00 11.05 383 LEU A C 1
ATOM 5637 O O . LEU A 1 342 ? 3.205 28.168 -10.968 1.00 11.84 383 LEU A O 1
ATOM 5653 N N . ILE A 1 343 ? 3.070 26.348 -9.611 1.00 10.99 384 ILE A N 1
ATOM 5654 C CA A ILE A 1 343 ? 3.644 25.379 -10.538 0.56 10.77 384 ILE A CA 1
ATOM 5655 C CA B ILE A 1 343 ? 3.638 25.386 -10.545 0.44 11.38 384 ILE A CA 1
ATOM 5656 C C . ILE A 1 343 ? 2.583 24.328 -10.831 1.00 11.00 384 ILE A C 1
ATOM 5657 O O . ILE A 1 343 ? 1.945 23.820 -9.908 1.00 11.61 384 ILE A O 1
ATOM 5686 N N . GLU A 1 344 ? 2.398 24.000 -12.108 1.00 11.04 385 GLU A N 1
ATOM 5687 C CA . GLU A 1 344 ? 1.456 22.953 -12.485 1.00 11.56 385 GLU A CA 1
ATOM 5688 C C . GLU A 1 344 ? 2.048 21.581 -12.169 1.00 11.54 385 GLU A C 1
ATOM 5689 O O . GLU A 1 344 ? 3.184 21.278 -12.552 1.00 12.52 385 GLU A O 1
ATOM 5701 N N . ASN A 1 345 ? 1.287 20.752 -11.461 1.00 12.24 386 ASN A N 1
ATOM 5702 C CA . ASN A 1 345 ? 1.656 19.363 -11.208 1.00 13.84 386 ASN A CA 1
ATOM 5703 C C . ASN A 1 345 ? 3.109 19.203 -10.753 1.00 12.55 386 ASN A C 1
ATOM 5704 O O . ASN A 1 345 ? 3.877 18.439 -11.351 1.00 14.08 386 ASN A O 1
ATOM 5715 N N . PRO A 1 346 ? 3.503 19.872 -9.675 1.00 12.42 387 PRO A N 1
ATOM 5716 C CA . PRO A 1 346 ? 4.893 19.776 -9.213 1.00 12.19 387 PRO A CA 1
ATOM 5717 C C . PRO A 1 346 ? 5.252 18.367 -8.764 1.00 12.40 387 PRO A C 1
ATOM 5718 O O . PRO A 1 346 ? 4.390 17.586 -8.350 1.00 14.17 387 PRO A O 1
ATOM 5729 N N . THR A 1 347 ? 6.550 18.057 -8.836 1.00 12.48 388 THR A N 1
ATOM 5730 C CA . THR A 1 347 ? 7.106 16.809 -8.340 1.00 12.11 388 THR A CA 1
ATOM 5731 C C . THR A 1 347 ? 8.108 17.103 -7.233 1.00 11.59 388 THR A C 1
ATOM 5732 O O . THR A 1 347 ? 8.703 18.188 -7.181 1.00 12.73 388 THR A O 1
ATOM 5743 N N . PHE A 1 348 ? 8.288 16.109 -6.363 1.00 11.80 389 PHE A N 1
ATOM 5744 C CA . PHE A 1 348 ? 9.200 16.145 -5.230 1.00 12.80 389 PHE A CA 1
ATOM 5745 C C . PHE A 1 348 ? 9.686 14.712 -4.999 1.00 12.01 389 PHE A C 1
ATOM 5746 O O . PHE A 1 348 ? 8.988 13.757 -5.324 1.00 13.96 389 PHE A O 1
ATOM 5763 N N . ASP A 1 349 ? 10.871 14.557 -4.417 1.00 14.47 390 ASP A N 1
ATOM 5764 C CA A ASP A 1 349 ? 11.392 13.225 -4.121 0.53 15.35 390 ASP A CA 1
ATOM 5765 C CA B ASP A 1 349 ? 11.377 13.217 -4.132 0.47 14.54 390 ASP A CA 1
ATOM 5766 C C . ASP A 1 349 ? 10.859 12.659 -2.810 1.00 14.43 390 ASP A C 1
ATOM 5767 O O . ASP A 1 349 ? 11.168 11.510 -2.477 1.00 17.79 390 ASP A O 1
ATOM 5784 N N . SER A 1 350 ? 10.074 13.418 -2.059 1.00 13.27 391 SER A N 1
ATOM 5785 C CA A SER A 1 350 ? 9.574 12.950 -0.779 0.43 14.72 391 SER A CA 1
ATOM 5786 C CA B SER A 1 350 ? 9.580 12.963 -0.771 0.57 12.85 391 SER A CA 1
ATOM 5787 C C . SER A 1 350 ? 8.172 13.492 -0.554 1.00 12.51 391 SER A C 1
ATOM 5788 O O . SER A 1 350 ? 7.813 14.563 -1.051 1.00 11.87 391 SER A O 1
ATOM 5803 N N . GLN A 1 351 ? 7.385 12.733 0.209 1.00 12.24 392 GLN A N 1
ATOM 5804 C CA . GLN A 1 351 ? 6.092 13.220 0.664 1.00 12.08 392 GLN A CA 1
ATOM 5805 C C . GLN A 1 351 ? 6.230 14.536 1.417 1.00 13.04 392 GLN A C 1
ATOM 5806 O O . GLN A 1 351 ? 5.284 15.331 1.436 1.00 13.42 392 GLN A O 1
ATOM 5820 N N . THR A 1 352 ? 7.385 14.781 2.054 1.00 12.33 393 THR A N 1
ATOM 5821 C CA . THR A 1 352 ? 7.560 16.021 2.813 1.00 12.62 393 THR A CA 1
ATOM 5822 C C . THR A 1 352 ? 7.639 17.255 1.918 1.00 11.71 393 THR A C 1
ATOM 5823 O O . THR A 1 352 ? 7.451 18.371 2.414 1.00 13.26 393 THR A O 1
ATOM 5834 N N . LYS A 1 353 ? 7.950 17.083 0.630 1.00 11.76 394 LYS A N 1
ATOM 5835 C CA A LYS A 1 353 ? 7.868 18.166 -0.360 0.59 10.74 394 LYS A CA 1
ATOM 5836 C CA B LYS A 1 353 ? 7.875 18.157 -0.368 0.41 11.84 394 LYS A CA 1
ATOM 5837 C C . LYS A 1 353 ? 8.796 19.338 -0.053 1.00 12.16 394 LYS A C 1
ATOM 5838 O O . LYS A 1 353 ? 8.479 20.492 -0.358 1.00 14.26 394 LYS A O 1
ATOM 5875 N N . GLU A 1 354 ? 9.964 19.062 0.514 1.00 11.96 395 GLU A N 1
ATOM 5876 C CA A GLU A 1 354 ? 10.892 20.146 0.811 0.64 11.98 395 GLU A CA 1
ATOM 5877 C CA B GLU A 1 354 ? 10.923 20.119 0.822 0.36 12.31 395 GLU A CA 1
ATOM 5878 C C . GLU A 1 354 ? 11.727 20.561 -0.394 1.00 11.34 395 GLU A C 1
ATOM 5879 O O . GLU A 1 354 ? 12.236 21.688 -0.410 1.00 12.93 395 GLU A O 1
ATOM 5902 N N . ASN A 1 355 ? 11.859 19.704 -1.405 1.00 12.96 396 ASN A N 1
ATOM 5903 C CA A ASN A 1 355 ? 12.668 19.987 -2.585 0.49 13.53 396 ASN A CA 1
ATOM 5904 C CA B ASN A 1 355 ? 12.661 20.000 -2.588 0.51 13.35 396 ASN A CA 1
ATOM 5905 C C . ASN A 1 355 ? 11.839 19.670 -3.824 1.00 12.96 396 ASN A C 1
ATOM 5906 O O . ASN A 1 355 ? 11.438 18.518 -4.026 1.00 14.04 396 ASN A O 1
ATOM 5925 N N . MET A 1 356 ? 11.577 20.685 -4.643 1.00 12.13 397 MET A N 1
ATOM 5926 C CA . MET A 1 356 ? 10.701 20.561 -5.801 1.00 12.21 397 MET A CA 1
ATOM 5927 C C . MET A 1 356 ? 11.560 20.294 -7.030 1.00 12.40 397 MET A C 1
ATOM 5928 O O . MET A 1 356 ? 12.410 21.115 -7.388 1.00 14.04 397 MET A O 1
ATOM 5942 N N . THR A 1 357 ? 11.343 19.139 -7.662 1.00 12.14 398 THR A N 1
ATOM 5943 C CA . THR A 1 357 ? 12.260 18.589 -8.655 1.00 12.16 398 THR A CA 1
ATOM 5944 C C . THR A 1 357 ? 11.800 18.771 -10.097 1.00 13.62 398 THR A C 1
ATOM 5945 O O . THR A 1 357 ? 12.508 18.341 -11.017 1.00 16.43 398 THR A O 1
ATOM 5956 N N . LEU A 1 358 ? 10.640 19.372 -10.326 1.00 12.70 399 LEU A N 1
ATOM 5957 C CA . LEU A 1 358 ? 10.125 19.487 -11.684 1.00 12.77 399 LEU A CA 1
ATOM 5958 C C . LEU A 1 358 ? 10.989 20.451 -12.489 1.00 13.18 399 LEU A C 1
ATOM 5959 O O . LEU A 1 358 ? 11.357 21.523 -12.009 1.00 13.80 399 LEU A O 1
ATOM 5975 N N . GLN A 1 359 ? 11.294 20.083 -13.730 1.00 14.61 400 GLN A N 1
ATOM 5976 C CA . GLN A 1 359 ? 12.130 20.944 -14.554 1.00 16.29 400 GLN A CA 1
ATOM 5977 C C . GLN A 1 359 ? 11.348 22.162 -15.054 1.00 13.18 400 GLN A C 1
ATOM 5978 O O . GLN A 1 359 ? 10.139 22.084 -15.300 1.00 13.36 400 GLN A O 1
ATOM 5992 N N . PRO A 1 360 ? 12.026 23.303 -15.229 1.00 13.87 401 PRO A N 1
ATOM 5993 C CA . PRO A 1 360 ? 11.317 24.529 -15.630 1.00 13.96 401 PRO A CA 1
ATOM 5994 C C . PRO A 1 360 ? 10.491 24.402 -16.889 1.00 13.69 401 PRO A C 1
ATOM 5995 O O . PRO A 1 360 ? 9.435 25.039 -16.975 1.00 14.02 401 PRO A O 1
ATOM 6006 N N . LYS A 1 361 ? 10.913 23.602 -17.870 1.00 14.15 402 LYS A N 1
ATOM 6007 C CA . LYS A 1 361 ? 10.116 23.491 -19.085 1.00 14.51 402 LYS A CA 1
ATOM 6008 C C . LYS A 1 361 ? 8.710 22.968 -18.806 1.00 13.64 402 LYS A C 1
ATOM 6009 O O . LYS A 1 361 ? 7.816 23.162 -19.638 1.00 14.51 402 LYS A O 1
ATOM 6028 N N . SER A 1 362 ? 8.498 22.300 -17.670 1.00 13.42 403 SER A N 1
ATOM 6029 C CA . SER A 1 362 ? 7.207 21.720 -17.319 1.00 13.66 403 SER A CA 1
ATOM 6030 C C . SER A 1 362 ? 6.388 22.586 -16.364 1.00 13.17 403 SER A C 1
ATOM 6031 O O . SER A 1 362 ? 5.307 22.164 -15.949 1.00 13.69 403 SER A O 1
ATOM 6039 N N . PHE A 1 363 ? 6.874 23.774 -15.985 1.00 12.24 404 PHE A N 1
ATOM 6040 C CA . PHE A 1 363 ? 6.196 24.541 -14.942 1.00 12.20 404 PHE A CA 1
ATOM 6041 C C . PHE A 1 363 ? 4.802 25.003 -15.358 1.00 12.62 404 PHE A C 1
ATOM 6042 O O . PHE A 1 363 ? 3.948 25.226 -14.491 1.00 12.85 404 PHE A O 1
ATOM 6059 N N . GLY A 1 364 ? 4.566 25.203 -16.652 1.00 12.73 405 GLY A N 1
ATOM 6060 C CA . GLY A 1 364 ? 3.322 25.778 -17.128 1.00 13.55 405 GLY A CA 1
ATOM 6061 C C . GLY A 1 364 ? 3.336 27.286 -17.244 1.00 14.37 405 GLY A C 1
ATOM 6062 O O . GLY A 1 364 ? 2.331 27.877 -17.669 1.00 15.71 405 GLY A O 1
ATOM 6066 N N . SER A 1 365 ? 4.439 27.923 -16.876 1.00 13.40 406 SER A N 1
ATOM 6067 C CA . SER A 1 365 ? 4.609 29.363 -16.977 1.00 13.69 406 SER A CA 1
ATOM 6068 C C . SER A 1 365 ? 6.103 29.635 -16.912 1.00 13.50 406 SER A C 1
ATOM 6069 O O . SER A 1 365 ? 6.903 28.746 -16.612 1.00 14.86 406 SER A O 1
ATOM 6077 N N . LYS A 1 366 ? 6.468 30.879 -17.197 1.00 15.11 407 LYS A N 1
ATOM 6078 C CA . LYS A 1 366 ? 7.844 31.330 -17.129 1.00 15.44 407 LYS A CA 1
ATOM 6079 C C . LYS A 1 366 ? 7.945 32.490 -16.151 1.00 15.91 407 LYS A C 1
ATOM 6080 O O . LYS A 1 366 ? 6.954 33.143 -15.819 1.00 17.19 407 LYS A O 1
ATOM 6099 N N . CYS A 1 367 ? 9.168 32.735 -15.692 1.00 15.61 408 CYS A N 1
ATOM 6100 C CA . CYS A 1 367 ? 9.507 33.896 -14.876 1.00 17.17 408 CYS A CA 1
ATOM 6101 C C . CYS A 1 367 ? 10.691 34.551 -15.565 1.00 20.06 408 CYS A C 1
ATOM 6102 O O . CYS A 1 367 ? 11.842 34.206 -15.290 1.00 24.07 408 CYS A O 1
ATOM 6110 N N . GLN A 1 368 ? 10.419 35.479 -16.463 1.00 24.17 409 GLN A N 1
ATOM 6111 C CA A GLN A 1 368 ? 11.472 36.220 -17.153 0.48 27.86 409 GLN A CA 1
ATOM 6112 C CA B GLN A 1 368 ? 11.466 36.222 -17.156 0.52 27.20 409 GLN A CA 1
ATOM 6113 C C . GLN A 1 368 ? 11.571 37.589 -16.492 1.00 27.36 409 GLN A C 1
ATOM 6114 O O . GLN A 1 368 ? 10.813 38.508 -16.808 1.00 29.04 409 GLN A O 1
ATOM 6139 N N . LEU A 1 369 ? 12.504 37.703 -15.555 1.00 25.94 410 LEU A N 1
ATOM 6140 C CA . LEU A 1 369 ? 12.689 38.940 -14.818 1.00 25.46 410 LEU A CA 1
ATOM 6141 C C . LEU A 1 369 ? 13.108 40.058 -15.762 1.00 25.53 410 LEU A C 1
ATOM 6142 O O . LEU A 1 369 ? 13.836 39.836 -16.736 1.00 26.55 410 LEU A O 1
ATOM 6158 N N . SER A 1 370 ? 12.636 41.266 -15.463 1.00 25.03 411 SER A N 1
ATOM 6159 C CA . SER A 1 370 ? 12.811 42.414 -16.335 1.00 25.14 411 SER A CA 1
ATOM 6160 C C . SER A 1 370 ? 14.205 43.013 -16.182 1.00 23.83 411 SER A C 1
ATOM 6161 O O . SER A 1 370 ? 14.892 42.822 -15.174 1.00 23.44 411 SER A O 1
ATOM 6169 N N . GLU A 1 371 ? 14.617 43.757 -17.209 1.00 25.49 412 GLU A N 1
ATOM 6170 C CA . GLU A 1 371 ? 15.886 44.472 -17.128 1.00 26.23 412 GLU A CA 1
ATOM 6171 C C . GLU A 1 371 ? 15.880 45.477 -15.983 1.00 25.80 412 GLU A C 1
ATOM 6172 O O . GLU A 1 371 ? 16.924 45.719 -15.365 1.00 26.65 412 GLU A O 1
ATOM 6184 N N . LYS A 1 372 ? 14.720 46.062 -15.678 1.00 24.85 413 LYS A N 1
ATOM 6185 C CA . LYS A 1 372 ? 14.618 46.929 -14.508 1.00 25.51 413 LYS A CA 1
ATOM 6186 C C . LYS A 1 372 ? 14.978 46.170 -13.236 1.00 22.66 413 LYS A C 1
ATOM 6187 O O . LYS A 1 372 ? 15.705 46.683 -12.374 1.00 22.21 413 LYS A O 1
ATOM 6206 N N . PHE A 1 373 ? 14.468 44.948 -13.097 1.00 20.51 414 PHE A N 1
ATOM 6207 C CA . PHE A 1 373 ? 14.781 44.149 -11.919 1.00 19.22 414 PHE A CA 1
ATOM 6208 C C . PHE A 1 373 ? 16.271 43.841 -11.842 1.00 20.80 414 PHE A C 1
ATOM 6209 O O . PHE A 1 373 ? 16.876 43.940 -10.768 1.00 19.80 414 PHE A O 1
ATOM 6226 N N . PHE A 1 374 ? 16.881 43.455 -12.966 1.00 22.01 415 PHE A N 1
ATOM 6227 C CA . PHE A 1 374 ? 18.306 43.135 -12.944 1.00 21.76 415 PHE A CA 1
ATOM 6228 C C . PHE A 1 374 ? 19.137 44.366 -12.605 1.00 21.93 415 PHE A C 1
ATOM 6229 O O . PHE A 1 374 ? 20.126 44.276 -11.868 1.00 21.41 415 PHE A O 1
ATOM 6246 N N . LYS A 1 375 ? 18.749 45.531 -13.128 1.00 22.40 416 LYS A N 1
ATOM 6247 C CA . LYS A 1 375 ? 19.450 46.757 -12.758 1.00 22.63 416 LYS A CA 1
ATOM 6248 C C . LYS A 1 375 ? 19.337 47.007 -11.258 1.00 20.91 416 LYS A C 1
ATOM 6249 O O . LYS A 1 375 ? 20.327 47.344 -10.597 1.00 21.44 416 LYS A O 1
ATOM 6268 N N . ALA A 1 376 ? 18.139 46.835 -10.696 1.00 19.97 417 ALA A N 1
ATOM 6269 C CA . ALA A 1 376 ? 17.979 46.997 -9.255 1.00 20.04 417 ALA A CA 1
ATOM 6270 C C . ALA A 1 376 ? 18.826 45.984 -8.497 1.00 19.10 417 ALA A C 1
ATOM 6271 O O . ALA A 1 376 ? 19.442 46.313 -7.475 1.00 18.55 417 ALA A O 1
ATOM 6278 N N . ALA A 1 377 ? 18.894 44.752 -9.001 1.00 18.85 418 ALA A N 1
ATOM 6279 C CA . ALA A 1 377 ? 19.723 43.739 -8.363 1.00 20.03 418 ALA A CA 1
ATOM 6280 C C . ALA A 1 377 ? 21.182 44.151 -8.359 1.00 20.22 418 ALA A C 1
ATOM 6281 O O . ALA A 1 377 ? 21.908 43.851 -7.406 1.00 20.80 418 ALA A O 1
ATOM 6288 N N . SER A 1 378 ? 21.628 44.843 -9.407 1.00 20.34 419 SER A N 1
ATOM 6289 C CA . SER A 1 378 ? 23.015 45.276 -9.472 1.00 20.90 419 SER A CA 1
ATOM 6290 C C . SER A 1 378 ? 23.319 46.393 -8.483 1.00 21.65 419 SER A C 1
ATOM 6291 O O . SER A 1 378 ? 24.494 46.721 -8.295 1.00 24.78 419 SER A O 1
ATOM 6299 N N . ASN A 1 379 ? 22.300 46.947 -7.823 1.00 19.51 420 ASN A N 1
ATOM 6300 C CA . ASN A 1 379 ? 22.459 48.047 -6.883 1.00 21.14 420 ASN A CA 1
ATOM 6301 C C . ASN A 1 379 ? 22.186 47.657 -5.436 1.00 20.58 420 ASN A C 1
ATOM 6302 O O . ASN A 1 379 ? 22.129 48.538 -4.574 1.00 24.56 420 ASN A O 1
ATOM 6313 N N A CYS A 1 380 ? 22.007 46.375 -5.133 0.70 18.97 421 CYS A N 1
ATOM 6314 N N B CYS A 1 380 ? 22.030 46.364 -5.150 0.30 20.66 421 CYS A N 1
ATOM 6315 C CA A CYS A 1 380 ? 21.648 45.971 -3.780 0.70 19.88 421 CYS A CA 1
ATOM 6316 C CA B CYS A 1 380 ? 21.668 45.912 -3.815 0.30 21.52 421 CYS A CA 1
ATOM 6317 C C A CYS A 1 380 ? 22.833 45.440 -2.970 0.70 20.92 421 CYS A C 1
ATOM 6318 C C B CYS A 1 380 ? 22.858 45.738 -2.888 0.30 22.55 421 CYS A C 1
ATOM 6319 O O A CYS A 1 380 ? 22.625 44.839 -1.911 0.70 22.19 421 CYS A O 1
ATOM 6320 O O B CYS A 1 380 ? 22.667 45.650 -1.670 0.30 23.14 421 CYS A O 1
ATOM 6335 N N . GLY A 1 381 ? 24.068 45.672 -3.427 1.00 21.76 422 GLY A N 1
ATOM 6336 C CA . GLY A 1 381 ? 25.254 45.404 -2.639 1.00 22.91 422 GLY A CA 1
ATOM 6337 C C . GLY A 1 381 ? 25.965 44.124 -2.999 1.00 23.38 422 GLY A C 1
ATOM 6338 O O . GLY A 1 381 ? 27.083 43.891 -2.518 1.00 24.82 422 GLY A O 1
ATOM 6343 N N . ILE A 1 382 ? 25.354 43.289 -3.835 1.00 22.17 423 ILE A N 1
ATOM 6344 C CA . ILE A 1 382 ? 25.985 42.042 -4.251 1.00 22.44 423 ILE A CA 1
ATOM 6345 C C . ILE A 1 382 ? 27.190 42.328 -5.137 1.00 24.83 423 ILE A C 1
ATOM 6346 O O . ILE A 1 382 ? 28.290 41.817 -4.902 1.00 26.33 423 ILE A O 1
ATOM 6362 N N . VAL A 1 383 ? 26.999 43.150 -6.171 1.00 25.66 424 VAL A N 1
ATOM 6363 C CA . VAL A 1 383 ? 28.105 43.488 -7.062 1.00 28.05 424 VAL A CA 1
ATOM 6364 C C . VAL A 1 383 ? 29.245 44.114 -6.274 1.00 32.16 424 VAL A C 1
ATOM 6365 O O . VAL A 1 383 ? 30.420 43.783 -6.476 1.00 32.59 424 VAL A O 1
ATOM 6378 N N . GLU A 1 384 ? 28.916 45.031 -5.363 1.00 36.40 425 GLU A N 1
ATOM 6379 C CA . GLU A 1 384 ? 29.947 45.695 -4.576 1.00 43.46 425 GLU A CA 1
ATOM 6380 C C . GLU A 1 384 ? 30.727 44.691 -3.740 1.00 41.94 425 GLU A C 1
ATOM 6381 O O . GLU A 1 384 ? 31.958 44.767 -3.653 1.00 43.24 425 GLU A O 1
ATOM 6393 N N . SER A 1 385 ? 30.027 43.736 -3.124 1.00 39.14 426 SER A N 1
ATOM 6394 C CA . SER A 1 385 ? 30.706 42.702 -2.351 1.00 39.22 426 SER A CA 1
ATOM 6395 C C . SER A 1 385 ? 31.651 41.895 -3.231 1.00 40.95 426 SER A C 1
ATOM 6396 O O . SER A 1 385 ? 32.774 41.577 -2.824 1.00 41.95 426 SER A O 1
ATOM 6404 N N . ILE A 1 386 ? 31.215 41.559 -4.444 1.00 39.06 427 ILE A N 1
ATOM 6405 C CA . ILE A 1 386 ? 32.069 40.811 -5.360 1.00 41.06 427 ILE A CA 1
ATOM 6406 C C . ILE A 1 386 ? 33.257 41.659 -5.798 1.00 46.19 427 ILE A C 1
ATOM 6407 O O . ILE A 1 386 ? 34.411 41.218 -5.730 1.00 49.64 427 ILE A O 1
ATOM 6423 N N . LEU A 1 387 ? 32.995 42.883 -6.262 1.00 47.13 428 LEU A N 1
ATOM 6424 C CA . LEU A 1 387 ? 34.075 43.725 -6.768 1.00 49.99 428 LEU A CA 1
ATOM 6425 C C . LEU A 1 387 ? 35.115 43.998 -5.693 1.00 57.09 428 LEU A C 1
ATOM 6426 O O . LEU A 1 387 ? 36.321 43.958 -5.961 1.00 57.70 428 LEU A O 1
ATOM 6442 N N . ASN A 1 388 ? 34.668 44.299 -4.471 1.00 61.82 429 ASN A N 1
ATOM 6443 C CA . ASN A 1 388 ? 35.614 44.465 -3.374 1.00 66.20 429 ASN A CA 1
ATOM 6444 C C . ASN A 1 388 ? 36.463 43.216 -3.189 1.00 70.19 429 ASN A C 1
ATOM 6445 O O . ASN A 1 388 ? 37.606 43.305 -2.725 1.00 71.28 429 ASN A O 1
ATOM 6456 N N . TRP A 1 389 ? 35.929 42.048 -3.552 1.00 72.60 430 TRP A N 1
ATOM 6457 C CA . TRP A 1 389 ? 36.695 40.813 -3.477 1.00 74.61 430 TRP A CA 1
ATOM 6458 C C . TRP A 1 389 ? 37.605 40.613 -4.681 1.00 73.73 430 TRP A C 1
ATOM 6459 O O . TRP A 1 389 ? 38.544 39.813 -4.604 1.00 73.47 430 TRP A O 1
ATOM 6480 N N . VAL A 1 390 ? 37.357 41.318 -5.784 1.00 72.78 431 VAL A N 1
ATOM 6481 C CA . VAL A 1 390 ? 38.218 41.237 -6.960 1.00 71.86 431 VAL A CA 1
ATOM 6482 C C . VAL A 1 390 ? 39.458 42.096 -6.731 1.00 72.66 431 VAL A C 1
ATOM 6483 O O . VAL A 1 390 ? 40.255 42.316 -7.650 1.00 72.94 431 VAL A O 1
ATOM 6496 N N . LYS A 1 391 ? 39.638 42.575 -5.502 1.00 72.85 432 LYS A N 1
ATOM 6497 C CA . LYS A 1 391 ? 40.849 43.293 -5.120 1.00 72.10 432 LYS A CA 1
ATOM 6498 C C . LYS A 1 391 ? 41.700 42.437 -4.187 1.00 71.09 432 LYS A C 1
ATOM 6499 O O . LYS A 1 391 ? 41.650 41.207 -4.239 1.00 70.28 432 LYS A O 1
#